Protein 8FX3 (pdb70)

Organism: Trypanosoma cruzi (strain CL Brener) (NCBI:txid353153)

Nearest PDB structures (foldseek):
  8fx0-assembly1_A  TM=1.004E+00  e=3.102E-47  Trypanosoma cruzi strain CL Brener
  8fx1-assembly1_A  TM=1.004E+00  e=1.355E-46  Trypanosoma cruzi strain CL Brener
  8fwy-assembly1_B  TM=9.964E-01  e=1.582E-45  Trypanosoma cruzi strain CL Brener
  6mxc-assembly2_C  TM=9.851E-01  e=1.554E-36  Trypanosoma brucei brucei TREU927
  6mxc-assembly3_F  TM=9.823E-01  e=3.249E-36  Trypanosoma brucei brucei TREU927

InterPro domains:
  IPR000836 Phosphoribosyltransferase domain [PF00156] (74-203)
  IPR000836 Phosphoribosyltransferase domain [cd06223] (76-182)
  IPR029057 Phosphoribosyltransferase-like [G3DSA:3.40.50.2020] (9-231)
  IPR029057 Phosphoribosyltransferase-like [SSF53271] (28-221)
  IPR050408 Hypoxanthine-guanine phosphoribosyltransferase [PTHR43340] (26-227)

Radius of gyration: 21.62 Å; Cα contacts (8 Å, |Δi|>4): 941; chains: 2; bounding box: 61×45×49 Å

Sequence (440 aa):
VHVVSRNAEGVIVVDGKAYPMAEELVATESVIQRSIKAVAKQIADFYRPLSHRDTHGGGGVAPISDENPLIIISVLKGSYIFTADMVRYLGDYGLPHVVDFLRVASYNKMQLLAETQFKALRGKHVLILEDIVDSGKTLRYILDKVQREHQPATLKVCVLADKPGGRRVTMQPDFVCLTVPNKYVIGYGFEVNDRFRCFRHIFTLRPGEARRYPAHLVHVVSRNAEGVIVVDGKAYPMAEELVATESVIQRSIKAVAKQIADFYRPLSHRDTHGGGGVAPISDENPLIIISVLKGSYIFTADMVRYLGDYGLPHVVDFLRVASYRGTSSTNKMQLLAETQFKALRGKHVLILEDIVDSGKTLRYILDKVQREHQPATLKVCVLADKPGGRRVTMQPDFVCLTVPNKYVIGYGFEVNDRFRCFRHIFTLRPGEARRYPAHL

Structure (mmCIF, N/CA/C/O backbone):
data_8FX3
#
_entry.id   8FX3
#
_cell.length_a   59.913
_cell.length_b   80.336
_cell.length_c   90.016
_cell.angle_alpha   90.000
_cell.angle_beta   90.000
_cell.angle_gamma   90.000
#
_symmetry.space_group_name_H-M   'P 21 21 21'
#
loop_
_entity.id
_entity.type
_entity.pdbx_description
1 polymer 'Hypoxanthine-guanine phosphoribosyltransferase'
2 non-polymer 'PHOSPHORIC ACID MONO-[5-(2-AMINO-4-OXO-4,5-DIHYDRO-3H-PYRROLO[3,2-D]PYRIMIDIN-7-YL)-3,4-DIHYDROXY-PYRROLIDIN-2-YLMETHYL] ESTER'
3 water water
#
loop_
_atom_site.group_PDB
_atom_site.id
_atom_site.type_symbol
_atom_site.label_atom_id
_atom_site.label_alt_id
_atom_site.label_comp_id
_atom_site.label_asym_id
_atom_site.label_entity_id
_atom_site.label_seq_id
_atom_site.pdbx_PDB_ins_code
_atom_site.Cartn_x
_atom_site.Cartn_y
_atom_site.Cartn_z
_atom_site.occupancy
_atom_site.B_iso_or_equiv
_atom_site.auth_seq_id
_atom_site.auth_comp_id
_atom_site.auth_asym_id
_atom_site.auth_atom_id
_atom_site.pdbx_PDB_model_num
ATOM 1 N N . VAL A 1 9 ? 6.00700 81.52500 116.80100 1.000 46.24147 9 VAL A N 1
ATOM 2 C CA . VAL A 1 9 ? 4.79700 81.23500 115.97900 1.000 36.50342 9 VAL A CA 1
ATOM 3 C C . VAL A 1 9 ? 3.66200 82.08500 116.56200 1.000 34.12416 9 VAL A C 1
ATOM 4 O O . VAL A 1 9 ? 3.73400 82.41000 117.76000 1.000 34.54471 9 VAL A O 1
ATOM 16 N N . HIS A 1 10 ? 2.65400 82.40500 115.76500 1.000 27.18495 10 HIS A N 1
ATOM 17 C CA . HIS A 1 10 ? 1.54700 83.28200 116.21000 1.000 24.50605 10 HIS A CA 1
ATOM 18 C C . HIS A 1 10 ? 0.22100 82.53900 116.22700 1.000 22.85116 10 HIS A C 1
ATOM 19 O O . HIS A 1 10 ? 0.07800 81.60500 115.44600 1.000 27.54023 10 HIS A O 1
ATOM 33 N N . VAL A 1 11 ? -0.68200 82.96200 117.08900 1.000 21.73569 11 VAL A N 1
ATOM 34 C CA . VAL A 1 11 ? -2.07500 82.46300 117.09400 1.000 19.64385 11 VAL A CA 1
ATOM 35 C C . VAL A 1 11 ? -2.93000 83.70100 116.84600 1.000 21.02776 11 VAL A C 1
ATOM 36 O O . VAL A 1 11 ? -2.81000 84.62500 117.61200 1.000 21.64056 11 VAL A O 1
ATOM 49 N N . VAL A 1 12 ? -3.73600 83.68100 115.79400 1.000 20.82653 12 VAL A N 1
ATOM 50 C CA . VAL A 1 12 ? -4.64900 84.78700 115.42300 1.000 20.06695 12 VAL A CA 1
ATOM 51 C C . VAL A 1 12 ? -6.07000 84.22600 115.50400 1.000 20.74686 12 VAL A C 1
ATOM 52 O O . VAL A 1 12 ? -6.33900 83.25600 114.83800 1.000 23.66231 12 VAL A O 1
ATOM 65 N N . SER A 1 13 ? -6.91900 84.83200 116.31100 1.000 19.86820 13 SER A N 1
ATOM 66 C CA . SER A 1 13 ? -8.31500 84.38100 116.49400 1.000 19.22927 13 SER A CA 1
ATOM 67 C C . SER A 1 13 ? -9.18400 85.56800 116.87700 1.000 20.68340 13 SER A C 1
ATOM 68 O O . SER A 1 13 ? -8.65500 86.65900 116.90800 1.000 22.91481 13 SER A O 1
ATOM 76 N N . ARG A 1 14 ? -10.47100 85.34400 117.09900 1.000 22.36201 14 ARG A N 1
ATOM 77 C CA . ARG A 1 14 ? -11.38500 86.37100 117.63900 1.000 22.55654 14 ARG A CA 1
ATOM 78 C C . ARG A 1 14 ? -11.91400 85.83500 118.97000 1.000 23.61808 14 ARG A C 1
ATOM 79 O O . ARG A 1 14 ? -12.15800 84.63200 119.05300 1.000 28.54780 14 ARG A O 1
ATOM 100 N N . ASN A 1 15 ? -12.09500 86.69400 119.95000 1.000 23.47422 15 ASN A N 1
ATOM 101 C CA . ASN A 1 15 ? -12.61900 86.29200 121.27200 1.000 24.18143 15 ASN A CA 1
ATOM 102 C C . ASN A 1 15 ? -14.15900 86.24800 121.19300 1.000 24.84912 15 ASN A C 1
ATOM 103 O O . ASN A 1 15 ? -14.70200 86.41200 120.10900 1.000 24.56244 15 ASN A O 1
ATOM 114 N N . ALA A 1 16 ? -14.82200 86.07700 122.32900 1.000 28.44922 16 ALA A N 1
ATOM 115 C CA . ALA A 1 16 ? -16.29700 85.95200 122.41300 1.000 29.35423 16 ALA A CA 1
ATOM 116 C C . ALA A 1 16 ? -16.96700 87.27000 122.02800 1.000 31.69514 16 ALA A C 1
ATOM 117 O O . ALA A 1 16 ? -18.15900 87.23100 121.70500 1.000 30.97207 16 ALA A O 1
ATOM 124 N N . GLU A 1 17 ? -16.25700 88.38900 122.13000 1.000 27.02227 17 GLU A N 1
ATOM 125 C CA . GLU A 1 17 ? -16.76700 89.73400 121.76500 1.000 27.15474 17 GLU A CA 1
ATOM 126 C C . GLU A 1 17 ? -16.45700 90.02800 120.28200 1.000 21.47783 17 GLU A C 1
ATOM 127 O O . GLU A 1 17 ? -16.75600 91.12100 119.84400 1.000 24.33420 17 GLU A O 1
ATOM 139 N N . GLY A 1 18 ? -15.90900 89.07100 119.54700 1.000 22.29737 18 GLY A N 1
ATOM 140 C CA . GLY A 1 18 ? -15.59400 89.24800 118.11000 1.000 22.98904 18 GLY A CA 1
ATOM 141 C C . GLY A 1 18 ? -14.30300 90.03500 117.88300 1.000 22.13802 18 GLY A C 1
ATOM 142 O O . GLY A 1 18 ? -14.01600 90.34900 116.74100 1.000 22.62142 18 GLY A O 1
ATOM 146 N N . VAL A 1 19 ? -13.55600 90.32200 118.93900 1.000 20.98973 19 VAL A N 1
ATOM 147 C CA . VAL A 1 19 ? -12.32500 91.16000 118.87000 1.000 19.39481 19 VAL A CA 1
ATOM 148 C C . VAL A 1 19 ? -11.13500 90.27800 118.50100 1.000 21.17820 19 VAL A C 1
ATOM 149 O O . VAL A 1 19 ? -10.99200 89.22400 119.08700 1.000 19.58400 19 VAL A O 1
ATOM 162 N N . ILE A 1 20 ? -10.31700 90.74400 117.57400 1.000 19.76931 20 ILE A N 1
ATOM 163 C CA . ILE A 1 20 ? -9.10200 90.02300 117.14200 1.000 20.16409 20 ILE A CA 1
ATOM 164 C C . ILE A 1 20 ? -8.14400 89.90100 118.32600 1.000 21.77006 20 ILE A C 1
ATOM 165 O O . ILE A 1 20 ? -7.88900 90.89900 118.97200 1.000 20.80495 20 ILE A O 1
ATOM 181 N N . VAL A 1 21 ? -7.62200 88.70200 118.54200 1.000 18.62435 21 VAL A N 1
ATOM 182 C CA . VAL A 1 21 ? -6.59300 88.42900 119.56900 1.000 19.70153 21 VAL A CA 1
ATOM 183 C C . VAL A 1 21 ? -5.38300 87.83700 118.83600 1.000 19.68582 21 VAL A C 1
ATOM 184 O O . VAL A 1 21 ? -5.57500 86.92000 118.06600 1.000 19.54483 21 VAL A O 1
ATOM 197 N N . VAL A 1 22 ? -4.19200 88.38800 119.04600 1.000 19.88903 22 VAL A N 1
ATOM 198 C CA . VAL A 1 22 ? -2.92900 87.83600 118.48800 1.000 19.38918 22 VAL A CA 1
ATOM 199 C C . VAL A 1 22 ? -2.02400 87.55600 119.68900 1.000 20.27674 22 VAL A C 1
ATOM 200 O O . VAL A 1 22 ? -1.75400 88.48500 120.43400 1.000 20.21062 22 VAL A O 1
ATOM 213 N N . ASP A 1 23 ? -1.63800 86.30400 119.88300 1.000 20.80882 23 ASP A N 1
ATOM 214 C CA . ASP A 1 23 ? -0.70600 85.92800 120.98300 1.000 18.88907 23 ASP A CA 1
ATOM 215 C C . ASP A 1 23 ? -1.23800 86.44900 122.31500 1.000 18.07449 23 ASP A C 1
ATOM 216 O O . ASP A 1 23 ? -0.48400 87.06100 123.04700 1.000 21.95969 23 ASP A O 1
ATOM 225 N N . GLY A 1 24 ? -2.52700 86.23500 122.58200 1.000 20.12608 24 GLY A N 1
ATOM 226 C CA . GLY A 1 24 ? -3.16000 86.59500 123.86800 1.000 21.34252 24 GLY A CA 1
ATOM 227 C C . GLY A 1 24 ? -3.53300 88.06200 124.01200 1.000 24.33488 24 GLY A C 1
ATOM 228 O O . GLY A 1 24 ? -4.16600 88.39600 125.00900 1.000 24.50362 24 GLY A O 1
ATOM 232 N N . LYS A 1 25 ? -3.16400 88.91500 123.06200 1.000 20.24408 25 LYS A N 1
ATOM 233 C CA . LYS A 1 25 ? -3.38600 90.37000 123.16800 1.000 21.61968 25 LYS A CA 1
ATOM 234 C C . LYS A 1 25 ? -4.58600 90.75200 122.30200 1.000 20.65591 25 LYS A C 1
ATOM 235 O O . LYS A 1 25 ? -4.58700 90.40100 121.16100 1.000 20.27705 25 LYS A O 1
ATOM 254 N N . ALA A 1 26 ? -5.54600 91.47000 122.87000 1.000 21.45681 26 ALA A N 1
ATOM 255 C CA . ALA A 1 26 ? -6.76800 91.89700 122.16000 1.000 21.24590 26 ALA A CA 1
ATOM 256 C C . ALA A 1 26 ? -6.49700 93.20500 121.41800 1.000 21.46044 26 ALA A C 1
ATOM 257 O O . ALA A 1 26 ? -5.82500 94.06000 121.97400 1.000 21.31492 26 ALA A O 1
ATOM 264 N N . TYR A 1 27 ? -7.05300 93.34600 120.22900 1.000 20.45230 27 TYR A N 1
ATOM 265 C CA . TYR A 1 27 ? -6.90800 94.54800 119.37300 1.000 17.79483 27 TYR A CA 1
ATOM 266 C C . TYR A 1 27 ? -8.32300 95.02300 119.01100 1.000 20.03387 27 TYR A C 1
ATOM 267 O O . TYR A 1 27 ? -8.73900 94.82600 117.89200 1.000 20.01942 27 TYR A O 1
ATOM 285 N N . PRO A 1 28 ? -9.05200 95.67300 119.93600 1.000 21.27648 28 PRO A N 1
ATOM 286 C CA . PRO A 1 28 ? -10.44400 96.06200 119.66800 1.000 19.49907 28 PRO A CA 1
ATOM 287 C C . PRO A 1 28 ? -10.62800 97.13100 118.57200 1.000 22.75629 28 PRO A C 1
ATOM 288 O O . PRO A 1 28 ? -11.71800 97.27500 118.10000 1.000 23.70505 28 PRO A O 1
ATOM 299 N N . MET A 1 29 ? -9.56400 97.81800 118.18200 1.000 20.10244 29 MET A N 1
ATOM 300 C CA . MET A 1 29 ? -9.62100 98.86000 117.12400 1.000 21.48505 29 MET A CA 1
ATOM 301 C C . MET A 1 29 ? -9.46500 98.22400 115.74000 1.000 21.69961 29 MET A C 1
ATOM 302 O O . MET A 1 29 ? -9.67800 98.92500 114.76200 1.000 21.55641 29 MET A O 1
ATOM 316 N N . ALA A 1 30 ? -9.10000 96.95000 115.66200 1.000 19.53618 30 ALA A N 1
ATOM 317 C CA . ALA A 1 30 ? -8.77000 96.29100 114.38000 1.000 20.40230 30 ALA A CA 1
ATOM 318 C C . ALA A 1 30 ? -9.98700 95.67200 113.69700 1.000 21.00355 30 ALA A C 1
ATOM 319 O O . ALA A 1 30 ? -10.76600 95.01600 114.36300 1.000 21.06119 30 ALA A O 1
ATOM 326 N N . GLU A 1 31 ? -10.08000 95.82700 112.39100 1.000 21.02249 31 GLU A N 1
ATOM 327 C CA . GLU A 1 31 ? -11.13500 95.18800 111.57600 1.000 20.66280 31 GLU A CA 1
ATOM 328 C C . GLU A 1 31 ? -10.62400 93.79700 111.17200 1.000 20.79704 31 GLU A C 1
ATOM 329 O O . GLU A 1 31 ? -11.33000 92.83600 111.38700 1.000 21.46317 31 GLU A O 1
ATOM 341 N N . GLU A 1 32 ? -9.41500 93.72100 110.61500 1.000 21.80452 32 GLU A N 1
ATOM 342 C CA . GLU A 1 32 ? -8.79900 92.45800 110.15300 1.000 21.12683 32 GLU A CA 1
ATOM 343 C C . GLU A 1 32 ? -7.29100 92.48000 110.41600 1.000 18.57322 32 GLU A C 1
ATOM 344 O O . GLU A 1 32 ? -6.71700 93.55400 110.45100 1.000 22.37602 32 GLU A O 1
ATOM 356 N N . LEU A 1 33 ? -6.69500 91.31800 110.59200 1.000 19.67374 33 LEU A N 1
ATOM 357 C CA . LEU A 1 33 ? -5.22800 91.21000 110.64900 1.000 20.18041 33 LEU A CA 1
ATOM 358 C C . LEU A 1 33 ? -4.74300 91.21200 109.19800 1.000 21.30623 33 LEU A C 1
ATOM 359 O O . LEU A 1 33 ? -5.31100 90.47900 108.40000 1.000 23.26587 33 LEU A O 1
ATOM 375 N N . VAL A 1 34 ? -3.69900 91.96100 108.88800 1.000 19.69484 34 VAL A N 1
ATOM 376 C CA . VAL A 1 34 ? -3.06700 91.97200 107.53600 1.000 20.89754 34 VAL A CA 1
ATOM 377 C C . VAL A 1 34 ? -1.84800 91.03800 107.56600 1.000 19.61733 34 VAL A C 1
ATOM 378 O O . VAL A 1 34 ? -1.72700 90.19300 106.71000 1.000 21.82519 34 VAL A O 1
ATOM 391 N N . ALA A 1 35 ? -0.95500 91.23300 108.52700 1.000 20.10165 35 ALA A N 1
ATOM 392 C CA . ALA A 1 35 ? 0.28700 90.44700 108.60800 1.000 21.62222 35 ALA A CA 1
ATOM 393 C C . ALA A 1 35 ? 0.78900 90.37200 110.04000 1.000 18.50353 35 ALA A C 1
ATOM 394 O O . ALA A 1 35 ? 0.82700 91.39900 110.70500 1.000 18.97442 35 ALA A O 1
ATOM 401 N N . THR A 1 36 ? 1.21800 89.19700 110.45300 1.000 18.65137 36 THR A N 1
ATOM 402 C CA . THR A 1 36 ? 1.84900 88.98800 111.76500 1.000 20.26645 36 THR A CA 1
ATOM 403 C C . THR A 1 36 ? 3.30600 89.47000 111.71100 1.000 19.44295 36 THR A C 1
ATOM 404 O O . THR A 1 36 ? 3.85700 89.59600 110.64000 1.000 18.37919 36 THR A O 1
ATOM 415 N N . GLU A 1 37 ? 3.91900 89.63900 112.86700 1.000 17.08997 37 GLU A N 1
ATOM 416 C CA . GLU A 1 37 ? 5.32800 90.07000 112.95900 1.000 17.35983 37 GLU A CA 1
ATOM 417 C C . GLU A 1 37 ? 6.20400 89.12200 112.12200 1.000 19.32044 37 GLU A C 1
ATOM 418 O O . GLU A 1 37 ? 7.05400 89.58700 111.41200 1.000 18.20994 37 GLU A O 1
ATOM 430 N N . SER A 1 38 ? 6.01200 87.81900 112.24900 1.000 20.53546 38 SER A N 1
ATOM 431 C CA . SER A 1 38 ? 6.87100 86.82200 111.55500 1.000 19.21735 38 SER A CA 1
ATOM 432 C C . SER A 1 38 ? 6.79000 87.04700 110.04200 1.000 20.50622 38 SER A C 1
ATOM 433 O O . SER A 1 38 ? 7.81400 87.07500 109.38400 1.000 21.87597 38 SER A O 1
ATOM 441 N N . VAL A 1 39 ? 5.58700 87.19700 109.51700 1.000 21.41574 39 VAL A N 1
ATOM 442 C CA . VAL A 1 39 ? 5.37200 87.42300 108.05800 1.000 20.01940 39 VAL A CA 1
ATOM 443 C C . VAL A 1 39 ? 6.05000 88.74800 107.65400 1.000 19.89060 39 VAL A C 1
ATOM 444 O O . VAL A 1 39 ? 6.72200 88.79200 106.64400 1.000 20.83018 39 VAL A O 1
ATOM 457 N N . ILE A 1 40 ? 5.87300 89.79300 108.45800 1.000 19.53245 40 ILE A N 1
ATOM 458 C CA . ILE A 1 40 ? 6.45000 91.13700 108.15500 1.000 19.88627 40 ILE A CA 1
ATOM 459 C C . ILE A 1 40 ? 7.98500 91.02900 108.10600 1.000 19.26304 40 ILE A C 1
ATOM 460 O O . ILE A 1 40 ? 8.58700 91.46200 107.15300 1.000 18.90862 40 ILE A O 1
ATOM 476 N N . GLN A 1 41 ? 8.57000 90.44600 109.13400 1.000 18.94614 41 GLN A N 1
ATOM 477 C CA . GLN A 1 41 ? 10.04600 90.37100 109.24800 1.000 18.13414 41 GLN A CA 1
ATOM 478 C C . GLN A 1 41 ? 10.62500 89.54800 108.07400 1.000 20.16883 41 GLN A C 1
ATOM 479 O O . GLN A 1 41 ? 11.61200 89.96100 107.50100 1.000 18.85004 41 GLN A O 1
ATOM 493 N N . ARG A 1 42 ? 10.00400 88.41900 107.74700 1.000 20.40646 42 ARG A N 1
ATOM 494 C CA . ARG A 1 42 ? 10.46500 87.56300 106.61500 1.000 22.07710 42 ARG A CA 1
ATOM 495 C C . ARG A 1 42 ? 10.40000 88.38200 105.31700 1.000 19.64453 42 ARG A C 1
ATOM 496 O O . ARG A 1 42 ? 11.33400 88.30600 104.51900 1.000 20.73438 42 ARG A O 1
ATOM 517 N N . SER A 1 43 ? 9.34200 89.15900 105.13100 1.000 20.57284 43 SER A N 1
ATOM 518 C CA . SER A 1 43 ? 9.13400 89.96600 103.89700 1.000 21.57113 43 SER A CA 1
ATOM 519 C C . SER A 1 43 ? 10.20100 91.07100 103.79800 1.000 21.43874 43 SER A C 1
ATOM 520 O O . SER A 1 43 ? 10.71100 91.31100 102.71900 1.000 22.16976 43 SER A O 1
ATOM 528 N N . ILE A 1 44 ? 10.52500 91.71200 104.91400 1.000 19.97118 44 ILE A N 1
ATOM 529 C CA . ILE A 1 44 ? 11.53500 92.81200 104.93800 1.000 19.37409 44 ILE A CA 1
ATOM 530 C C . ILE A 1 44 ? 12.91100 92.20200 104.63200 1.000 19.03003 44 ILE A C 1
ATOM 531 O O . ILE A 1 44 ? 13.64000 92.77000 103.84200 1.000 18.57997 44 ILE A O 1
ATOM 547 N N . LYS A 1 45 ? 13.23400 91.07100 105.25500 1.000 20.35045 45 LYS A N 1
ATOM 548 C CA . LYS A 1 45 ? 14.56100 90.41400 105.07100 1.000 20.12822 45 LYS A CA 1
ATOM 549 C C . LYS A 1 45 ? 14.69900 89.96600 103.59900 1.000 19.26103 45 LYS A C 1
ATOM 550 O O . LYS A 1 45 ? 15.76600 90.10800 103.04000 1.000 20.29556 45 LYS A O 1
ATOM 569 N N . ALA A 1 46 ? 13.62300 89.46100 103.01000 1.000 19.38570 46 ALA A N 1
ATOM 570 C CA . ALA A 1 46 ? 13.63600 89.04000 101.58600 1.000 22.87242 46 ALA A CA 1
ATOM 571 C C . ALA A 1 46 ? 13.95500 90.26400 100.70400 1.000 24.27217 46 ALA A C 1
ATOM 572 O O . ALA A 1 46 ? 14.76300 90.15800 99.80700 1.000 22.82818 46 ALA A O 1
ATOM 579 N N . VAL A 1 47 ? 13.33800 91.40800 100.96800 1.000 20.09228 47 VAL A N 1
ATOM 580 C CA . VAL A 1 47 ? 13.57800 92.65200 100.17100 1.000 20.22291 47 VAL A CA 1
ATOM 581 C C . VAL A 1 47 ? 15.00000 93.16400 100.45100 1.000 20.73866 47 VAL A C 1
ATOM 582 O O . VAL A 1 47 ? 15.64100 93.63600 99.54200 1.000 20.42637 47 VAL A O 1
ATOM 595 N N . ALA A 1 48 ? 15.49300 93.03500 101.67100 1.000 18.91240 48 ALA A N 1
ATOM 596 C CA . ALA A 1 48 ? 16.87200 93.45900 102.02200 1.000 19.49632 48 ALA A CA 1
ATOM 597 C C . ALA A 1 48 ? 17.86100 92.70000 101.12300 1.000 19.73938 48 ALA A C 1
ATOM 598 O O . ALA A 1 48 ? 18.79100 93.29000 100.62200 1.000 19.87605 48 ALA A O 1
ATOM 605 N N . LYS A 1 49 ? 17.62300 91.41100 100.93200 1.000 21.02998 49 LYS A N 1
ATOM 606 C CA . LYS A 1 49 ? 18.50400 90.58100 100.06800 1.000 20.59927 49 LYS A CA 1
ATOM 607 C C . LYS A 1 49 ? 18.45700 91.11700 98.62100 1.000 21.76896 49 LYS A C 1
ATOM 608 O O . LYS A 1 49 ? 19.49100 91.23600 98.01100 1.000 22.56262 49 LYS A O 1
ATOM 627 N N . GLN A 1 50 ? 17.27900 91.48300 98.14400 1.000 20.89210 50 GLN A N 1
ATOM 628 C CA . GLN A 1 50 ? 17.09100 92.03800 96.77800 1.000 23.91738 50 GLN A CA 1
ATOM 629 C C . GLN A 1 50 ? 17.83500 93.37300 96.66700 1.000 23.04365 50 GLN A C 1
ATOM 630 O O . GLN A 1 50 ? 18.47600 93.60700 95.65900 1.000 24.11238 50 GLN A O 1
ATOM 644 N N . ILE A 1 51 ? 17.73400 94.22300 97.68400 1.000 20.87056 51 ILE A N 1
ATOM 645 C CA . ILE A 1 51 ? 18.38300 95.56800 97.67200 1.000 21.22961 51 ILE A CA 1
ATOM 646 C C . ILE A 1 51 ? 19.91000 95.35500 97.66800 1.000 20.44352 51 ILE A C 1
ATOM 647 O O . ILE A 1 51 ? 20.59200 95.97600 96.88300 1.000 20.05660 51 ILE A O 1
ATOM 663 N N . ALA A 1 52 ? 20.41500 94.47000 98.51500 1.000 21.43626 52 ALA A N 1
ATOM 664 C CA . ALA A 1 52 ? 21.87200 94.21500 98.61100 1.000 21.27703 52 ALA A CA 1
ATOM 665 C C . ALA A 1 52 ? 22.36800 93.63700 97.26700 1.000 23.58403 52 ALA A C 1
ATOM 666 O O . ALA A 1 52 ? 23.37600 94.06900 96.78700 1.000 22.32666 52 ALA A O 1
ATOM 673 N N . ASP A 1 53 ? 21.62000 92.70500 96.68900 1.000 23.92489 53 ASP A N 1
ATOM 674 C CA . ASP A 1 53 ? 22.00000 92.06100 95.39900 1.000 24.65942 53 ASP A CA 1
ATOM 675 C C . ASP A 1 53 ? 22.01900 93.12300 94.29100 1.000 25.38253 53 ASP A C 1
ATOM 676 O O . ASP A 1 53 ? 22.88200 93.04500 93.42600 1.000 25.69726 53 ASP A O 1
ATOM 685 N N . PHE A 1 54 ? 21.11300 94.08300 94.32300 1.000 23.30271 54 PHE A N 1
ATOM 686 C CA . PHE A 1 54 ? 21.00800 95.11200 93.26600 1.000 23.75660 54 PHE A CA 1
ATOM 687 C C . PHE A 1 54 ? 22.14300 96.13300 93.37800 1.000 22.93372 54 PHE A C 1
ATOM 688 O O . PHE A 1 54 ? 22.73600 96.47000 92.35400 1.000 23.40066 54 PHE A O 1
ATOM 705 N N . TYR A 1 55 ? 22.45100 96.62100 94.58300 1.000 20.64345 55 TYR A N 1
ATOM 706 C CA . TYR A 1 55 ? 23.41700 97.74000 94.78200 1.000 20.16966 55 TYR A CA 1
ATOM 707 C C . TYR A 1 55 ? 24.86600 97.26800 94.97900 1.000 20.04174 55 TYR A C 1
ATOM 708 O O . TYR A 1 55 ? 25.76200 97.99900 94.64000 1.000 21.31499 55 TYR A O 1
ATOM 726 N N . ARG A 1 56 ? 25.06800 96.07900 95.52800 1.000 22.27667 56 ARG A N 1
ATOM 727 C CA . ARG A 1 56 ? 26.43500 95.58500 95.86500 1.000 24.07037 56 ARG A CA 1
ATOM 728 C C . ARG A 1 56 ? 27.40900 95.78200 94.68400 1.000 22.34315 56 ARG A C 1
ATOM 729 O O . ARG A 1 56 ? 28.49000 96.28800 94.91900 1.000 24.24197 56 ARG A O 1
ATOM 750 N N . PRO A 1 57 ? 27.07700 95.39300 93.43500 1.000 23.15534 57 PRO A N 1
ATOM 751 C CA . PRO A 1 57 ? 28.05300 95.50600 92.33300 1.000 23.85222 57 PRO A CA 1
ATOM 752 C C . PRO A 1 57 ? 28.21000 96.90000 91.71500 1.000 26.22363 57 PRO A C 1
ATOM 753 O O . PRO A 1 57 ? 28.99900 97.03700 90.84100 1.000 25.70940 57 PRO A O 1
ATOM 764 N N . LEU A 1 58 ? 27.44900 97.89500 92.16300 1.000 23.47564 58 LEU A N 1
ATOM 765 C CA . LEU A 1 58 ? 27.42600 99.22500 91.50900 1.000 22.45383 58 LEU A CA 1
ATOM 766 C C . LEU A 1 58 ? 28.51400 100.14600 92.04800 1.000 22.61044 58 LEU A C 1
ATOM 767 O O . LEU A 1 58 ? 28.99300 99.91500 93.14500 1.000 25.03843 58 LEU A O 1
ATOM 783 N N . SER A 1 59 ? 28.86600 101.15700 91.26500 1.000 23.20326 59 SER A N 1
ATOM 784 C CA . SER A 1 59 ? 29.84900 102.19200 91.62500 1.000 21.85649 59 SER A CA 1
ATOM 785 C C . SER A 1 59 ? 29.14200 103.54600 91.52200 1.000 20.36161 59 SER A C 1
ATOM 786 O O . SER A 1 59 ? 28.13500 103.62300 90.84400 1.000 23.80742 59 SER A O 1
ATOM 794 N N . HIS A 1 60 ? 29.67600 104.57300 92.15600 1.000 21.57563 60 HIS A N 1
ATOM 795 C CA . HIS A 1 60 ? 29.11300 105.93900 92.07800 1.000 22.77919 60 HIS A CA 1
ATOM 796 C C . HIS A 1 60 ? 30.20000 106.93400 92.45500 1.000 22.64860 60 HIS A C 1
ATOM 797 O O . HIS A 1 60 ? 31.31800 106.51000 92.62000 1.000 25.05333 60 HIS A O 1
ATOM 811 N N . ARG A 1 61 ? 29.85300 108.19600 92.62200 1.000 23.60053 61 ARG A N 1
ATOM 812 C CA . ARG A 1 61 ? 30.85600 109.26200 92.84900 1.000 25.09534 61 ARG A CA 1
ATOM 813 C C . ARG A 1 61 ? 31.72600 108.97700 94.07800 1.000 28.22805 61 ARG A C 1
ATOM 814 O O . ARG A 1 61 ? 31.18200 108.65800 95.12600 1.000 26.24916 61 ARG A O 1
ATOM 835 N N . ASP A 1 62 ? 33.03400 109.13700 93.94100 1.000 24.50593 62 ASP A N 1
ATOM 836 C CA . ASP A 1 62 ? 34.01100 108.91900 95.02700 1.000 28.27459 62 ASP A CA 1
ATOM 837 C C . ASP A 1 62 ? 34.19900 110.24100 95.76800 1.000 31.98003 62 ASP A C 1
ATOM 838 O O . ASP A 1 62 ? 34.81800 111.13600 95.20700 1.000 33.06942 62 ASP A O 1
ATOM 847 N N . THR A 1 63 ? 33.63300 110.37900 96.96600 1.000 26.10235 63 THR A N 1
ATOM 848 C CA . THR A 1 63 ? 33.79800 111.57900 97.81900 1.000 25.51705 63 THR A CA 1
ATOM 849 C C . THR A 1 63 ? 34.83800 111.29200 98.91100 1.000 28.90339 63 THR A C 1
ATOM 850 O O . THR A 1 63 ? 35.25200 112.23200 99.55400 1.000 32.81411 63 THR A O 1
ATOM 861 N N . HIS A 1 64 ? 35.23400 110.03600 99.10200 1.000 29.01660 64 HIS A N 1
ATOM 862 C CA . HIS A 1 64 ? 36.26200 109.63400 100.09700 1.000 27.63382 64 HIS A CA 1
ATOM 863 C C . HIS A 1 64 ? 37.65400 110.00900 99.57000 1.000 31.56446 64 HIS A C 1
ATOM 864 O O . HIS A 1 64 ? 38.40700 110.65600 100.26900 1.000 34.86105 64 HIS A O 1
ATOM 878 N N . GLY A 1 65 ? 37.96600 109.61900 98.34500 1.000 33.80546 65 GLY A N 1
ATOM 879 C CA . GLY A 1 65 ? 39.26800 109.94600 97.71800 1.000 34.65314 65 GLY A CA 1
ATOM 880 C C . GLY A 1 65 ? 39.15600 111.17000 96.82100 1.000 39.89559 65 GLY A C 1
ATOM 881 O O . GLY A 1 65 ? 40.06800 111.36300 95.99800 1.000 49.30343 65 GLY A O 1
ATOM 885 N N . GLY A 1 66 ? 38.11200 111.99900 96.97000 1.000 43.76913 66 GLY A N 1
ATOM 886 C CA . GLY A 1 66 ? 37.84600 113.13900 96.06100 1.000 47.78458 66 GLY A CA 1
ATOM 887 C C . GLY A 1 66 ? 38.13100 112.70800 94.63000 1.000 49.75234 66 GLY A C 1
ATOM 888 O O . GLY A 1 66 ? 38.56800 113.57000 93.84400 1.000 57.17348 66 GLY A O 1
ATOM 892 N N . GLY A 1 67 ? 37.87400 111.44100 94.28700 1.000 48.77220 67 GLY A N 1
ATOM 893 C CA . GLY A 1 67 ? 38.24700 110.85800 92.98800 1.000 49.27449 67 GLY A CA 1
ATOM 894 C C . GLY A 1 67 ? 37.08500 110.85400 92.03300 1.000 41.24938 67 GLY A C 1
ATOM 895 O O . GLY A 1 67 ? 36.24000 111.74900 92.14700 1.000 52.69822 67 GLY A O 1
ATOM 899 N N . GLY A 1 68 ? 37.06000 109.93400 91.08500 1.000 44.33964 68 GLY A N 1
ATOM 900 C CA . GLY A 1 68 ? 35.99900 109.94500 90.06800 1.000 37.21156 68 GLY A CA 1
ATOM 901 C C . GLY A 1 68 ? 34.86000 109.08200 90.54900 1.000 32.96751 68 GLY A C 1
ATOM 902 O O . GLY A 1 68 ? 33.94400 109.62500 91.18300 1.000 30.03785 68 GLY A O 1
ATOM 906 N N . VAL A 1 69 ? 34.93100 107.79700 90.24200 1.000 31.82360 69 VAL A N 1
ATOM 907 C CA . VAL A 1 69 ? 33.86800 106.83000 90.61500 1.000 27.92255 69 VAL A CA 1
ATOM 908 C C . VAL A 1 69 ? 34.54500 105.68300 91.35600 1.000 31.19450 69 VAL A C 1
ATOM 909 O O . VAL A 1 69 ? 35.72400 105.41700 91.09200 1.000 31.98975 69 VAL A O 1
ATOM 922 N N . ALA A 1 70 ? 33.83000 105.06600 92.28500 1.000 26.60567 70 ALA A N 1
ATOM 923 C CA . ALA A 1 70 ? 34.36500 103.96300 93.09200 1.000 25.75511 70 ALA A CA 1
ATOM 924 C C . ALA A 1 70 ? 33.20800 103.07100 93.52800 1.000 26.28016 70 ALA A C 1
ATOM 925 O O . ALA A 1 70 ? 32.07700 103.55600 93.57400 1.000 24.29481 70 ALA A O 1
ATOM 932 N N . PRO A 1 71 ? 33.45800 101.79600 93.84400 1.000 26.99494 71 PRO A N 1
ATOM 933 C CA . PRO A 1 71 ? 32.39900 100.90000 94.24600 1.000 27.67600 71 PRO A CA 1
ATOM 934 C C . PRO A 1 71 ? 31.66100 101.32900 95.51800 1.000 23.31046 71 PRO A C 1
ATOM 935 O O . PRO A 1 71 ? 32.23000 101.97900 96.33100 1.000 23.63269 71 PRO A O 1
ATOM 946 N N . ILE A 1 72 ? 30.39700 100.94100 95.61900 1.000 24.16671 72 ILE A N 1
ATOM 947 C CA . ILE A 1 72 ? 29.63900 101.14900 96.87800 1.000 22.98964 72 ILE A CA 1
ATOM 948 C C . ILE A 1 72 ? 30.46700 100.44500 97.95300 1.000 22.72491 72 ILE A C 1
ATOM 949 O O . ILE A 1 72 ? 30.79800 99.29600 97.76200 1.000 24.01873 72 ILE A O 1
ATOM 965 N N . SER A 1 73 ? 30.80700 101.14800 99.01800 1.000 21.25681 73 SER A N 1
ATOM 966 C CA . SER A 1 73 ? 31.70300 100.66500 100.08400 1.000 21.54153 73 SER A CA 1
ATOM 967 C C . SER A 1 73 ? 31.46700 101.48000 101.35300 1.000 20.97704 73 SER A C 1
ATOM 968 O O . SER A 1 73 ? 30.75300 102.43900 101.29600 1.000 20.90856 73 SER A O 1
ATOM 976 N N . ASP A 1 74 ? 32.12800 101.13000 102.43800 1.000 22.10285 74 ASP A N 1
ATOM 977 C CA . ASP A 1 74 ? 32.05900 101.93900 103.67500 1.000 23.99904 74 ASP A CA 1
ATOM 978 C C . ASP A 1 74 ? 32.67700 103.31300 103.37500 1.000 24.39889 74 ASP A C 1
ATOM 979 O O . ASP A 1 74 ? 32.24400 104.22900 103.91500 1.000 24.19769 74 ASP A O 1
ATOM 988 N N . GLU A 1 75 ? 33.62500 103.43500 102.45700 1.000 22.28520 75 GLU A N 1
ATOM 989 C CA . GLU A 1 75 ? 34.18500 104.75800 102.05900 1.000 22.68909 75 GLU A CA 1
ATOM 990 C C . GLU A 1 75 ? 33.12600 105.57500 101.29000 1.000 21.23694 75 GLU A C 1
ATOM 991 O O . GLU A 1 75 ? 33.04500 106.76500 101.51500 1.000 23.77299 75 GLU A O 1
ATOM 1003 N N . ASN A 1 76 ? 32.36700 104.93800 100.40000 1.000 20.77377 76 ASN A N 1
ATOM 1004 C CA . ASN A 1 76 ? 31.32100 105.58100 99.56000 1.000 21.46749 76 ASN A CA 1
ATOM 1005 C C . ASN A 1 76 ? 30.02700 104.77000 99.69400 1.000 20.95888 76 ASN A C 1
ATOM 1006 O O . ASN A 1 76 ? 29.71600 103.98600 98.83100 1.000 19.43740 76 ASN A O 1
ATOM 1017 N N . PRO A 1 77 ? 29.31200 104.87000 100.82500 1.000 20.35998 77 PRO A N 1
ATOM 1018 C CA . PRO A 1 77 ? 28.15000 104.00400 101.02500 1.000 20.84330 77 PRO A CA 1
ATOM 1019 C C . PRO A 1 77 ? 26.90000 104.34100 100.21400 1.000 18.94902 77 PRO A C 1
ATOM 1020 O O . PRO A 1 77 ? 26.80100 105.42800 99.72300 1.000 18.97486 77 PRO A O 1
ATOM 1031 N N . LEU A 1 78 ? 26.01600 103.37100 100.05600 1.000 19.66811 78 LEU A N 1
ATOM 1032 C CA . LEU A 1 78 ? 24.67600 103.65200 99.50100 1.000 18.47775 78 LEU A CA 1
ATOM 1033 C C . LEU A 1 78 ? 24.04100 104.71800 100.41100 1.000 19.58517 78 LEU A C 1
ATOM 1034 O O . LEU A 1 78 ? 24.17400 104.60300 101.61000 1.000 19.27279 78 LEU A O 1
ATOM 1050 N N . ILE A 1 79 ? 23.37200 105.70200 99.84700 1.000 18.44987 79 ILE A N 1
ATOM 1051 C CA . ILE A 1 79 ? 22.69800 106.77600 100.61400 1.000 18.98231 79 ILE A CA 1
ATOM 1052 C C . ILE A 1 79 ? 21.22600 106.38600 100.77200 1.000 19.23145 79 ILE A C 1
ATOM 1053 O O . ILE A 1 79 ? 20.56500 106.21600 99.77800 1.000 19.32101 79 ILE A O 1
ATOM 1069 N N . ILE A 1 80 ? 20.76700 106.23100 102.01000 1.000 18.44289 80 ILE A N 1
ATOM 1070 C CA . ILE A 1 80 ? 19.35500 105.90300 102.30800 1.000 18.08611 80 ILE A CA 1
ATOM 1071 C C . ILE A 1 80 ? 18.72000 107.13500 102.95700 1.000 18.47065 80 ILE A C 1
ATOM 1072 O O . ILE A 1 80 ? 19.31500 107.67100 103.87200 1.000 17.91613 80 ILE A O 1
ATOM 1088 N N . ILE A 1 81 ? 17.59900 107.58300 102.42100 1.000 17.85152 81 ILE A N 1
ATOM 1089 C CA . ILE A 1 81 ? 16.80500 108.68000 103.02400 1.000 17.80189 81 ILE A CA 1
ATOM 1090 C C . ILE A 1 81 ? 15.52900 108.01900 103.55000 1.000 17.09455 81 ILE A C 1
ATOM 1091 O O . ILE A 1 81 ? 14.73700 107.55400 102.74100 1.000 18.69853 81 ILE A O 1
ATOM 1107 N N . SER A 1 82 ? 15.36400 107.99700 104.86600 1.000 17.03762 82 SER A N 1
ATOM 1108 C CA . SER A 1 82 ? 14.19100 107.43100 105.55600 1.000 16.52560 82 SER A CA 1
ATOM 1109 C C . SER A 1 82 ? 13.15300 108.54700 105.76800 1.000 17.90985 82 SER A C 1
ATOM 1110 O O . SER A 1 82 ? 13.52100 109.60300 106.20100 1.000 18.44220 82 SER A O 1
ATOM 1118 N N . VAL A 1 83 ? 11.89400 108.26500 105.50400 1.000 16.79366 83 VAL A N 1
ATOM 1119 C CA . VAL A 1 83 ? 10.80000 109.26800 105.58600 1.000 19.70170 83 VAL A CA 1
ATOM 1120 C C . VAL A 1 83 ? 10.12700 109.17000 106.96400 1.000 18.78341 83 VAL A C 1
ATOM 1121 O O . VAL A 1 83 ? 9.45700 108.19500 107.23300 1.000 21.99448 83 VAL A O 1
ATOM 1134 N N . LEU A 1 84 ? 10.32700 110.16900 107.80500 1.000 19.23612 84 LEU A N 1
ATOM 1135 C CA . LEU A 1 84 ? 9.72900 110.22700 109.15600 1.000 20.58569 84 LEU A CA 1
ATOM 1136 C C . LEU A 1 84 ? 8.26300 110.65400 109.06000 1.000 23.19567 84 LEU A C 1
ATOM 1137 O O . LEU A 1 84 ? 7.91700 111.29700 108.09600 1.000 23.75184 84 LEU A O 1
ATOM 1153 N N . LYS A 1 85 ? 7.45200 110.29000 110.04800 1.000 19.33629 85 LYS A N 1
ATOM 1154 C CA . LYS A 1 85 ? 7.80300 109.43300 111.20800 1.000 17.85362 85 LYS A CA 1
ATOM 1155 C C . LYS A 1 85 ? 7.47900 107.96600 110.91700 1.000 21.60735 85 LYS A C 1
ATOM 1156 O O . LYS A 1 85 ? 8.12500 107.11700 111.49900 1.000 22.87487 85 LYS A O 1
ATOM 1175 N N . GLY A 1 86 ? 6.56700 107.68500 109.99400 1.000 19.98900 86 GLY A N 1
ATOM 1176 C CA . GLY A 1 86 ? 6.04500 106.31800 109.78300 1.000 22.69175 86 GLY A CA 1
ATOM 1177 C C . GLY A 1 86 ? 7.06700 105.24800 109.44600 1.000 20.08885 86 GLY A C 1
ATOM 1178 O O . GLY A 1 86 ? 6.79900 104.09400 109.72800 1.000 24.96615 86 GLY A O 1
ATOM 1182 N N . SER A 1 87 ? 8.20400 105.60000 108.88000 1.000 20.24928 87 SER A N 1
ATOM 1183 C CA . SER A 1 87 ? 9.18500 104.58300 108.41600 1.000 19.95876 87 SER A CA 1
ATOM 1184 C C . SER A 1 87 ? 10.28600 104.26900 109.44200 1.000 18.68328 87 SER A C 1
ATOM 1185 O O . SER A 1 87 ? 11.07800 103.42200 109.13900 1.000 19.26083 87 SER A O 1
ATOM 1193 N N . TYR A 1 88 ? 10.31800 104.87800 110.63500 1.000 18.76954 88 TYR A N 1
ATOM 1194 C CA . TYR A 1 88 ? 11.50800 104.74500 111.52800 1.000 18.12877 88 TYR A CA 1
ATOM 1195 C C . TYR A 1 88 ? 11.68600 103.30700 112.06200 1.000 18.76673 88 TYR A C 1
ATOM 1196 O O . TYR A 1 88 ? 12.81400 102.87300 112.16300 1.000 17.33344 88 TYR A O 1
ATOM 1214 N N . ILE A 1 89 ? 10.60200 102.59800 112.36500 1.000 17.34648 89 ILE A N 1
ATOM 1215 C CA . ILE A 1 89 ? 10.67100 101.20400 112.90700 1.000 17.09534 89 ILE A CA 1
ATOM 1216 C C . ILE A 1 89 ? 11.07600 100.28300 111.74500 1.000 16.36581 89 ILE A C 1
ATOM 1217 O O . ILE A 1 89 ? 11.98500 99.49200 111.89700 1.000 15.61771 89 ILE A O 1
ATOM 1233 N N . PHE A 1 90 ? 10.41500 100.43200 110.61100 1.000 16.97059 90 PHE A N 1
ATOM 1234 C CA . PHE A 1 90 ? 10.74600 99.68700 109.36800 1.000 17.91705 90 PHE A CA 1
ATOM 1235 C C . PHE A 1 90 ? 12.22700 99.90400 109.03200 1.000 16.38696 90 PHE A C 1
ATOM 1236 O O . PHE A 1 90 ? 12.91300 98.95700 108.72700 1.000 16.61027 90 PHE A O 1
ATOM 1253 N N . THR A 1 91 ? 12.68800 101.14900 109.09700 1.000 16.81881 91 THR A N 1
ATOM 1254 C CA . THR A 1 91 ? 14.09300 101.51900 108.75100 1.000 16.83485 91 THR A CA 1
ATOM 1255 C C . THR A 1 91 ? 15.04000 100.81200 109.74000 1.000 15.65796 91 THR A C 1
ATOM 1256 O O . THR A 1 91 ? 15.99600 100.21100 109.29800 1.000 16.97739 91 THR A O 1
ATOM 1267 N N . ALA A 1 92 ? 14.74800 100.86200 111.03600 1.000 16.52256 92 ALA A N 1
ATOM 1268 C CA . ALA A 1 92 ? 15.60900 100.25300 112.07500 1.000 16.48408 92 ALA A CA 1
ATOM 1269 C C . ALA A 1 92 ? 15.77600 98.74800 111.77400 1.000 17.16829 92 ALA A C 1
ATOM 1270 O O . ALA A 1 92 ? 16.85700 98.23200 111.88000 1.000 17.19327 92 ALA A O 1
ATOM 1277 N N . ASP A 1 93 ? 14.69500 98.08500 111.38000 1.000 15.39650 93 ASP A N 1
ATOM 1278 C CA . ASP A 1 93 ? 14.74400 96.63000 111.05700 1.000 17.02871 93 ASP A CA 1
ATOM 1279 C C . ASP A 1 93 ? 15.45900 96.40300 109.71300 1.000 16.13127 93 ASP A C 1
ATOM 1280 O O . ASP A 1 93 ? 16.30200 95.52500 109.62700 1.000 16.24890 93 ASP A O 1
ATOM 1289 N N . MET A 1 94 ? 15.12100 97.19900 108.71400 1.000 17.01293 94 MET A N 1
ATOM 1290 C CA . MET A 1 94 ? 15.68100 97.03500 107.35000 1.000 17.40019 94 MET A CA 1
ATOM 1291 C C . MET A 1 94 ? 17.20500 97.22200 107.37600 1.000 18.74695 94 MET A C 1
ATOM 1292 O O . MET A 1 94 ? 17.89100 96.43300 106.77200 1.000 17.57216 94 MET A O 1
ATOM 1306 N N . VAL A 1 95 ? 17.72400 98.22500 108.07700 1.000 17.45656 95 VAL A N 1
ATOM 1307 C CA . VAL A 1 95 ? 19.19400 98.50700 108.03700 1.000 18.44017 95 VAL A CA 1
ATOM 1308 C C . VAL A 1 95 ? 19.93400 97.30800 108.64700 1.000 17.10337 95 VAL A C 1
ATOM 1309 O O . VAL A 1 95 ? 21.02400 97.00400 108.20500 1.000 17.71392 95 VAL A O 1
ATOM 1322 N N . ARG A 1 96 ? 19.34200 96.66200 109.65000 1.000 16.24655 96 ARG A N 1
ATOM 1323 C CA . ARG A 1 96 ? 20.01000 95.51300 110.31600 1.000 16.51526 96 ARG A CA 1
ATOM 1324 C C . ARG A 1 96 ? 20.03800 94.33500 109.33100 1.000 16.79629 96 ARG A C 1
ATOM 1325 O O . ARG A 1 96 ? 21.03400 93.64600 109.29100 1.000 16.92202 96 ARG A O 1
ATOM 1346 N N . TYR A 1 97 ? 18.98500 94.13800 108.55000 1.000 16.16153 97 TYR A N 1
ATOM 1347 C CA . TYR A 1 97 ? 18.96500 93.08500 107.48800 1.000 17.30518 97 TYR A CA 1
ATOM 1348 C C . TYR A 1 97 ? 19.95000 93.44700 106.35000 1.000 18.89402 97 TYR A C 1
ATOM 1349 O O . TYR A 1 97 ? 20.63900 92.58500 105.84400 1.000 19.12455 97 TYR A O 1
ATOM 1367 N N . LEU A 1 98 ? 20.01700 94.71700 105.97300 1.000 18.97031 98 LEU A N 1
ATOM 1368 C CA . LEU A 1 98 ? 20.97500 95.17600 104.92600 1.000 18.97017 98 LEU A CA 1
ATOM 1369 C C . LEU A 1 98 ? 22.39600 94.88900 105.44000 1.000 19.38704 98 LEU A C 1
ATOM 1370 O O . LEU A 1 98 ? 23.20800 94.40600 104.66000 1.000 20.29855 98 LEU A O 1
ATOM 1386 N N . GLY A 1 99 ? 22.67300 95.13900 106.71900 1.000 18.91010 99 GLY A N 1
ATOM 1387 C CA . GLY A 1 99 ? 23.98100 94.81000 107.31800 1.000 20.46560 99 GLY A CA 1
ATOM 1388 C C . GLY A 1 99 ? 24.22600 93.30700 107.28500 1.000 20.24854 99 GLY A C 1
ATOM 1389 O O . GLY A 1 99 ? 25.29700 92.91200 106.93500 1.000 21.67082 99 GLY A O 1
ATOM 1393 N N . ASP A 1 100 ? 23.22600 92.49500 107.58800 1.000 20.09787 100 ASP A N 1
ATOM 1394 C CA . ASP A 1 100 ? 23.34600 91.01500 107.52300 1.000 20.15030 100 ASP A CA 1
ATOM 1395 C C . ASP A 1 100 ? 23.83800 90.59800 106.13200 1.000 20.69488 100 ASP A C 1
ATOM 1396 O O . ASP A 1 100 ? 24.65400 89.69200 106.05400 1.000 22.76554 100 ASP A O 1
ATOM 1405 N N . TYR A 1 101 ? 23.32500 91.22700 105.08400 1.000 18.32845 101 TYR A N 1
ATOM 1406 C CA . TYR A 1 101 ? 23.69000 90.91700 103.66900 1.000 21.78313 101 TYR A CA 1
ATOM 1407 C C . TYR A 1 101 ? 24.93500 91.71000 103.22800 1.000 19.41825 101 TYR A C 1
ATOM 1408 O O . TYR A 1 101 ? 25.25700 91.65000 102.05100 1.000 25.27487 101 TYR A O 1
ATOM 1426 N N . GLY A 1 102 ? 25.56600 92.48200 104.11000 1.000 20.81337 102 GLY A N 1
ATOM 1427 C CA . GLY A 1 102 ? 26.86300 93.14400 103.83600 1.000 18.76358 102 GLY A CA 1
ATOM 1428 C C . GLY A 1 102 ? 26.79600 94.35800 102.92200 1.000 23.30707 102 GLY A C 1
ATOM 1429 O O . GLY A 1 102 ? 27.80800 94.66600 102.32200 1.000 24.67379 102 GLY A O 1
ATOM 1433 N N . LEU A 1 103 ? 25.65200 95.03400 102.84000 1.000 19.31493 103 LEU A N 1
ATOM 1434 C CA . LEU A 1 103 ? 25.49000 96.21200 101.95200 1.000 21.68678 103 LEU A CA 1
ATOM 1435 C C . LEU A 1 103 ? 25.97400 97.45600 102.70200 1.000 20.62440 103 LEU A C 1
ATOM 1436 O O . LEU A 1 103 ? 25.36200 97.79600 103.68200 1.000 21.46827 103 LEU A O 1
ATOM 1452 N N . PRO A 1 104 ? 27.04600 98.13400 102.26600 1.000 19.97104 104 PRO A N 1
ATOM 1453 C CA . PRO A 1 104 ? 27.47800 99.36500 102.89900 1.000 20.42942 104 PRO A CA 1
ATOM 1454 C C . PRO A 1 104 ? 26.43600 100.47500 102.66300 1.000 19.73791 104 PRO A C 1
ATOM 1455 O O . PRO A 1 104 ? 26.09500 100.71400 101.55100 1.000 20.79616 104 PRO A O 1
ATOM 1466 N N . HIS A 1 105 ? 25.97700 101.13000 103.72600 1.000 19.67978 105 HIS A N 1
ATOM 1467 C CA . HIS A 1 105 ? 24.94200 102.18000 103.62300 1.000 19.50198 105 HIS A CA 1
ATOM 1468 C C . HIS A 1 105 ? 24.97600 103.15500 104.79800 1.000 18.88624 105 HIS A C 1
ATOM 1469 O O . HIS A 1 105 ? 25.54500 102.81500 105.82400 1.000 19.51720 105 HIS A O 1
ATOM 1483 N N . VAL A 1 106 ? 24.40400 104.33300 104.60700 1.000 17.62806 106 VAL A N 1
ATOM 1484 C CA . VAL A 1 106 ? 24.24500 105.34700 105.68200 1.000 17.57379 106 VAL A CA 1
ATOM 1485 C C . VAL A 1 106 ? 22.81300 105.86300 105.55300 1.000 20.11955 106 VAL A C 1
ATOM 1486 O O . VAL A 1 106 ? 22.27800 105.81400 104.45800 1.000 18.48202 106 VAL A O 1
ATOM 1499 N N . VAL A 1 107 ? 22.23300 106.33400 106.64800 1.000 18.00617 107 VAL A N 1
ATOM 1500 C CA . VAL A 1 107 ? 20.81100 106.76500 106.68700 1.000 19.56920 107 VAL A CA 1
ATOM 1501 C C . VAL A 1 107 ? 20.67600 108.21000 107.14300 1.000 19.76385 107 VAL A C 1
ATOM 1502 O O . VAL A 1 107 ? 21.24300 108.50100 108.13600 1.000 18.89182 107 VAL A O 1
ATOM 1515 N N . ASP A 1 108 ? 19.94300 109.03000 106.41300 1.000 18.19930 108 ASP A N 1
ATOM 1516 C CA . ASP A 1 108 ? 19.51900 110.36600 106.88500 1.000 21.50557 108 ASP A CA 1
ATOM 1517 C C . ASP A 1 108 ? 17.98800 110.34700 106.84300 1.000 19.64468 108 ASP A C 1
ATOM 1518 O O . ASP A 1 108 ? 17.42800 109.36300 106.38600 1.000 18.62041 108 ASP A O 1
ATOM 1527 N N . PHE A 1 109 ? 17.35700 111.39900 107.33500 1.000 18.56611 109 PHE A N 1
ATOM 1528 C CA . PHE A 1 109 ? 15.89100 111.47600 107.43000 1.000 17.92363 109 PHE A CA 1
ATOM 1529 C C . PHE A 1 109 ? 15.31900 112.75200 106.84200 1.000 19.67427 109 PHE A C 1
ATOM 1530 O O . PHE A 1 109 ? 15.97600 113.77300 106.91600 1.000 21.88526 109 PHE A O 1
ATOM 1547 N N . LEU A 1 110 ? 14.14000 112.64400 106.25300 1.000 19.41483 110 LEU A N 1
ATOM 1548 C CA . LEU A 1 110 ? 13.35900 113.83200 105.85800 1.000 21.05930 110 LEU A CA 1
ATOM 1549 C C . LEU A 1 110 ? 11.94700 113.58600 106.37300 1.000 22.93310 110 LEU A C 1
ATOM 1550 O O . LEU A 1 110 ? 11.62800 112.45300 106.67600 1.000 22.75052 110 LEU A O 1
ATOM 1566 N N . ARG A 1 111 ? 11.15500 114.63500 106.49000 1.000 23.97945 111 ARG A N 1
ATOM 1567 C CA . ARG A 1 111 ? 9.73900 114.49800 106.86800 1.000 25.10033 111 ARG A CA 1
ATOM 1568 C C . ARG A 1 111 ? 8.91700 115.43600 105.98300 1.000 25.47481 111 ARG A C 1
ATOM 1569 O O . ARG A 1 111 ? 9.37000 116.54900 105.76800 1.000 25.11346 111 ARG A O 1
ATOM 1590 N N . VAL A 1 112 ? 7.78800 114.95900 105.48100 1.000 25.30462 112 VAL A N 1
ATOM 1591 C CA . VAL A 1 112 ? 6.85300 115.79200 104.68600 1.000 26.00076 112 VAL A CA 1
ATOM 1592 C C . VAL A 1 112 ? 5.47900 115.68500 105.34000 1.000 27.33895 112 VAL A C 1
ATOM 1593 O O . VAL A 1 112 ? 5.28400 114.82200 106.18400 1.000 28.87592 112 VAL A O 1
ATOM 1606 N N . ALA A 1 113 ? 4.60000 116.59800 104.98500 1.000 24.39905 113 ALA A N 1
ATOM 1607 C CA . ALA A 1 113 ? 3.21300 116.59800 105.47800 1.000 26.10164 113 ALA A CA 1
ATOM 1608 C C . ALA A 1 113 ? 2.35000 117.28800 104.43300 1.000 25.17700 113 ALA A C 1
ATOM 1609 O O . ALA A 1 113 ? 2.90200 117.93900 103.57300 1.000 26.26181 113 ALA A O 1
ATOM 1616 N N . SER A 1 114 ? 1.03700 117.13500 104.52700 1.000 25.32133 114 SER A N 1
ATOM 1617 C CA . SER A 1 114 ? 0.07900 117.73900 103.58300 1.000 28.66112 114 SER A CA 1
ATOM 1618 C C . SER A 1 114 ? -0.74700 118.79900 104.30600 1.000 24.54705 114 SER A C 1
ATOM 1619 O O . SER A 1 114 ? -0.98100 118.62400 105.49100 1.000 27.75029 114 SER A O 1
ATOM 1627 N N . TYR A 1 115 ? -1.15300 119.85000 103.61600 1.000 27.35491 115 TYR A N 1
ATOM 1628 C CA . TYR A 1 115 ? -2.07200 120.88500 104.15700 1.000 30.04305 115 TYR A CA 1
ATOM 1629 C C . TYR A 1 115 ? -3.28500 120.93200 103.21600 1.000 33.21290 115 TYR A C 1
ATOM 1630 O O . TYR A 1 115 ? -3.08500 120.75700 102.03300 1.000 30.11352 115 TYR A O 1
ATOM 1648 N N . ASN A 1 122 ? -5.43400 118.69500 99.40600 1.000 45.12912 122 ASN A N 1
ATOM 1649 C CA . ASN A 1 122 ? -4.15000 118.30100 100.04400 1.000 42.10223 122 ASN A CA 1
ATOM 1650 C C . ASN A 1 122 ? -2.97000 118.77700 99.18300 1.000 39.78769 122 ASN A C 1
ATOM 1651 O O . ASN A 1 122 ? -2.91300 118.38700 98.01000 1.000 44.86965 122 ASN A O 1
ATOM 1661 N N . LYS A 1 123 ? -2.07300 119.59100 99.73200 1.000 36.03508 123 LYS A N 1
ATOM 1662 C CA . LYS A 1 123 ? -0.85500 120.09600 99.04500 1.000 35.22806 123 LYS A CA 1
ATOM 1663 C C . LYS A 1 123 ? 0.33000 119.69000 99.92600 1.000 2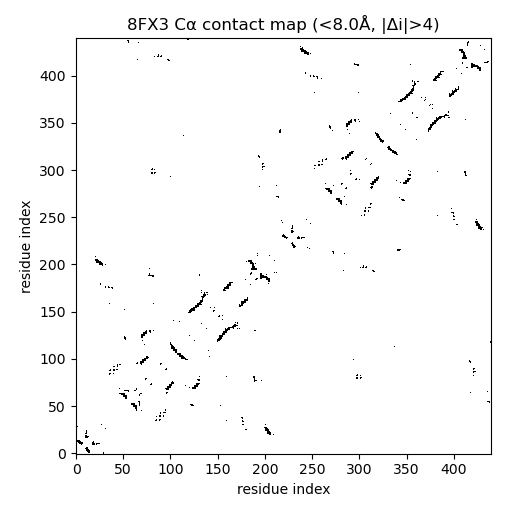6.50199 123 LYS A C 1
ATOM 1664 O O . LYS A 1 123 ? 0.16600 119.70900 101.10800 1.000 29.69307 123 LYS A O 1
ATOM 1683 N N . MET A 1 124 ? 1.49000 119.39400 99.36200 1.000 27.79561 124 MET A N 1
ATOM 1684 C CA . MET A 1 124 ? 2.63900 118.82300 100.11400 1.000 26.13461 124 MET A CA 1
ATOM 1685 C C . MET A 1 124 ? 3.61400 119.90700 100.57000 1.000 23.12391 124 MET A C 1
ATOM 1686 O O . MET A 1 124 ? 3.81400 120.83900 99.82400 1.000 26.95447 124 MET A O 1
ATOM 1700 N N . GLN A 1 125 ? 4.21200 119.73600 101.74000 1.000 24.11894 125 GLN A N 1
ATOM 1701 C CA . GLN A 1 125 ? 5.23800 120.66200 102.26800 1.000 24.33457 125 GLN A CA 1
ATOM 1702 C C . GLN A 1 125 ? 6.28200 119.87100 103.05700 1.000 24.19218 125 GLN A C 1
ATOM 1703 O O . GLN A 1 125 ? 5.91500 118.96500 103.76400 1.000 23.94923 125 GLN A O 1
ATOM 1717 N N . LEU A 1 126 ? 7.54000 120.27900 102.97100 1.000 26.48438 126 LEU A N 1
ATOM 1718 C CA . LEU A 1 126 ? 8.64400 119.64700 103.73800 1.000 28.70808 126 LEU A CA 1
ATOM 1719 C C . LEU A 1 126 ? 8.56400 120.08100 105.20100 1.000 28.30261 126 LEU A C 1
ATOM 1720 O O . LEU A 1 126 ? 8.53200 121.28100 105.42200 1.000 37.35502 126 LEU A O 1
ATOM 1736 N N . LEU A 1 127 ? 8.54200 119.17100 106.15400 1.000 25.37313 127 LEU A N 1
ATOM 1737 C CA . LEU A 1 127 ? 8.54900 119.51000 107.60300 1.000 25.96207 127 LEU A CA 1
ATOM 1738 C C . LEU A 1 127 ? 9.99100 119.50200 108.10800 1.000 27.79918 127 LEU A C 1
ATOM 1739 O O . LEU A 1 127 ? 10.30900 120.30700 108.98000 1.000 30.10144 127 LEU A O 1
ATOM 1755 N N . ALA A 1 128 ? 10.80000 118.56300 107.64200 1.000 24.00292 128 ALA A N 1
ATOM 1756 C CA . ALA A 1 128 ? 12.20700 118.41300 108.06800 1.000 25.66873 128 ALA A CA 1
ATOM 1757 C C . ALA A 1 128 ? 13.04400 118.04300 106.85000 1.000 24.02228 128 ALA A C 1
ATOM 1758 O O . ALA A 1 128 ? 12.68400 117.10800 106.18100 1.000 26.01341 128 ALA A O 1
ATOM 1765 N N . GLU A 1 129 ? 14.13000 118.76300 106.61700 1.000 27.35908 129 GLU A N 1
ATOM 1766 C CA . GLU A 1 129 ? 15.02000 118.53700 105.45400 1.000 27.11028 129 GLU A CA 1
ATOM 1767 C C . GLU A 1 129 ? 16.08500 117.50400 105.81400 1.000 25.87920 129 GLU A C 1
ATOM 1768 O O . GLU A 1 129 ? 16.37300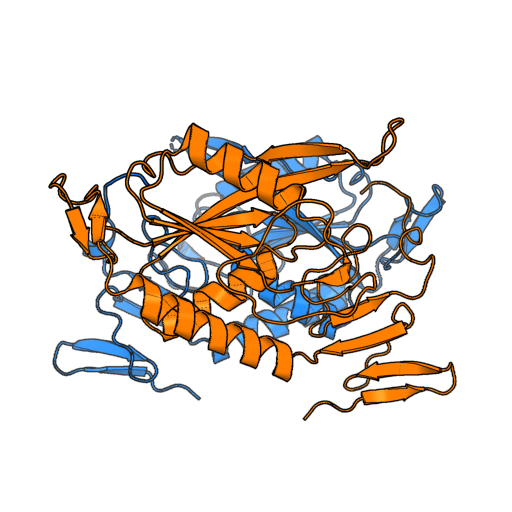 117.33600 106.98600 1.000 26.37981 129 GLU A O 1
ATOM 1780 N N . THR A 1 130 ? 16.65100 116.83300 104.82700 1.000 25.86924 130 THR A N 1
ATOM 1781 C CA . THR A 1 130 ? 17.81100 115.94400 105.06100 1.000 23.86261 130 THR A CA 1
ATOM 1782 C C . THR A 1 130 ? 19.00000 116.84600 105.43000 1.000 24.20844 130 THR A C 1
ATOM 1783 O O . THR A 1 130 ? 18.94500 118.02700 105.12500 1.000 29.92858 130 THR A O 1
ATOM 1794 N N . GLN A 1 131 ? 20.01700 116.31500 106.08100 1.000 21.57942 131 GLN A N 1
ATOM 1795 C CA . GLN A 1 131 ? 21.23500 117.08000 106.45200 1.000 23.11603 131 GLN A CA 1
ATOM 1796 C C . GLN A 1 131 ? 22.43200 116.64400 105.59000 1.000 25.52377 131 GLN A C 1
ATOM 1797 O O . GLN A 1 131 ? 23.43600 117.32800 105.63400 1.000 27.08180 131 GLN A O 1
ATOM 1811 N N . PHE A 1 132 ? 22.31300 115.57300 104.80400 1.000 24.11268 132 PHE A N 1
ATOM 1812 C CA . PHE A 1 132 ? 23.39400 115.15400 103.87400 1.000 23.83164 132 PHE A CA 1
ATOM 1813 C C . PHE A 1 132 ? 23.50400 116.22400 102.77500 1.000 26.96845 132 PHE A C 1
ATOM 1814 O O . PHE A 1 132 ? 22.47800 116.64200 102.30200 1.000 29.30841 132 PHE A O 1
ATOM 1831 N N . LYS A 1 133 ? 24.70700 116.60900 102.38300 1.000 27.29504 133 LYS A N 1
ATOM 1832 C CA . LYS A 1 133 ? 24.95900 117.73100 101.44300 1.000 28.30895 133 LYS A CA 1
ATOM 1833 C C . LYS A 1 133 ? 25.79400 117.31600 100.23300 1.000 32.41655 133 LYS A C 1
ATOM 1834 O O . LYS A 1 133 ? 26.06900 118.19100 99.42400 1.000 33.87614 133 LYS A O 1
ATOM 1853 N N . ALA A 1 134 ? 26.22400 116.06600 100.12500 1.000 25.82839 134 ALA A N 1
ATOM 1854 C CA . ALA A 1 134 ? 27.11100 115.60100 99.03300 1.000 26.82865 134 ALA A CA 1
ATOM 1855 C C . ALA A 1 134 ? 26.49400 114.37700 98.33900 1.000 25.03079 134 ALA A C 1
ATOM 1856 O O . ALA A 1 134 ? 27.16100 113.37100 98.23900 1.000 24.24505 134 ALA A O 1
ATOM 1863 N N . LEU A 1 135 ? 25.29300 114.50300 97.78200 1.000 24.30180 135 LEU A N 1
ATOM 1864 C CA . LEU A 1 135 ? 24.56900 113.36600 97.15300 1.000 22.55960 135 LEU A CA 1
ATOM 1865 C C . LEU A 1 135 ? 24.66100 113.41700 95.61300 1.000 23.62959 135 LEU A C 1
ATOM 1866 O O . LEU A 1 135 ? 24.19600 112.50200 94.97300 1.000 23.41266 135 LEU A O 1
ATOM 1882 N N . ARG A 1 136 ? 25.26300 114.46200 95.05100 1.000 23.07966 136 ARG A N 1
ATOM 1883 C CA . ARG A 1 136 ? 25.41500 114.54800 93.58000 1.000 25.00517 136 ARG A CA 1
ATOM 1884 C C . ARG A 1 136 ? 26.17900 113.30500 93.09500 1.000 22.36647 136 ARG A C 1
ATOM 1885 O O . ARG A 1 136 ? 27.24000 113.02900 93.60900 1.000 24.05146 136 ARG A O 1
ATOM 1906 N N . GLY A 1 137 ? 25.63600 112.58000 92.13000 1.000 23.28096 137 GLY A N 1
ATOM 1907 C CA . GLY A 1 137 ? 26.33800 111.42900 91.52200 1.000 25.97593 137 GLY A CA 1
ATOM 1908 C C . GLY A 1 137 ? 26.34800 110.20500 92.41700 1.000 23.34781 137 GLY A C 1
ATOM 1909 O O . GLY A 1 137 ? 27.09300 109.29300 92.13700 1.000 23.62992 137 GLY A O 1
ATOM 1913 N N . LYS A 1 138 ? 25.50200 110.19500 93.44000 1.000 22.79191 138 LYS A N 1
ATOM 1914 C CA . LYS A 1 138 ? 25.39700 109.07100 94.37900 1.000 22.54273 138 LYS A CA 1
ATOM 1915 C C . LYS A 1 138 ? 24.13100 108.26400 94.12100 1.000 20.46124 138 LYS A C 1
ATOM 1916 O O . LYS A 1 138 ? 23.17400 108.81500 93.60300 1.000 21.44321 138 LYS A O 1
ATOM 1935 N N . HIS A 1 139 ? 24.18200 106.97500 94.39200 1.000 21.49386 139 HIS A N 1
ATOM 1936 C CA . HIS A 1 139 ? 22.98100 106.12300 94.40700 1.000 20.75075 139 HIS A CA 1
ATOM 1937 C C . HIS A 1 139 ? 22.20300 106.47000 95.68200 1.000 20.08370 139 HIS A C 1
ATOM 1938 O O . HIS A 1 139 ? 22.80500 106.41200 96.75100 1.000 20.17369 139 HIS A O 1
ATOM 1952 N N . VAL A 1 140 ? 20.92000 106.78300 95.54800 1.000 17.82626 140 VAL A N 1
ATOM 1953 C CA . VAL A 1 140 ? 20.04500 107.17100 96.68600 1.000 20.03263 140 VAL A CA 1
ATOM 1954 C C . VAL A 1 140 ? 18.82600 106.24800 96.70700 1.000 18.84340 140 VAL A C 1
ATOM 1955 O O . VAL A 1 140 ? 18.20400 106.07600 95.67300 1.000 19.01517 140 VAL A O 1
ATOM 1968 N N . LEU A 1 141 ? 18.50700 105.71400 97.87600 1.000 19.45040 141 LEU A N 1
ATOM 1969 C CA . LEU A 1 141 ? 17.34000 104.84300 98.09300 1.000 17.43627 141 LEU A CA 1
ATOM 1970 C C . LEU A 1 141 ? 16.43800 105.50200 99.14000 1.000 18.91128 141 LEU A C 1
ATOM 1971 O O . LEU A 1 141 ? 16.92300 105.78800 100.20900 1.000 18.88977 141 LEU A O 1
ATOM 1987 N N . ILE A 1 142 ? 15.17300 105.69400 98.81700 1.000 19.40158 142 ILE A N 1
ATOM 1988 C CA . ILE A 1 142 ? 14.17400 106.24500 99.76400 1.000 18.91455 142 ILE A CA 1
ATOM 1989 C C . ILE A 1 142 ? 13.52500 105.06200 100.48800 1.000 20.65309 142 ILE A C 1
ATOM 1990 O O . ILE A 1 142 ? 13.13800 104.14300 99.79900 1.000 21.73066 142 ILE A O 1
ATOM 2006 N N . LEU A 1 143 ? 13.45200 105.08200 101.81500 1.000 18.02417 143 LEU A N 1
ATOM 2007 C CA . LEU A 1 143 ? 12.69100 104.07000 102.60200 1.000 20.62001 143 LEU A CA 1
ATOM 2008 C C . LEU A 1 143 ? 11.42000 104.78100 103.09100 1.000 19.23969 143 LEU A C 1
ATOM 2009 O O . LEU A 1 143 ? 11.55000 105.78800 103.77900 1.000 19.18577 143 LEU A O 1
ATOM 2025 N N . GLU A 1 144 ? 10.25400 104.28000 102.72200 1.000 18.08491 144 GLU A N 1
ATOM 2026 C CA . GLU A 1 144 ? 8.94600 104.88600 103.05100 1.000 18.59411 144 GLU A CA 1
ATOM 2027 C C . GLU A 1 144 ? 8.00800 103.79500 103.59000 1.000 17.83961 144 GLU A C 1
ATOM 2028 O O . GLU A 1 144 ? 8.19600 102.64200 103.26800 1.000 19.88930 144 GLU A O 1
ATOM 2040 N N . ASP A 1 145 ? 7.04900 104.17700 104.40600 1.000 18.44815 145 ASP A N 1
ATOM 2041 C CA . ASP A 1 145 ? 6.11600 103.22800 105.06400 1.000 17.91914 145 ASP A CA 1
ATOM 2042 C C . ASP A 1 145 ? 5.12700 102.63900 104.04300 1.000 19.55448 145 ASP A C 1
ATOM 2043 O O . ASP A 1 145 ? 4.97600 101.43300 104.01100 1.000 18.59485 145 ASP A O 1
ATOM 2052 N N . ILE A 1 146 ? 4.46400 103.48500 103.26600 1.000 19.73049 146 ILE A N 1
ATOM 2053 C CA . ILE A 1 146 ? 3.38800 103.00500 102.35300 1.000 17.97036 146 ILE A CA 1
ATOM 2054 C C . ILE A 1 146 ? 3.20600 103.91600 101.15100 1.000 22.33677 146 ILE A C 1
ATOM 2055 O O . ILE A 1 146 ? 3.39900 105.11600 101.29900 1.000 23.56763 146 ILE A O 1
ATOM 2071 N N . VAL A 1 147 ? 2.85800 103.33200 100.01400 1.000 21.85612 147 VAL A N 1
ATOM 2072 C CA . VAL A 1 147 ? 2.42900 104.10300 98.82200 1.000 20.48250 147 VAL A CA 1
ATOM 2073 C C . VAL A 1 147 ? 0.91200 103.85300 98.74100 1.000 18.31617 147 VAL A C 1
ATOM 2074 O O . VAL A 1 147 ? 0.51100 102.69000 98.74100 1.000 21.91937 147 VAL A O 1
ATOM 2087 N N . ASP A 1 148 ? 0.10900 104.90300 98.75300 1.000 19.74450 148 ASP A N 1
ATOM 2088 C CA . ASP A 1 148 ? -1.37100 104.81100 98.70400 1.000 20.20177 148 ASP A CA 1
ATOM 2089 C C . ASP A 1 148 ? -1.77400 105.54600 97.40700 1.000 20.41773 148 ASP A C 1
ATOM 2090 O O . ASP A 1 148 ? -1.74100 104.92700 96.36800 1.000 20.74459 148 ASP A O 1
ATOM 2099 N N . SER A 1 149 ? -2.07000 106.84300 97.45300 1.000 21.49076 149 SER A N 1
ATOM 2100 C CA . SER A 1 149 ? -2.37400 107.65200 96.23600 1.000 21.87356 149 SER A CA 1
ATOM 2101 C C . SER A 1 149 ? -1.10300 107.83800 95.39500 1.000 21.51179 149 SER A C 1
ATOM 2102 O O . SER A 1 149 ? -1.24100 107.99500 94.19600 1.000 21.83219 149 SER A O 1
ATOM 2110 N N . GLY A 1 150 ? 0.07400 107.85200 96.02200 1.000 19.71998 150 GLY A N 1
ATOM 2111 C CA . GLY A 1 150 ? 1.36500 108.08600 95.34000 1.000 20.72565 150 GLY A CA 1
ATOM 2112 C C . GLY A 1 150 ? 1.80200 109.55500 95.38800 1.000 19.18029 150 GLY A C 1
ATOM 2113 O O . GLY A 1 150 ? 2.91000 109.83900 94.98700 1.000 20.41999 150 GLY A O 1
ATOM 2117 N N . LYS A 1 151 ? 0.95600 110.45500 95.88700 1.000 21.00825 151 LYS A N 1
ATOM 2118 C CA . LYS A 1 151 ? 1.24600 111.91500 95.86300 1.000 22.79062 151 LYS A CA 1
ATOM 2119 C C . LYS A 1 151 ? 2.44900 112.23800 96.76000 1.000 20.88256 151 LYS A C 1
ATOM 2120 O O . LYS A 1 151 ? 3.27700 113.01300 96.35500 1.000 22.12967 151 LYS A O 1
ATOM 2139 N N . THR A 1 152 ? 2.53000 111.62900 97.93900 1.000 21.29398 152 THR A N 1
ATOM 2140 C CA . THR A 1 152 ? 3.62100 111.92500 98.90500 1.000 20.32332 152 THR A CA 1
ATOM 2141 C C . THR A 1 152 ? 4.96300 111.55100 98.25400 1.000 20.73897 152 THR A C 1
ATOM 2142 O O . THR A 1 152 ? 5.87000 112.36800 98.23900 1.000 20.04423 152 THR A O 1
ATOM 2153 N N . LEU A 1 153 ? 5.07200 110.34800 97.70000 1.000 20.10465 153 LEU A N 1
ATOM 2154 C CA . LEU A 1 153 ? 6.35400 109.86800 97.11600 1.000 20.18740 153 LEU A CA 1
ATOM 2155 C C . LEU A 1 153 ? 6.69100 110.63500 95.81800 1.000 21.36639 153 LEU A C 1
ATOM 2156 O O . LEU A 1 153 ? 7.83900 110.87500 95.59200 1.000 20.28233 153 LEU A O 1
ATOM 2172 N N . ARG A 1 154 ? 5.70100 110.98100 95.00900 1.000 20.26322 154 ARG A N 1
ATOM 2173 C CA . ARG A 1 154 ? 5.97000 111.78900 93.78700 1.000 21.23866 154 ARG A CA 1
ATOM 2174 C C . ARG A 1 154 ? 6.62400 113.11000 94.23200 1.000 20.41154 154 ARG A C 1
ATOM 2175 O O . ARG A 1 154 ? 7.58300 113.53300 93.61800 1.000 22.42115 154 ARG A O 1
ATOM 2196 N N . TYR A 1 155 ? 6.09400 113.73100 95.27500 1.000 21.59150 155 TYR A N 1
ATOM 2197 C CA . TYR A 1 155 ? 6.63000 115.01100 95.81200 1.000 22.05287 155 TYR A CA 1
ATOM 2198 C C . TYR A 1 155 ? 8.06900 114.81200 96.32900 1.000 20.87192 155 TYR A C 1
ATOM 2199 O O . TYR A 1 155 ? 8.94100 115.57500 95.96400 1.000 20.90479 155 TYR A O 1
ATOM 2217 N N . ILE A 1 156 ? 8.30400 113.76500 97.11800 1.000 19.77751 156 ILE A N 1
ATOM 2218 C CA . ILE A 1 156 ? 9.65400 113.48600 97.70200 1.000 19.92693 156 ILE A CA 1
ATOM 2219 C C . ILE A 1 156 ? 10.65000 113.20400 96.57000 1.000 22.10037 156 ILE A C 1
ATOM 2220 O O . ILE A 1 156 ? 11.73000 113.73900 96.59200 1.000 22.36100 156 ILE A O 1
ATOM 2236 N N . LEU A 1 157 ? 10.27200 112.36000 95.61900 1.000 19.60979 157 LEU A N 1
ATOM 2237 C CA . LEU A 1 157 ? 11.17400 111.96500 94.50700 1.000 22.04418 157 LEU A CA 1
ATOM 2238 C C . LEU A 1 157 ? 11.52600 113.20800 93.67500 1.000 23.24884 157 LEU A C 1
ATOM 2239 O O . LEU A 1 157 ? 12.68100 113.37600 93.33400 1.000 24.61285 157 LEU A O 1
ATOM 2255 N N . ASP A 1 158 ? 10.55200 114.04900 93.36600 1.000 23.23065 158 ASP A N 1
ATOM 2256 C CA . ASP A 1 158 ? 10.80400 115.23300 92.50600 1.000 26.23663 158 ASP A CA 1
ATOM 2257 C C . ASP A 1 158 ? 11.75000 116.16800 93.26800 1.000 25.77191 158 ASP A C 1
ATOM 2258 O O . ASP A 1 158 ? 12.65800 116.71300 92.65700 1.000 24.21671 158 ASP A O 1
ATOM 2267 N N . LYS A 1 159 ? 11.56000 116.31000 94.57400 1.000 21.55539 159 LYS A N 1
ATOM 2268 C CA . LYS A 1 159 ? 12.35400 117.25000 95.40800 1.000 25.76610 159 LYS A CA 1
ATOM 2269 C C . LYS A 1 159 ? 13.79500 116.73500 95.54700 1.000 24.19417 159 LYS A C 1
ATOM 2270 O O . LYS A 1 159 ? 14.71800 117.49100 95.32300 1.000 25.68197 159 LYS A O 1
ATOM 2289 N N . VAL A 1 160 ? 13.96700 115.46700 95.89600 1.000 22.89592 160 VAL A N 1
ATOM 2290 C CA . VAL A 1 160 ? 15.32100 114.88100 96.08800 1.000 23.70315 160 VAL A CA 1
ATOM 2291 C C . VAL A 1 160 ? 16.05100 114.94900 94.74000 1.000 23.84865 160 VAL A C 1
ATOM 2292 O O . VAL A 1 160 ? 17.20000 115.31900 94.71500 1.000 24.08196 160 VAL A O 1
ATOM 2305 N N . GLN A 1 161 ? 15.35900 114.64600 93.65500 1.000 22.94468 161 GLN A N 1
ATOM 2306 C CA . GLN A 1 161 ? 15.98900 114.60700 92.30900 1.000 24.82540 161 GLN A CA 1
ATOM 2307 C C . GLN A 1 161 ? 16.50600 116.00700 91.95600 1.000 25.42605 161 GLN A C 1
ATOM 2308 O O . GLN A 1 161 ? 17.66000 116.12800 91.56900 1.000 26.65314 161 GLN A O 1
ATOM 2322 N N . ARG A 1 162 ? 15.69300 117.03400 92.14100 1.000 25.67965 162 ARG A N 1
ATOM 2323 C CA . ARG A 1 162 ? 16.07700 118.40300 91.69300 1.000 29.45021 162 ARG A CA 1
ATOM 2324 C C . ARG A 1 162 ? 17.10000 119.01900 92.65400 1.000 27.66787 162 ARG A C 1
ATOM 2325 O O . ARG A 1 162 ? 17.95000 119.77200 92.17200 1.000 29.98928 162 ARG A O 1
ATOM 2346 N N . GLU A 1 163 ? 17.03200 118.72000 93.95200 1.000 24.44813 163 GLU A N 1
ATOM 2347 C CA . GLU A 1 163 ? 17.88800 119.38700 94.96800 1.000 26.09175 163 GLU A CA 1
ATOM 2348 C C . GLU A 1 163 ? 19.21500 118.65100 95.17300 1.000 25.78681 163 GLU A C 1
ATOM 2349 O O . GLU A 1 163 ? 20.18600 119.32900 95.48100 1.000 28.45702 163 GLU A O 1
ATOM 2361 N N . HIS A 1 164 ? 19.25600 117.32900 95.01300 1.000 25.48942 164 HIS A N 1
ATOM 2362 C CA . HIS A 1 164 ? 20.46000 116.49400 95.28000 1.000 24.59616 164 HIS A CA 1
ATOM 2363 C C . HIS A 1 164 ? 21.09100 115.95900 93.98200 1.000 25.43214 164 HIS A C 1
ATOM 2364 O O . HIS A 1 164 ? 22.25900 115.61300 94.01300 1.000 26.55008 164 HIS A O 1
ATOM 2378 N N . GLN A 1 165 ? 20.33800 115.88800 92.89800 1.000 23.49599 165 GLN A N 1
ATOM 2379 C CA . GLN A 1 165 ? 20.86500 115.43300 91.57900 1.000 25.27996 165 GLN A CA 1
ATOM 2380 C C . GLN A 1 165 ? 21.62400 114.11200 91.76300 1.000 23.77704 165 GLN A C 1
ATOM 2381 O O . GLN A 1 165 ? 22.77400 114.01500 91.37200 1.000 25.32175 165 GLN A O 1
ATOM 2395 N N . PRO A 1 166 ? 20.97900 113.07100 92.31800 1.000 21.86666 166 PRO A N 1
ATOM 2396 C CA . PRO A 1 166 ? 21.65100 111.79300 92.49000 1.000 21.62344 166 PRO A CA 1
ATOM 2397 C C . PRO A 1 166 ? 21.88600 111.04700 91.16800 1.000 26.31343 166 PRO A C 1
ATOM 2398 O O . PRO A 1 166 ? 21.22900 111.33700 90.22500 1.000 25.16808 166 PRO A O 1
ATOM 2409 N N . ALA A 1 167 ? 22.83300 110.12500 91.15400 1.000 24.73776 167 ALA A N 1
ATOM 2410 C CA . ALA A 1 167 ? 23.10500 109.27000 89.97700 1.000 25.82838 167 ALA A CA 1
ATOM 2411 C C . ALA A 1 167 ? 21.84500 108.46400 89.68200 1.000 26.76263 167 ALA A C 1
ATOM 2412 O O . ALA A 1 167 ? 21.45300 108.38600 88.50700 1.000 26.32420 167 ALA A O 1
ATOM 2419 N N . THR A 1 168 ? 21.27800 107.82100 90.70600 1.000 24.21498 168 THR A N 1
ATOM 2420 C CA . THR A 1 168 ? 20.01400 107.05500 90.58600 1.000 23.71620 168 THR A CA 1
ATOM 2421 C C . THR A 1 168 ? 19.17700 107.28100 91.84800 1.000 22.74170 168 THR A C 1
ATOM 2422 O O . THR A 1 168 ? 19.75300 107.58300 92.87800 1.000 22.92364 168 THR A O 1
ATOM 2433 N N . LEU A 1 169 ? 17.86900 107.17600 91.72000 1.000 21.63505 169 LEU A N 1
ATOM 2434 C CA . LEU A 1 169 ? 16.92400 107.41200 92.83600 1.000 21.73054 169 LEU A CA 1
ATOM 2435 C C . LEU A 1 169 ? 15.86700 106.31800 92.77400 1.000 23.24896 169 LEU A C 1
ATOM 2436 O O . LEU A 1 169 ? 15.17800 106.24400 91.76600 1.000 24.21479 169 LEU A O 1
ATOM 2452 N N . LYS A 1 170 ? 15.79400 105.48300 93.79800 1.000 21.23113 170 LYS A N 1
ATOM 2453 C CA . LYS A 1 170 ? 14.82900 104.37300 93.87400 1.000 22.49743 170 LYS A CA 1
ATOM 2454 C C . LYS A 1 170 ? 14.06800 104.46900 95.18600 1.000 21.04107 170 LYS A C 1
ATOM 2455 O O . LYS A 1 170 ? 14.51600 105.20400 96.05400 1.000 20.85970 170 LYS A O 1
ATOM 2474 N N . VAL A 1 171 ? 12.97900 103.71600 95.28200 1.000 19.83248 171 VAL A N 1
ATOM 2475 C CA . VAL A 1 171 ? 12.08700 103.74400 96.46100 1.000 21.20554 171 VAL A CA 1
ATOM 2476 C C . VAL A 1 171 ? 11.84400 102.31800 96.92600 1.000 21.99781 171 VAL A C 1
ATOM 2477 O O . VAL A 1 171 ? 11.54700 101.47900 96.08100 1.000 20.97266 171 VAL A O 1
ATOM 2490 N N . CYS A 1 172 ? 11.95700 102.08900 98.22400 1.000 20.37855 172 CYS A N 1
ATOM 2491 C CA . CYS A 1 172 ? 11.54800 100.81400 98.84900 1.000 20.42827 172 CYS A CA 1
ATOM 2492 C C . CYS A 1 172 ? 10.42800 101.17000 99.83400 1.000 20.60133 172 CYS A C 1
ATOM 2493 O O . CYS A 1 172 ? 10.66200 102.04600 100.66600 1.000 19.61345 172 CYS A O 1
ATOM 2501 N N . VAL A 1 173 ? 9.26400 100.54800 99.71400 1.000 18.67553 173 VAL A N 1
ATOM 2502 C CA . VAL A 1 173 ? 8.13700 100.74500 100.66300 1.000 19.43230 173 VAL A CA 1
ATOM 2503 C C . VAL A 1 173 ? 7.92400 99.46400 101.46700 1.000 19.77625 173 VAL A C 1
ATOM 2504 O O . VAL A 1 173 ? 8.16000 98.38400 100.95000 1.000 19.77629 173 VAL A O 1
ATOM 2517 N N . LEU A 1 174 ? 7.54800 99.62000 102.72100 1.000 18.75488 174 LEU A N 1
ATOM 2518 C CA . LEU A 1 174 ? 7.14400 98.46600 103.54600 1.000 19.09693 174 LEU A CA 1
ATOM 2519 C C . LEU A 1 174 ? 5.85400 97.93300 102.92100 1.000 19.94296 174 LEU A C 1
ATOM 2520 O O . LEU A 1 174 ? 5.74600 96.74800 102.71100 1.000 20.54343 174 LEU A O 1
ATOM 2536 N N . ALA A 1 175 ? 4.92500 98.82800 102.61400 1.000 17.83278 175 ALA A N 1
ATOM 2537 C CA . ALA A 1 175 ? 3.58600 98.43900 102.12500 1.000 20.71703 175 ALA A CA 1
ATOM 2538 C C . ALA A 1 175 ? 3.19600 99.11800 100.81500 1.000 18.80819 175 ALA A C 1
ATOM 2539 O O . ALA A 1 175 ? 3.51700 100.27700 100.62600 1.000 19.84422 175 ALA A O 1
ATOM 2546 N N . ASP A 1 176 ? 2.50000 98.37700 99.96900 1.000 19.98755 176 ASP A N 1
ATOM 2547 C CA . ASP A 1 176 ? 1.89200 98.90900 98.73400 1.000 21.91625 176 ASP A CA 1
ATOM 2548 C C . ASP A 1 176 ? 0.38700 98.69400 98.89900 1.000 19.50573 176 ASP A C 1
ATOM 2549 O O . ASP A 1 176 ? 0.01000 97.57900 99.18000 1.000 20.33367 176 ASP A O 1
ATOM 2558 N N . LYS A 1 177 ? -0.41300 99.74900 98.81400 1.000 20.00221 177 LYS A N 1
ATOM 2559 C CA . LYS A 1 177 ? -1.89200 99.66900 98.78800 1.000 20.63186 177 LYS A CA 1
ATOM 2560 C C . LYS A 1 177 ? -2.24300 99.88000 97.30800 1.000 19.82861 177 LYS A C 1
ATOM 2561 O O . LYS A 1 177 ? -2.42200 101.02100 96.90000 1.000 20.85015 177 LYS A O 1
ATOM 2580 N N . PRO A 1 178 ? -2.34700 98.81700 96.48600 1.000 23.13690 178 PRO A N 1
ATOM 2581 C CA . PRO A 1 178 ? -2.46900 99.01000 95.01700 1.000 24.02470 178 PRO A CA 1
ATOM 2582 C C . PRO A 1 178 ? -3.67400 99.84500 94.55500 1.000 22.30588 178 PRO A C 1
ATOM 2583 O O . PRO A 1 178 ? -3.53300 100.65100 93.69700 1.000 21.52220 178 PRO A O 1
ATOM 2594 N N . GLY A 1 179 ? -4.81400 99.66200 95.19400 1.000 20.67294 179 GLY A N 1
ATOM 2595 C CA . GLY A 1 179 ? -6.05900 100.31500 94.74400 1.000 22.50272 179 GLY A CA 1
ATOM 2596 C C . GLY A 1 179 ? -6.15700 101.78600 95.11100 1.000 27.55201 179 GLY A C 1
ATOM 2597 O O . GLY A 1 179 ? -7.03100 102.46000 94.60200 1.000 27.56104 179 GLY A O 1
ATOM 2601 N N . GLY A 1 180 ? -5.24700 102.26700 95.95100 1.000 22.00259 180 GLY A N 1
ATOM 2602 C CA . GLY A 1 180 ? -5.26300 103.68500 96.33400 1.000 24.53027 180 GLY A CA 1
ATOM 2603 C C . GLY A 1 180 ? -4.64600 104.61300 95.30200 1.000 22.71459 180 GLY A C 1
ATOM 2604 O O . GLY A 1 180 ? -4.85300 105.79000 95.42300 1.000 23.90058 180 GLY A O 1
ATOM 2608 N N . ARG A 1 181 ? -3.98200 104.11100 94.26600 1.000 21.29765 181 ARG A N 1
ATOM 2609 C CA . ARG A 1 181 ? -3.19100 104.99500 93.35200 1.000 22.24450 181 ARG A CA 1
ATOM 2610 C C . ARG A 1 181 ? -4.03100 106.03800 92.62000 1.000 23.81937 181 ARG A C 1
ATOM 2611 O O . ARG A 1 181 ? -5.03400 105.65700 92.04100 1.000 26.55830 181 ARG A O 1
ATOM 2632 N N . ARG A 1 182 ? -3.58800 107.28300 92.63700 1.000 21.40733 182 ARG A N 1
ATOM 2633 C CA . ARG A 1 182 ? -4.22700 108.39700 91.88800 1.000 24.73106 182 ARG A CA 1
ATOM 2634 C C . ARG A 1 182 ? -3.18100 109.02400 90.95100 1.000 24.66402 182 ARG A C 1
ATOM 2635 O O . ARG A 1 182 ? -3.59600 109.70400 90.02400 1.000 27.76331 182 ARG A O 1
ATOM 2656 N N . VAL A 1 183 ? -1.88500 108.84800 91.20800 1.000 24.09719 183 VAL A N 1
ATOM 2657 C CA . VAL A 1 183 ? -0.79000 109.31500 90.31700 1.000 25.04415 183 VAL A CA 1
ATOM 2658 C C . VAL A 1 183 ? 0.14800 108.12200 90.10800 1.000 28.27676 183 VAL A C 1
ATOM 2659 O O . VAL A 1 183 ? 0.25000 107.27700 90.99400 1.000 27.31600 183 VAL A O 1
ATOM 2672 N N . THR A 1 184 ? 0.80600 108.06700 88.95900 1.000 28.94728 184 THR A N 1
ATOM 2673 C CA . THR A 1 184 ? 1.73800 106.97400 88.61600 1.000 29.35234 184 THR A CA 1
ATOM 2674 C C . THR A 1 184 ? 2.86400 106.95200 89.66000 1.000 26.73408 184 THR A C 1
ATOM 2675 O O . THR A 1 184 ? 3.50400 107.97500 89.82200 1.000 32.38284 184 THR A O 1
ATOM 2686 N N . MET A 1 185 ? 3.05100 105.83600 90.34000 1.000 30.62035 185 MET A N 1
ATOM 2687 C CA . MET A 1 185 ? 4.10300 105.66800 91.37200 1.000 26.80793 185 MET A CA 1
ATOM 2688 C C . MET A 1 185 ? 4.19600 104.18700 91.71500 1.000 29.96995 185 MET A C 1
ATOM 2689 O O . MET A 1 185 ? 3.32100 103.72800 92.42800 1.000 37.32167 185 MET A O 1
ATOM 2703 N N . GLN A 1 186 ? 5.15800 103.44700 91.19400 1.000 26.19602 186 GLN A N 1
ATOM 2704 C CA . GLN A 1 186 ? 5.36100 102.03100 91.57500 1.000 28.50657 186 GLN A CA 1
ATOM 2705 C C . GLN A 1 186 ? 6.76000 101.93700 92.19000 1.000 28.23376 186 GLN A C 1
ATOM 2706 O O . GLN A 1 186 ? 7.73200 102.09200 91.47000 1.000 26.43738 186 GLN A O 1
ATOM 2720 N N . PRO A 1 187 ? 6.87300 101.79100 93.52000 1.000 23.88644 187 PRO A N 1
ATOM 2721 C CA . PRO A 1 187 ? 8.17700 101.61500 94.13700 1.000 21.81774 187 PRO A CA 1
ATOM 2722 C C . PRO A 1 187 ? 8.98700 100.46200 93.52800 1.000 25.10622 187 PRO A C 1
ATOM 2723 O O . PRO A 1 187 ? 8.41700 99.48500 93.15000 1.000 29.26951 187 PRO A O 1
ATOM 2734 N N . ASP A 1 188 ? 10.30100 100.60500 93.50200 1.000 22.77108 188 ASP A N 1
ATOM 2735 C CA . ASP A 1 188 ? 11.22400 99.60000 92.93200 1.000 24.46997 188 ASP A CA 1
ATOM 2736 C C . ASP A 1 188 ? 11.21900 98.35500 93.81100 1.000 26.21792 188 ASP A C 1
ATOM 2737 O O . ASP A 1 188 ? 11.39500 97.27300 93.27900 1.000 29.47427 188 ASP A O 1
ATOM 2746 N N . PHE A 1 189 ? 11.04000 98.52700 95.12000 1.000 22.29954 189 PHE A N 1
ATOM 2747 C CA . PHE A 1 189 ? 11.03900 97.42700 96.10300 1.000 21.73078 189 PHE A CA 1
ATOM 2748 C C . PHE A 1 189 ? 9.78700 97.54300 96.98400 1.000 21.20420 189 PHE A C 1
ATOM 2749 O O . PHE A 1 189 ? 9.51400 98.62600 97.43600 1.000 22.18254 189 PHE A O 1
ATOM 2766 N N . VAL A 1 190 ? 9.06500 96.45000 97.19100 1.000 20.00779 190 VAL A N 1
ATOM 2767 C CA . VAL A 1 190 ? 7.83000 96.40600 98.01900 1.000 20.43999 190 VAL A CA 1
ATOM 2768 C C . VAL A 1 190 ? 7.91000 95.17800 98.92000 1.000 20.58626 190 VAL A C 1
ATOM 2769 O O . VAL A 1 190 ? 8.02600 94.08700 98.40600 1.000 23.11638 190 VAL A O 1
ATOM 2782 N N . CYS A 1 191 ? 7.81900 95.36300 100.23200 1.000 20.51080 191 CYS A N 1
ATOM 2783 C CA . CYS A 1 191 ? 7.89000 94.23800 101.19000 1.000 21.01591 191 CYS A CA 1
ATOM 2784 C C . CYS A 1 191 ? 6.54000 93.51500 101.25300 1.000 22.28080 191 CYS A C 1
ATOM 2785 O O . CYS A 1 191 ? 6.54500 92.30900 101.13900 1.000 23.14929 191 CYS A O 1
ATOM 2793 N N . LEU A 1 192 ? 5.44500 94.24900 101.37100 1.000 20.43230 192 LEU A N 1
ATOM 2794 C CA . LEU A 1 192 ? 4.10600 93.66700 101.60900 1.000 21.30976 192 LEU A CA 1
ATOM 2795 C C . LEU A 1 192 ? 3.06000 94.38700 100.76500 1.000 20.43713 192 LEU A C 1
ATOM 2796 O O . LEU A 1 192 ? 3.23300 95.55800 100.50400 1.000 20.64130 192 LEU A O 1
ATOM 2812 N N . THR A 1 193 ? 1.99400 93.69900 100.40200 1.000 22.57691 193 THR A N 1
ATOM 2813 C CA . THR A 1 193 ? 0.83000 94.30900 99.72200 1.000 23.31741 193 THR A CA 1
ATOM 2814 C C . THR A 1 193 ? -0.28100 94.31200 100.76900 1.000 22.84296 193 THR A C 1
ATOM 2815 O O . THR A 1 193 ? -0.45100 93.30100 101.39000 1.000 27.96927 193 THR A O 1
ATOM 2826 N N . VAL A 1 194 ? -0.99500 95.41400 100.93700 1.000 20.87201 194 VAL A N 1
ATOM 2827 C CA . VAL A 1 194 ? -2.06100 95.54300 101.96300 1.000 21.98360 194 VAL A CA 1
ATOM 2828 C C . VAL A 1 194 ? -3.39500 95.74300 101.25100 1.000 22.25700 194 VAL A C 1
ATOM 2829 O O . VAL A 1 194 ? -3.39400 96.19500 100.12400 1.000 22.62324 194 VAL A O 1
ATOM 2842 N N . PRO A 1 195 ? -4.51800 95.44600 101.91300 1.000 20.92532 195 PRO A N 1
ATOM 2843 C CA . PRO A 1 195 ? -5.81700 95.74200 101.33300 1.000 21.50352 195 PRO A CA 1
ATOM 2844 C C . PRO A 1 195 ? -6.05800 97.25100 101.18900 1.000 23.32634 195 PRO A C 1
ATOM 2845 O O . PRO A 1 195 ? -5.37100 97.99600 101.82400 1.000 22.59451 195 PRO A O 1
ATOM 2856 N N . ASN A 1 196 ? -7.07300 97.64100 100.42000 1.000 22.99151 196 ASN A N 1
ATOM 2857 C CA . ASN A 1 196 ? -7.41800 99.06300 100.15800 1.000 24.65384 196 ASN A CA 1
ATOM 2858 C C . ASN A 1 196 ? -8.23000 99.55100 101.35300 1.000 23.51869 196 ASN A C 1
ATOM 2859 O O . ASN A 1 196 ? -9.41300 99.82000 101.21000 1.000 24.97900 196 ASN A O 1
ATOM 2870 N N . LYS A 1 197 ? -7.57100 99.64200 102.49300 1.000 22.87793 197 LYS A N 1
ATOM 2871 C CA . LYS A 1 197 ? -8.19400 100.01200 103.76500 1.000 21.89737 197 LYS A CA 1
ATOM 2872 C C . LYS A 1 197 ? -7.13400 100.76200 104.57000 1.000 19.32087 197 LYS A C 1
ATOM 2873 O O . LYS A 1 197 ? -5.97800 100.61800 104.26600 1.000 20.77954 197 LYS A O 1
ATOM 2892 N N . TYR A 1 198 ? -7.54700 101.46900 105.59300 1.000 20.46092 198 TYR A N 1
ATOM 2893 C CA . TYR A 1 198 ? -6.62300 102.20100 106.48100 1.000 20.04821 198 TYR A CA 1
ATOM 2894 C C . TYR A 1 198 ? -5.90300 101.17800 107.36800 1.000 18.39226 198 TYR A C 1
ATOM 2895 O O . TYR A 1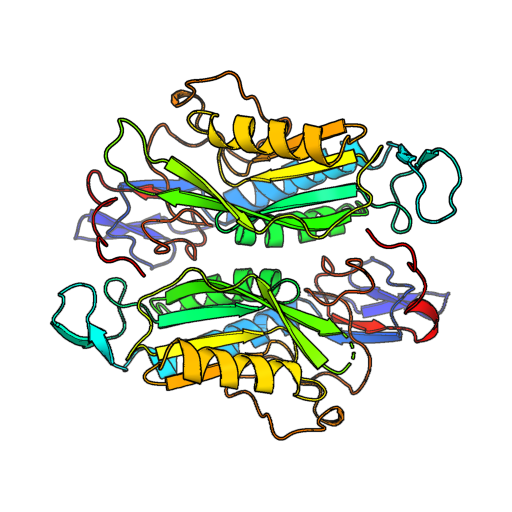 198 ? -6.57100 100.48000 108.11100 1.000 20.07371 198 TYR A O 1
ATOM 2913 N N . VAL A 1 199 ? -4.57700 101.11700 107.28000 1.000 17.49837 199 VAL A N 1
ATOM 2914 C CA . VAL A 1 199 ? -3.77300 100.13800 108.06900 1.000 18.92432 199 VAL A CA 1
ATOM 2915 C C . VAL A 1 199 ? -3.17300 100.79600 109.32300 1.000 17.70813 199 VAL A C 1
ATOM 2916 O O . VAL A 1 199 ? -2.91500 101.98600 109.31100 1.000 18.21991 199 VAL A O 1
ATOM 2929 N N . ILE A 1 200 ? -2.95400 100.00600 110.36200 1.000 17.93085 200 ILE A N 1
ATOM 2930 C CA . ILE A 1 200 ? -2.36300 100.45900 111.64700 1.000 18.47395 200 ILE A CA 1
ATOM 2931 C C . ILE A 1 200 ? -1.36200 99.38700 112.08700 1.000 16.58778 200 ILE A C 1
ATOM 2932 O O . ILE A 1 200 ? -1.47700 98.25700 111.64800 1.000 18.41399 200 ILE A O 1
ATOM 2948 N N . GLY A 1 201 ? -0.43000 99.76100 112.94400 1.000 16.63239 201 GLY A N 1
ATOM 2949 C CA . GLY A 1 201 ? 0.57300 98.82900 113.47500 1.000 18.36757 201 GLY A CA 1
ATOM 2950 C C . GLY A 1 201 ? 1.90500 98.96400 112.77700 1.000 19.02335 201 GLY A C 1
ATOM 2951 O O . GLY A 1 201 ? 1.92900 99.39900 111.64400 1.000 18.56715 201 GLY A O 1
ATOM 2955 N N . TYR A 1 202 ? 2.97200 98.57000 113.44500 1.000 18.40556 202 TYR A N 1
ATOM 2956 C CA . TYR A 1 202 ? 4.33800 98.53000 112.85000 1.000 18.68001 202 TYR A CA 1
ATOM 2957 C C . TYR A 1 202 ? 4.65200 99.84300 112.12700 1.000 19.96972 202 TYR A C 1
ATOM 2958 O O . TYR A 1 202 ? 5.03200 99.82300 110.97200 1.000 20.98172 202 TYR A O 1
ATOM 2976 N N . GLY A 1 203 ? 4.51000 100.95200 112.83900 1.000 18.31709 203 GLY A N 1
ATOM 2977 C CA . GLY A 1 203 ? 4.78400 102.28900 112.28500 1.000 19.20154 203 GLY A CA 1
ATOM 2978 C C . GLY A 1 203 ? 3.53100 103.01300 111.84700 1.000 18.18333 203 GLY A C 1
ATOM 2979 O O . GLY A 1 203 ? 3.56600 104.22800 111.83800 1.000 20.64991 203 GLY A O 1
ATOM 2983 N N . PHE A 1 204 ? 2.47000 102.28800 111.49600 1.000 17.68582 204 PHE A N 1
ATOM 2984 C CA . PHE A 1 204 ? 1.20600 102.88400 110.99000 1.000 18.76452 204 PHE A CA 1
ATOM 2985 C C . PHE A 1 204 ? 0.38100 103.34900 112.18800 1.000 19.92964 204 PHE A C 1
ATOM 2986 O O . PHE A 1 204 ? 0.14800 102.55500 113.08700 1.000 20.04807 204 PHE A O 1
ATOM 3003 N N . GLU A 1 205 ? -0.08500 104.59400 112.14400 1.000 18.42527 205 GLU A N 1
ATOM 3004 C CA . GLU A 1 205 ? -0.72000 105.21700 113.31800 1.000 20.20944 205 GLU A CA 1
ATOM 3005 C C . GLU A 1 205 ? -2.12300 105.77600 113.14100 1.000 20.59155 205 GLU A C 1
ATOM 3006 O O . GLU A 1 205 ? -2.56000 105.86400 112.01400 1.000 20.09752 205 GLU A O 1
ATOM 3018 N N . VAL A 1 206 ? -2.79300 106.05800 114.25300 1.000 20.34616 206 VAL A N 1
ATOM 3019 C CA . VAL A 1 206 ? -4.00500 106.91200 114.32700 1.000 22.20124 206 VAL A CA 1
ATOM 3020 C C . VAL A 1 206 ? -3.59600 107.96600 115.38200 1.000 22.39247 206 VAL A C 1
ATOM 3021 O O . VAL A 1 206 ? -3.51000 107.60200 116.53300 1.000 21.43890 206 VAL A O 1
ATOM 3034 N N . ASN A 1 207 ? -3.24300 109.17900 114.96900 1.000 23.37195 207 ASN A N 1
ATOM 3035 C CA . ASN A 1 207 ? -2.75200 110.25900 115.88600 1.000 21.13224 207 ASN A CA 1
ATOM 3036 C C . ASN A 1 207 ? -1.63100 109.70600 116.78200 1.000 23.03166 207 ASN A C 1
ATOM 3037 O O . ASN A 1 207 ? -1.72300 109.87900 117.99800 1.000 23.09414 207 ASN A O 1
ATOM 3048 N N . ASP A 1 208 ? -0.64100 109.04700 116.19200 1.000 21.99614 208 ASP A N 1
ATOM 3049 C CA . ASP A 1 208 ? 0.57600 108.49600 116.87400 1.000 21.20826 208 ASP A CA 1
ATOM 3050 C C . ASP A 1 208 ? 0.27500 107.27300 117.74400 1.000 20.10442 208 ASP A C 1
ATOM 3051 O O . ASP A 1 208 ? 1.22800 106.66900 118.19700 1.000 21.73352 208 ASP A O 1
ATOM 3060 N N . ARG A 1 209 ? -0.97600 106.86200 117.86900 1.000 19.85420 209 ARG A N 1
ATOM 3061 C CA . ARG A 1 209 ? -1.29900 105.61000 118.59000 1.000 19.09324 209 ARG A CA 1
ATOM 3062 C C . ARG A 1 209 ? -1.10700 104.41000 117.65200 1.000 18.93198 209 ARG A C 1
ATOM 3063 O O . ARG A 1 209 ? -1.19100 104.62900 116.45100 1.000 19.60748 209 ARG A O 1
ATOM 3084 N N . PHE A 1 210 ? -0.77200 103.23700 118.18800 1.000 18.66798 210 PHE A N 1
ATOM 3085 C CA . PHE A 1 210 ? -0.73500 101.92900 117.45800 1.000 19.28125 210 PHE A CA 1
ATOM 3086 C C . PHE A 1 210 ? 0.58000 101.68900 116.70200 1.000 18.54065 210 PHE A C 1
ATOM 3087 O O . PHE A 1 210 ? 0.72700 100.61100 116.18300 1.000 19.87524 210 PHE A O 1
ATOM 3104 N N . ARG A 1 211 ? 1.49900 102.64900 116.65800 1.000 17.23973 211 ARG A N 1
ATOM 3105 C CA . ARG A 1 211 ? 2.76300 102.48500 115.88600 1.000 19.22893 211 ARG A CA 1
ATOM 3106 C C . ARG A 1 211 ? 3.58500 101.32300 116.47400 1.000 18.90954 211 ARG A C 1
ATOM 3107 O O . ARG A 1 211 ? 4.30000 100.69800 115.71800 1.000 18.46448 211 ARG A O 1
ATOM 3128 N N . CYS A 1 212 ? 3.48300 101.06600 117.78100 1.000 19.05206 212 CYS A N 1
ATOM 3129 C CA . CYS A 1 212 ? 4.32800 100.06800 118.49500 1.000 18.89613 212 CYS A CA 1
ATOM 3130 C C . CYS A 1 212 ? 3.85900 98.61700 118.30500 1.000 17.27676 212 CYS A C 1
ATOM 3131 O O . CYS A 1 212 ? 4.55100 97.73700 118.73600 1.000 19.02163 212 CYS A O 1
ATOM 3139 N N . PHE A 1 213 ? 2.71900 98.39700 117.66400 1.000 17.82806 213 PHE A N 1
ATOM 3140 C CA . PHE A 1 213 ? 2.20700 97.02200 117.46500 1.000 17.34590 213 PHE A CA 1
ATOM 3141 C C . PHE A 1 213 ? 3.20600 96.28600 116.57100 1.000 18.53128 213 PHE A C 1
ATOM 3142 O O . PHE A 1 213 ? 3.74100 96.86700 115.66000 1.000 18.57065 213 PHE A O 1
ATOM 3159 N N . ARG A 1 214 ? 3.38100 95.00200 116.81700 1.000 18.33634 214 ARG A N 1
ATOM 3160 C CA . ARG A 1 214 ? 4.34600 94.15700 116.06500 1.000 18.64639 214 ARG A CA 1
ATOM 3161 C C . ARG A 1 214 ? 3.68700 93.60700 114.79900 1.000 17.77733 214 ARG A C 1
ATOM 3162 O O . ARG A 1 214 ? 4.38400 93.02300 113.98800 1.000 18.82322 214 ARG A O 1
ATOM 3183 N N . HIS A 1 215 ? 2.37900 93.76400 114.67700 1.000 16.63779 215 HIS A N 1
ATOM 3184 C CA . HIS A 1 215 ? 1.58800 93.23900 113.54400 1.000 16.40920 215 HIS A CA 1
ATOM 3185 C C . HIS A 1 215 ? 0.89200 94.40100 112.84100 1.000 17.23392 215 HIS A C 1
ATOM 3186 O O . HIS A 1 215 ? 0.72100 95.42900 113.48300 1.000 17.83998 215 HIS A O 1
ATOM 3200 N N . ILE A 1 216 ? 0.46100 94.20000 111.59900 1.000 16.12972 216 ILE A N 1
ATOM 3201 C CA . ILE A 1 216 ? -0.28300 95.21700 110.82100 1.000 17.60985 216 ILE A CA 1
ATOM 3202 C C . ILE A 1 216 ? -1.74300 94.76100 110.75400 1.000 18.76495 216 ILE A C 1
ATOM 3203 O O . ILE A 1 216 ? -1.98100 93.59900 110.46700 1.000 18.10719 216 ILE A O 1
ATOM 3219 N N . PHE A 1 217 ? -2.66000 95.67600 111.00700 1.000 16.71052 217 PHE A N 1
ATOM 3220 C CA . PHE A 1 217 ? -4.11300 95.42700 110.96400 1.000 17.60680 217 PHE A CA 1
ATOM 3221 C C . PHE A 1 217 ? -4.80700 96.48100 110.11100 1.000 16.66927 217 PHE A C 1
ATOM 3222 O O . PHE A 1 217 ? -4.22400 97.51100 109.87100 1.000 17.85382 217 PHE A O 1
ATOM 3239 N N . THR A 1 218 ? -6.02500 96.20100 109.67200 1.000 17.91008 218 THR A N 1
ATOM 3240 C CA . THR A 1 218 ? -6.88800 97.24200 109.07600 1.000 19.64837 218 THR A CA 1
ATOM 3241 C C . THR A 1 218 ? -7.63500 97.86200 110.26100 1.000 16.92314 218 THR A C 1
ATOM 3242 O O . THR A 1 218 ? -7.83400 97.15800 111.23900 1.000 18.41622 218 THR A O 1
ATOM 3253 N N . LEU A 1 219 ? -8.02200 99.12200 110.16200 1.000 18.31839 219 LEU A N 1
ATOM 3254 C CA . LEU A 1 219 ? -8.68400 99.87400 111.25700 1.000 18.03926 219 LEU A CA 1
ATOM 3255 C C . LEU A 1 219 ? -10.20600 99.79500 111.11600 1.000 20.17178 219 LEU A C 1
ATOM 3256 O O . LEU A 1 219 ? -10.70600 99.97200 110.02600 1.000 20.23785 219 LEU A O 1
ATOM 3272 N N . ARG A 1 220 ? -10.90900 99.54700 112.20500 1.000 20.25145 220 ARG A N 1
ATOM 3273 C CA . ARG A 1 220 ? -12.38900 99.63400 112.17900 1.000 20.81830 220 ARG A CA 1
ATOM 3274 C C . ARG A 1 220 ? -12.71000 101.08000 111.78100 1.000 24.78156 220 ARG A C 1
ATOM 3275 O O . ARG A 1 220 ? -12.18500 101.97800 112.39700 1.000 24.27648 220 ARG A O 1
ATOM 3296 N N . PRO A 1 221 ? -13.60800 101.33200 110.82300 1.000 23.67398 221 PRO A N 1
ATOM 3297 C CA . PRO A 1 221 ? -13.78700 102.71900 110.36300 1.000 29.66958 221 PRO A CA 1
ATOM 3298 C C . PRO A 1 221 ? -14.21900 103.75000 111.44200 1.000 29.54098 221 PRO A C 1
ATOM 3299 O O . PRO A 1 221 ? -13.81700 104.88800 111.37100 1.000 31.80146 221 PRO A O 1
ATOM 3310 N N . GLY A 1 222 ? -14.96600 103.33800 112.45900 1.000 25.70957 222 GLY A N 1
ATOM 3311 C CA . GLY A 1 222 ? -15.38900 104.27200 113.53200 1.000 31.38853 222 GLY A CA 1
ATOM 3312 C C . GLY A 1 222 ? -14.25600 104.69600 114.46700 1.000 30.36829 222 GLY A C 1
ATOM 3313 O O . GLY A 1 222 ? -14.44800 105.65000 115.20900 1.000 30.12850 222 GLY A O 1
ATOM 3317 N N . GLU A 1 223 ? -13.09600 104.03700 114.42400 1.000 30.36335 223 GLU A N 1
ATOM 3318 C CA . GLU A 1 223 ? -11.94800 104.30100 115.34600 1.000 31.97848 223 GLU A CA 1
ATOM 3319 C C . GLU A 1 223 ? -11.03100 105.41200 114.81700 1.000 31.13804 223 GLU A C 1
ATOM 3320 O O . GLU A 1 223 ? -10.18100 105.87200 115.56500 1.000 31.00529 223 GLU A O 1
ATOM 3332 N N . ALA A 1 224 ? -11.22000 105.87400 113.59900 1.000 29.45670 224 ALA A N 1
ATOM 3333 C CA . ALA A 1 224 ? -10.27500 106.82700 112.96200 1.000 29.45093 224 ALA A CA 1
ATOM 3334 C C . ALA A 1 224 ? -10.26700 108.20300 113.66700 1.000 35.03541 224 ALA A C 1
ATOM 3335 O O . ALA A 1 224 ? -9.24000 108.89400 113.56700 1.000 35.74501 224 ALA A O 1
ATOM 3342 N N . ARG A 1 225 ? -11.35500 108.59200 114.33700 1.000 33.16443 225 ARG A N 1
ATOM 3343 C CA . ARG A 1 225 ? -11.46900 109.91100 115.02000 1.000 30.89449 225 ARG A CA 1
ATOM 3344 C C . ARG A 1 225 ? -11.56300 109.70600 116.53300 1.000 32.02151 225 ARG A C 1
ATOM 3345 O O . ARG A 1 225 ? -12.09300 110.57600 117.20200 1.000 32.84646 225 ARG A O 1
ATOM 3366 N N . ARG A 1 226 ? -10.99800 108.62600 117.05700 1.000 28.90997 226 ARG A N 1
ATOM 3367 C CA . ARG A 1 226 ? -11.09000 108.32300 118.50300 1.000 32.95560 226 ARG A CA 1
ATOM 3368 C C . ARG A 1 226 ? -10.22400 109.32900 119.27900 1.000 28.88342 226 ARG A C 1
ATOM 3369 O O . ARG A 1 226 ? -10.57000 109.57900 120.41300 1.000 33.38078 226 ARG A O 1
ATOM 3390 N N . TYR A 1 227 ? -9.15100 109.86900 118.69600 1.000 29.12613 227 TYR A N 1
ATOM 3391 C CA . TYR A 1 227 ? -8.18300 110.75000 119.41100 1.000 27.72271 227 TYR A CA 1
ATOM 3392 C C . TYR A 1 227 ? -8.08000 112.09200 118.70200 1.000 27.97022 227 TYR A C 1
ATOM 3393 O O . TYR A 1 227 ? -7.08200 112.36500 118.07400 1.000 29.11354 227 TYR A O 1
ATOM 3411 N N . PRO A 1 228 ? -9.10200 112.96200 118.78400 1.000 30.21860 228 PRO A N 1
ATOM 3412 C CA . PRO A 1 228 ? -9.07800 114.20400 118.01400 1.000 30.43720 228 PRO A CA 1
ATOM 3413 C C . PRO A 1 228 ? -8.16300 115.32400 118.55900 1.000 30.08154 228 PRO A C 1
ATOM 3414 O O . PRO A 1 228 ? -7.82500 116.19700 117.81600 1.000 34.00031 228 PRO A O 1
ATOM 3425 N N . ALA A 1 229 ? -7.74600 115.24700 119.81900 1.000 28.36344 229 ALA A N 1
ATOM 3426 C CA . ALA A 1 229 ? -6.91800 116.30700 120.44200 1.000 30.51499 229 ALA A CA 1
ATOM 3427 C C . ALA A 1 229 ? -5.49900 116.26400 119.86500 1.000 31.69264 229 ALA A C 1
ATOM 3428 O O . ALA A 1 229 ? -4.91800 115.19700 119.81500 1.000 28.34590 229 ALA A O 1
ATOM 3435 N N . HIS A 1 230 ? -4.96900 117.40100 119.43900 1.000 28.83014 230 HIS A N 1
ATOM 3436 C CA . HIS A 1 230 ? -3.58200 117.51200 118.93800 1.000 31.61601 230 HIS A CA 1
ATOM 3437 C C . HIS A 1 230 ? -2.62600 117.19400 120.08500 1.000 29.09957 230 HIS A C 1
ATOM 3438 O O . HIS A 1 230 ? -2.93100 117.56200 121.20500 1.000 29.85038 230 HIS A O 1
ATOM 3452 N N . LEU A 1 231 ? -1.49800 116.56500 119.78200 1.000 27.46027 231 LEU A N 1
ATOM 3453 C CA . LEU A 1 231 ? -0.49200 116.17200 120.79700 1.000 27.93015 231 LEU A CA 1
ATOM 3454 C C . LEU A 1 231 ? 0.46100 117.35100 121.04500 1.000 29.19084 231 LEU A C 1
ATOM 3455 O O . LEU A 1 231 ? 1.14100 117.29300 122.05300 1.000 29.02378 231 LEU A O 1
ATOM 3471 N N . VAL B 1 9 ? 22.56500 81.73900 121.57200 1.000 50.82163 9 VAL B N 1
ATOM 3472 C CA . VAL B 1 9 ? 24.03700 81.58600 121.70900 1.000 38.33840 9 VAL B CA 1
ATOM 3473 C C . VAL B 1 9 ? 24.69600 82.17000 120.44700 1.000 39.46682 9 VAL B C 1
ATOM 3474 O O . VAL B 1 9 ? 24.38400 81.72500 119.33900 1.000 41.15772 9 VAL B O 1
ATOM 3486 N N . HIS B 1 10 ? 25.52000 83.18500 120.61000 1.000 32.38627 10 HIS B N 1
ATOM 3487 C CA . HIS B 1 10 ? 26.31400 83.77700 119.51400 1.000 28.96454 10 HIS B CA 1
ATOM 3488 C C . HIS B 1 10 ? 27.68000 83.09700 119.54800 1.000 28.61905 10 HIS B C 1
ATOM 3489 O O . HIS B 1 10 ? 28.08500 82.68700 120.62500 1.000 31.88840 10 HIS B O 1
ATOM 3503 N N . VAL B 1 11 ? 28.33400 82.96800 118.40600 1.000 24.90870 11 VAL B N 1
ATOM 3504 C CA . VAL B 1 11 ? 29.70200 82.39500 118.30700 1.000 23.37353 11 VAL B CA 1
ATOM 3505 C C . VAL B 1 11 ? 30.65000 83.58900 118.17800 1.000 22.33200 11 VAL B C 1
ATOM 3506 O O . VAL B 1 11 ? 30.50500 84.30900 117.22000 1.000 24.06683 11 VAL B O 1
ATOM 3519 N N . VAL B 1 12 ? 31.52400 83.79200 119.14700 1.000 23.54066 12 VAL B N 1
ATOM 3520 C CA . VAL B 1 12 ? 32.50400 84.90900 119.14800 1.000 23.23070 12 VAL B CA 1
ATOM 3521 C C . VAL B 1 12 ? 33.88400 84.27900 118.99700 1.000 26.38345 12 VAL B C 1
ATOM 3522 O O . VAL B 1 12 ? 34.24300 83.46300 119.83800 1.000 28.13080 12 VAL B O 1
ATOM 3535 N N . SER B 1 13 ? 34.63000 84.68700 117.99200 1.000 22.48095 13 SER B N 1
ATOM 3536 C CA . SER B 1 13 ? 35.94900 84.10900 117.67300 1.000 23.74528 13 SER B CA 1
ATOM 3537 C C . SER B 1 13 ? 36.85200 85.18500 117.09400 1.000 22.60737 13 SER B C 1
ATOM 3538 O O . SER B 1 13 ? 36.43700 86.32800 117.04800 1.000 21.36026 13 SER B O 1
ATOM 3546 N N . ARG B 1 14 ? 38.07400 84.82000 116.75700 1.000 24.90496 14 ARG B N 1
ATOM 3547 C CA . ARG B 1 14 ? 38.99700 85.72900 116.06000 1.000 21.90711 14 ARG B CA 1
ATOM 3548 C C . ARG B 1 14 ? 39.54600 84.95600 114.86500 1.000 22.27637 14 ARG B C 1
ATOM 3549 O O . ARG B 1 14 ? 39.75300 83.76000 115.00400 1.000 28.32104 14 ARG B O 1
ATOM 3570 N N . ASN B 1 15 ? 39.73200 85.61600 113.73600 1.000 19.93537 15 ASN B N 1
ATOM 3571 C CA . ASN B 1 15 ? 40.30300 84.97400 112.52800 1.000 19.85082 15 ASN B CA 1
ATOM 3572 C C . ASN B 1 15 ? 41.83000 85.11300 112.55000 1.000 22.67518 15 ASN B C 1
ATOM 3573 O O . ASN B 1 15 ? 42.35800 85.68000 113.49000 1.000 21.99679 15 ASN B O 1
ATOM 3584 N N . ALA B 1 16 ? 42.48500 84.61200 111.51200 1.000 23.92765 16 ALA B N 1
ATOM 3585 C CA . ALA B 1 16 ? 43.96600 84.59300 111.42200 1.000 21.64213 16 ALA B CA 1
ATOM 3586 C C . ALA B 1 16 ? 44.54700 86.01600 111.35200 1.000 23.64285 16 ALA B C 1
ATOM 3587 O O . ALA B 1 16 ? 45.70700 86.17100 111.67800 1.000 24.30685 16 ALA B O 1
ATOM 3594 N N . GLU B 1 17 ? 43.75800 87.01700 110.96400 1.000 20.43869 17 GLU B N 1
ATOM 3595 C CA . GLU B 1 17 ? 44.18500 88.44500 110.93300 1.000 24.16888 17 GLU B CA 1
ATOM 3596 C C . GLU B 1 17 ? 43.98900 89.07800 112.32500 1.000 19.59957 17 GLU B C 1
ATOM 3597 O O . GLU B 1 17 ? 44.25800 90.26300 112.44400 1.000 22.26771 17 GLU B O 1
ATOM 3609 N N . GLY B 1 18 ? 43.52800 88.32800 113.32100 1.000 20.21114 18 GLY B N 1
ATOM 3610 C CA . GLY B 1 18 ? 43.29500 88.83800 114.69600 1.000 20.51269 18 GLY B CA 1
ATOM 3611 C C . GLY B 1 18 ? 41.99600 89.62500 114.81200 1.000 21.61682 18 GLY B C 1
ATOM 3612 O O . GLY B 1 18 ? 41.76000 90.20500 115.85700 1.000 23.41526 18 GLY B O 1
ATOM 3616 N N . VAL B 1 19 ? 41.14500 89.55000 113.80700 1.000 20.06919 19 VAL B N 1
ATOM 3617 C CA . VAL B 1 19 ? 39.88900 90.34700 113.74000 1.000 19.46466 19 VAL B CA 1
ATOM 3618 C C . VAL B 1 19 ? 38.7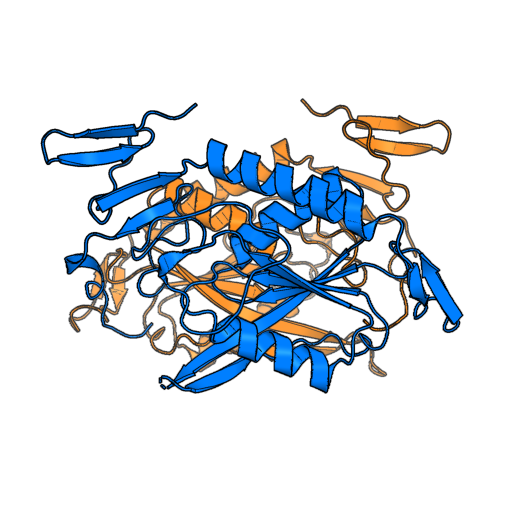6100 89.59200 114.45100 1.000 19.88749 19 VAL B C 1
ATOM 3619 O O . VAL B 1 19 ? 38.65700 88.39600 114.26200 1.000 20.28466 19 VAL B O 1
ATOM 3632 N N . ILE B 1 20 ? 37.93700 90.30100 115.21100 1.000 18.86848 20 ILE B N 1
ATOM 3633 C CA . ILE B 1 20 ? 36.77800 89.70900 115.92800 1.000 21.32268 20 ILE B CA 1
ATOM 3634 C C . ILE B 1 20 ? 35.76400 89.23300 114.89100 1.000 19.81006 20 ILE B C 1
ATOM 3635 O O . ILE B 1 20 ? 35.48300 89.98200 113.96500 1.000 19.88550 20 ILE B O 1
ATOM 3651 N N . VAL B 1 21 ? 35.24300 88.03100 115.09100 1.000 19.25527 21 VAL B N 1
ATOM 3652 C CA . VAL B 1 21 ? 34.19400 87.43700 114.22800 1.000 20.63474 21 VAL B CA 1
ATOM 3653 C C . VAL B 1 21 ? 33.01600 87.08300 115.14100 1.000 22.07197 21 VAL B C 1
ATOM 3654 O O . VAL B 1 21 ? 33.25000 86.44600 116.13600 1.000 21.88424 21 VAL B O 1
ATOM 3667 N N . VAL B 1 22 ? 31.81900 87.56200 114.83500 1.000 19.68109 22 VAL B N 1
ATOM 3668 C CA . VAL B 1 22 ? 30.57600 87.21400 115.58200 1.000 20.16831 22 VAL B CA 1
ATOM 3669 C C . VAL B 1 22 ? 29.62800 86.57000 114.56500 1.000 20.20819 22 VAL B C 1
ATOM 3670 O O . VAL B 1 22 ? 29.33800 87.19900 113.57400 1.000 20.44415 22 VAL B O 1
ATOM 3683 N N . ASP B 1 23 ? 29.24600 85.32200 114.79500 1.000 24.29957 23 ASP B N 1
ATOM 3684 C CA . ASP B 1 23 ? 28.34000 84.56800 113.88000 1.000 21.52913 23 ASP B CA 1
ATOM 3685 C C . ASP B 1 23 ? 28.85800 84.62500 112.44300 1.000 25.51769 23 ASP B C 1
ATOM 3686 O O . ASP B 1 23 ? 28.05300 84.84800 111.55500 1.000 28.00965 23 ASP B O 1
ATOM 3695 N N . GLY B 1 24 ? 30.16700 84.45400 112.24800 1.000 23.77236 24 GLY B N 1
ATOM 3696 C CA . GLY B 1 24 ? 30.76500 84.36300 110.90300 1.000 25.50737 24 GLY B CA 1
ATOM 3697 C C . GLY B 1 24 ? 31.10700 85.69400 110.28200 1.000 25.40829 24 GLY B C 1
ATOM 3698 O O . GLY B 1 24 ? 31.78600 85.68800 109.26900 1.000 28.03936 24 GLY B O 1
ATOM 3702 N N . LYS B 1 25 ? 30.66600 86.79800 110.87100 1.000 23.31391 25 LYS B N 1
ATOM 3703 C CA . LYS B 1 25 ? 30.88700 88.15700 110.32700 1.000 23.39964 25 LYS B CA 1
ATOM 3704 C C . LYS B 1 25 ? 32.11200 88.78700 110.99400 1.000 21.25956 25 LYS B C 1
ATOM 3705 O O . LYS B 1 25 ? 32.15600 88.81500 112.19600 1.000 19.85772 25 LYS B O 1
ATOM 3724 N N . ALA B 1 26 ? 33.02600 89.31900 110.19300 1.000 21.31644 26 ALA B N 1
ATOM 3725 C CA . ALA B 1 26 ? 34.26100 89.96800 110.68100 1.000 20.38816 26 ALA B CA 1
ATOM 3726 C C . ALA B 1 26 ? 34.00300 91.44400 110.99100 1.000 20.53514 26 ALA B C 1
ATOM 3727 O O . ALA B 1 26 ? 33.27600 92.07900 110.23600 1.000 22.45299 26 ALA B O 1
ATOM 3734 N N . TYR B 1 27 ? 34.62800 91.96100 112.04200 1.000 17.93232 27 TYR B N 1
ATOM 3735 C CA . TYR B 1 27 ? 34.52900 93.38400 112.45200 1.000 19.33024 27 TYR B CA 1
ATOM 3736 C C . TYR B 1 27 ? 35.94500 93.97200 112.55700 1.000 18.25861 27 TYR B C 1
ATOM 3737 O O . TYR B 1 27 ? 36.41300 94.19100 113.65300 1.000 18.34574 27 TYR B O 1
ATOM 3755 N N . PRO B 1 28 ? 36.62100 94.26200 111.43200 1.000 19.66561 28 PRO B N 1
ATOM 3756 C CA . PRO B 1 28 ? 38.02700 94.72500 111.47100 1.000 18.31807 28 PRO B CA 1
ATOM 3757 C C . PRO B 1 28 ? 38.22200 96.09000 112.15700 1.000 21.57032 28 PRO B C 1
ATOM 3758 O O . PRO B 1 28 ? 39.32200 96.38900 112.52300 1.000 23.91452 28 PRO B O 1
ATOM 3769 N N . MET B 1 29 ? 37.14800 96.86500 112.31700 1.000 20.80286 29 MET B N 1
ATOM 3770 C CA . MET B 1 29 ? 37.19200 98.20600 112.97000 1.000 20.27477 29 MET B CA 1
ATOM 3771 C C . MET B 1 29 ? 37.07500 98.07500 114.49300 1.000 21.52470 29 MET B C 1
ATOM 3772 O O . MET B 1 29 ? 37.33100 99.05600 115.16700 1.000 20.55140 29 MET B O 1
ATOM 3786 N N . ALA B 1 30 ? 36.74100 96.89500 115.00500 1.000 18.60129 30 ALA B N 1
ATOM 3787 C CA . ALA B 1 30 ? 36.45400 96.71000 116.44100 1.000 18.86029 30 ALA B CA 1
ATOM 3788 C C . ALA B 1 30 ? 37.70200 96.30400 117.23500 1.000 18.26012 30 ALA B C 1
ATOM 3789 O O . ALA B 1 30 ? 38.49100 95.52100 116.73300 1.000 20.11430 30 ALA B O 1
ATOM 3796 N N . GLU B 1 31 ? 37.82200 96.82000 118.44600 1.000 20.38611 31 GLU B N 1
ATOM 3797 C CA . GLU B 1 31 ? 38.90200 96.43000 119.38000 1.000 20.32847 31 GLU B CA 1
ATOM 3798 C C . GLU B 1 31 ? 38.37600 95.24300 120.18900 1.000 22.36286 31 GLU B C 1
ATOM 3799 O O . GLU B 1 31 ? 39.03500 94.21300 120.21800 1.000 22.66470 31 GLU B O 1
ATOM 3811 N N . GLU B 1 32 ? 37.20300 95.40100 120.80300 1.000 20.64800 32 GLU B N 1
ATOM 3812 C CA . GLU B 1 32 ? 36.59500 94.33500 121.62700 1.000 20.87044 32 GLU B CA 1
ATOM 3813 C C . GLU B 1 32 ? 35.07000 94.33800 121.52700 1.000 20.35401 32 GLU B C 1
ATOM 3814 O O . GLU B 1 32 ? 34.50200 95.35300 121.20200 1.000 19.90450 32 GLU B O 1
ATOM 3826 N N . LEU B 1 33 ? 34.47800 93.19300 121.81300 1.000 19.57821 33 LEU B N 1
ATOM 3827 C CA . LEU B 1 33 ? 33.01100 93.06700 121.89600 1.000 19.53319 33 LEU B CA 1
ATOM 3828 C C . LEU B 1 33 ? 32.56900 93.58600 123.26600 1.000 20.16646 33 LEU B C 1
ATOM 3829 O O . LEU B 1 33 ? 33.21700 93.24900 124.25400 1.000 21.46076 33 LEU B O 1
ATOM 3845 N N . VAL B 1 34 ? 31.50400 94.37600 123.30800 1.000 18.71723 34 VAL B N 1
ATOM 3846 C CA . VAL B 1 34 ? 30.91500 94.89700 124.57100 1.000 17.47731 34 VAL B CA 1
ATOM 3847 C C . VAL B 1 34 ? 29.66900 94.05700 124.87700 1.000 19.17572 34 VAL B C 1
ATOM 3848 O O . VAL B 1 34 ? 29.53600 93.58000 125.98800 1.000 20.26257 34 VAL B O 1
ATOM 3861 N N . ALA B 1 35 ? 28.76700 93.93900 123.91200 1.000 18.39606 35 ALA B N 1
ATOM 3862 C CA . ALA B 1 35 ? 27.49700 93.22000 124.12800 1.000 20.08266 35 ALA B CA 1
ATOM 3863 C C . ALA B 1 35 ? 26.95500 92.63000 122.83200 1.000 18.34002 35 ALA B C 1
ATOM 3864 O O . ALA B 1 35 ? 26.92800 93.32200 121.84000 1.000 17.57151 35 ALA B O 1
ATOM 3871 N N . THR B 1 36 ? 26.49800 91.39200 122.90500 1.000 18.52828 36 THR B N 1
ATOM 3872 C CA . THR B 1 36 ? 25.85200 90.70700 121.78100 1.000 19.53121 36 THR B CA 1
ATOM 3873 C C . THR B 1 36 ? 24.40700 91.20200 121.68300 1.000 17.68166 36 THR B C 1
ATOM 3874 O O . THR B 1 36 ? 23.88700 91.71900 122.64800 1.000 17.85604 36 THR B O 1
ATOM 3885 N N . GLU B 1 37 ? 23.79500 90.95200 120.55300 1.000 17.85904 37 GLU B N 1
ATOM 3886 C CA . GLU B 1 37 ? 22.39000 91.33000 120.31500 1.000 17.49429 37 GLU B CA 1
ATOM 3887 C C . GLU B 1 37 ? 21.50400 90.71900 121.40400 1.000 19.33650 37 GLU B C 1
ATOM 3888 O O . GLU B 1 37 ? 20.63100 91.40400 121.89800 1.000 17.79718 37 GLU B O 1
ATOM 3900 N N . SER B 1 38 ? 21.73100 89.46200 121.74500 1.000 18.50624 38 SER B N 1
ATOM 3901 C CA . SER B 1 38 ? 20.88200 88.74500 122.72700 1.000 18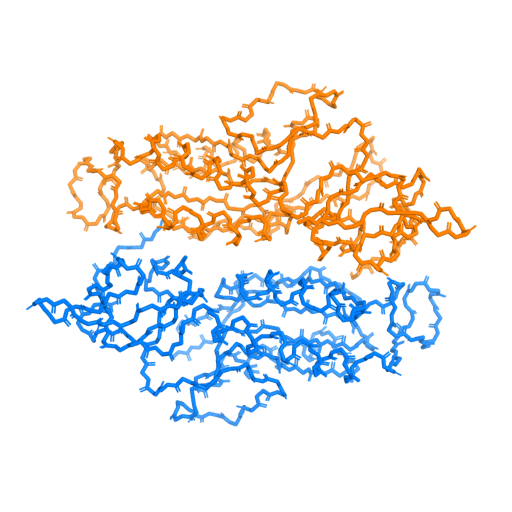.87380 38 SER B CA 1
ATOM 3902 C C . SER B 1 38 ? 20.94400 89.49400 124.06800 1.000 19.21524 38 SER B C 1
ATOM 3903 O O . SER B 1 38 ? 19.90700 89.69600 124.68700 1.000 19.08240 38 SER B O 1
ATOM 3911 N N . VAL B 1 39 ? 22.13300 89.91600 124.48100 1.000 18.20272 39 VAL B N 1
ATOM 3912 C CA . VAL B 1 39 ? 22.33300 90.61400 125.78400 1.000 18.40541 39 VAL B CA 1
ATOM 3913 C C . VAL B 1 39 ? 21.66600 91.99400 125.68900 1.000 17.82404 39 VAL B C 1
ATOM 3914 O O . VAL B 1 39 ? 20.97200 92.39700 126.60000 1.000 20.36706 39 VAL B O 1
ATOM 3927 N N . ILE B 1 40 ? 21.87600 92.69200 124.58600 1.000 17.93036 40 ILE B N 1
ATOM 3928 C CA . ILE B 1 40 ? 21.32300 94.06800 124.42300 1.000 18.11807 40 ILE B CA 1
ATOM 3929 C C . ILE B 1 40 ? 19.79000 93.98700 124.51000 1.000 16.50580 40 ILE B C 1
ATOM 3930 O O . ILE B 1 40 ? 19.19600 94.74100 125.23900 1.000 17.18260 40 ILE B O 1
ATOM 3946 N N . GLN B 1 41 ? 19.18700 93.06200 123.78300 1.000 17.29240 41 GLN B N 1
ATOM 3947 C CA . GLN B 1 41 ? 17.70000 92.99500 123.68200 1.000 17.45866 41 GLN B CA 1
ATOM 3948 C C . GLN B 1 41 ? 17.10800 92.63100 125.05700 1.000 19.04854 41 GLN B C 1
ATOM 3949 O O . GLN B 1 41 ? 16.12300 93.22700 125.44700 1.000 17.85289 41 GLN B O 1
ATOM 3963 N N . ARG B 1 42 ? 17.73200 91.69300 125.75800 1.000 17.00324 42 ARG B N 1
ATOM 3964 C CA . ARG B 1 42 ? 17.28600 91.28600 127.11800 1.000 19.13219 42 ARG B CA 1
ATOM 3965 C C . ARG B 1 42 ? 17.34300 92.51400 128.04400 1.000 18.26828 42 ARG B C 1
ATOM 3966 O O . ARG B 1 42 ? 16.42100 92.73000 128.80800 1.000 18.98697 42 ARG B O 1
ATOM 3987 N N . SER B 1 43 ? 18.38200 93.33400 127.92000 1.000 17.58900 43 SER B N 1
ATOM 3988 C CA . SER B 1 43 ? 18.59000 94.52400 128.78800 1.000 18.53817 43 SER B CA 1
ATOM 3989 C C . SER B 1 43 ? 17.53800 95.60200 128.48900 1.000 18.23849 43 SER B C 1
ATOM 3990 O O . SER B 1 43 ? 17.05300 96.22800 129.40500 1.000 19.96723 43 SER B O 1
ATOM 3998 N N . ILE B 1 44 ? 17.21600 95.79000 127.22100 1.000 17.49978 44 ILE B N 1
ATOM 3999 C CA . ILE B 1 44 ? 16.22800 96.82500 126.80500 1.000 17.24603 44 ILE B CA 1
ATOM 4000 C C . ILE B 1 44 ? 14.84900 96.38100 127.31300 1.000 17.29280 44 ILE B C 1
ATOM 4001 O O . ILE B 1 44 ? 14.14000 97.18400 127.87000 1.000 17.54746 44 ILE B O 1
ATOM 4017 N N . LYS B 1 45 ? 14.52000 95.11000 127.11100 1.000 17.23677 45 LYS B N 1
ATOM 4018 C CA . LYS B 1 45 ? 13.19800 94.56700 127.52500 1.000 18.41387 45 LYS B CA 1
ATOM 4019 C C . LYS B 1 45 ? 13.03800 94.68100 129.05500 1.000 18.30459 45 LYS B C 1
ATOM 4020 O O . LYS B 1 45 ? 11.97200 95.03000 129.51700 1.000 17.73368 45 LYS B O 1
ATOM 4039 N N . ALA B 1 46 ? 14.09800 94.42400 129.80700 1.000 19.40811 46 ALA B N 1
ATOM 4040 C CA . ALA B 1 46 ? 14.05600 94.55500 131.28700 1.000 17.45976 46 ALA B CA 1
ATOM 4041 C C . ALA B 1 46 ? 13.72600 96.00800 131.66900 1.000 19.54957 46 ALA B C 1
ATOM 4042 O O . ALA B 1 46 ? 12.88100 96.22100 132.52900 1.000 20.04494 46 ALA B O 1
ATOM 4049 N N . VAL B 1 47 ? 14.37700 96.97800 131.02700 1.000 17.82959 47 VAL B N 1
ATOM 4050 C CA . VAL B 1 47 ? 14.15100 98.42800 131.31200 1.000 18.04805 47 VAL B CA 1
ATOM 4051 C C . VAL B 1 47 ? 12.72900 98.81400 130.83600 1.000 17.76515 47 VAL B C 1
ATOM 4052 O O . VAL B 1 47 ? 12.08100 99.58100 131.51000 1.000 18.37804 47 VAL B O 1
ATOM 4065 N N . ALA B 1 48 ? 12.24900 98.26000 129.73600 1.000 17.36620 48 ALA B N 1
ATOM 4066 C CA . ALA B 1 48 ? 10.87000 98.51900 129.26000 1.000 18.01988 48 ALA B CA 1
ATOM 4067 C C . ALA B 1 48 ? 9.86700 98.12600 130.36800 1.000 16.90056 48 ALA B C 1
ATOM 4068 O O . ALA B 1 48 ? 8.93900 98.85600 130.61900 1.000 17.23407 48 ALA B O 1
ATOM 4075 N N . LYS B 1 49 ? 10.08600 96.97700 131.00000 1.000 16.48801 49 LYS B N 1
ATOM 4076 C CA . LYS B 1 49 ? 9.21400 96.51200 132.11500 1.000 16.78161 49 LYS B CA 1
ATOM 4077 C C . LYS B 1 49 ? 9.29000 97.53200 133.26300 1.000 18.69382 49 LYS B C 1
ATOM 4078 O O . LYS B 1 49 ? 8.25500 97.90800 133.78000 1.000 19.32033 49 LYS B O 1
ATOM 4097 N N . GLN B 1 50 ? 10.48300 97.98800 133.61600 1.000 18.46128 50 GLN B N 1
ATOM 4098 C CA . GLN B 1 50 ? 10.66800 99.01700 134.67500 1.000 21.34271 50 GLN B CA 1
ATOM 4099 C C . GLN B 1 50 ? 9.90700 100.30800 134.30400 1.000 19.93495 50 GLN B C 1
ATOM 4100 O O . GLN B 1 50 ? 9.26200 100.87100 135.16600 1.000 18.50235 50 GLN B O 1
ATOM 4114 N N . ILE B 1 51 ? 9.98900 100.75800 133.05500 1.000 18.50884 51 ILE B N 1
ATOM 4115 C CA . ILE B 1 51 ? 9.34300 102.01900 132.58100 1.000 17.01301 51 ILE B CA 1
ATOM 4116 C C . ILE B 1 51 ? 7.81500 101.84000 132.65100 1.000 16.62089 51 ILE B C 1
ATOM 4117 O O . ILE B 1 51 ? 7.14000 102.67100 133.22400 1.000 16.97276 51 ILE B O 1
ATOM 4133 N N . ALA B 1 52 ? 7.30000 100.74100 132.13500 1.000 16.17141 52 ALA B N 1
ATOM 4134 C CA . ALA B 1 52 ? 5.84500 100.45800 132.15200 1.000 17.92453 52 ALA B CA 1
ATOM 4135 C C . ALA B 1 52 ? 5.34800 100.39900 133.61100 1.000 18.36987 52 ALA B C 1
ATOM 4136 O O . ALA B 1 52 ? 4.33800 100.98600 133.92100 1.000 19.63015 52 ALA B O 1
ATOM 4143 N N . ASP B 1 53 ? 6.08700 99.72000 134.47400 1.000 18.18949 53 ASP B N 1
ATOM 4144 C CA . ASP B 1 53 ? 5.69000 99.55600 135.90100 1.000 18.52966 53 ASP B CA 1
ATOM 4145 C C . ASP B 1 53 ? 5.68800 100.92300 136.59600 1.000 20.46616 53 ASP B C 1
ATOM 4146 O O . ASP B 1 53 ? 4.84800 101.15300 137.44800 1.000 20.60759 53 ASP B O 1
ATOM 4155 N N . PHE B 1 54 ? 6.62300 101.79300 136.24100 1.000 18.20722 54 PHE B N 1
ATOM 4156 C CA . PHE B 1 54 ? 6.74900 103.12500 136.87100 1.000 17.90225 54 PHE B CA 1
ATOM 4157 C C . PHE B 1 54 ? 5.63700 104.06900 136.39800 1.000 18.52165 54 PHE B C 1
ATOM 4158 O O . PHE B 1 54 ? 5.05300 104.76000 137.22100 1.000 18.03266 54 PHE B O 1
ATOM 4175 N N . TYR B 1 55 ? 5.33500 104.09900 135.10300 1.000 16.94118 55 TYR B N 1
ATOM 4176 C CA . TYR B 1 55 ? 4.41100 105.11800 134.52600 1.000 17.45110 55 TYR B CA 1
ATOM 4177 C C . TYR B 1 55 ? 2.92800 104.71500 134.55100 1.000 17.18863 55 TYR B C 1
ATOM 4178 O O . TYR B 1 55 ? 2.10800 105.57500 134.67200 1.000 18.58742 55 TYR B O 1
ATOM 4196 N N . ARG B 1 56 ? 2.60800 103.44700 134.38300 1.000 17.82903 56 ARG B N 1
ATOM 4197 C CA . ARG B 1 56 ? 1.17900 103.03400 134.29300 1.000 18.74785 56 ARG B CA 1
ATOM 4198 C C . ARG B 1 56 ? 0.36600 103.51800 135.51400 1.000 18.75641 56 ARG B C 1
ATOM 4199 O O . ARG B 1 56 ? -0.77800 103.85200 135.32400 1.000 20.37013 56 ARG B O 1
ATOM 4220 N N . PRO B 1 57 ? 0.90800 103.57000 136.74300 1.000 18.87269 57 PRO B N 1
ATOM 4221 C CA . PRO B 1 57 ? 0.15200 104.11900 137.88600 1.000 20.68243 57 PRO B CA 1
ATOM 4222 C C . PRO B 1 57 ? -0.05800 105.64000 137.90000 1.000 20.96079 57 PRO B C 1
ATOM 4223 O O . PRO B 1 57 ? -0.81700 106.09700 138.71300 1.000 23.87712 57 PRO B O 1
ATOM 4234 N N . LEU B 1 58 ? 0.59100 106.38500 137.02000 1.000 19.17433 58 LEU B N 1
ATOM 4235 C CA . LEU B 1 58 ? 0.61200 107.86600 137.12100 1.000 19.35386 58 LEU B CA 1
ATOM 4236 C C . LEU B 1 58 ? -0.52100 108.53700 136.35300 1.000 20.40107 58 LEU B C 1
ATOM 4237 O O . LEU B 1 58 ? -1.12300 107.90400 135.50700 1.000 22.39889 58 LEU B O 1
ATOM 4253 N N . SER B 1 59 ? -0.77800 109.79000 136.69400 1.000 22.72429 59 SER B N 1
ATOM 4254 C CA . SER B 1 59 ? -1.82300 110.62300 136.08100 1.000 22.24950 59 SER B CA 1
ATOM 4255 C C . SER B 1 59 ? -1.16600 111.92900 135.64800 1.000 20.23482 59 SER B C 1
ATOM 4256 O O . SER B 1 59 ? -0.15100 112.28100 136.20500 1.000 21.71257 59 SER B O 1
ATOM 4264 N N . HIS B 1 60 ? -1.77900 112.64300 134.71500 1.000 19.94014 60 HIS B N 1
ATOM 4265 C CA . HIS B 1 60 ? -1.24500 113.93200 134.21800 1.000 19.84013 60 HIS B CA 1
ATOM 4266 C C . HIS B 1 60 ? -2.37600 114.70900 133.54000 1.000 20.97403 60 HIS B C 1
ATOM 4267 O O . HIS B 1 60 ? -3.50100 114.25800 133.59600 1.000 22.63411 60 HIS B O 1
ATOM 4281 N N . ARG B 1 61 ? -2.06600 115.82700 132.91400 1.000 22.03522 61 ARG B N 1
ATOM 4282 C CA . ARG B 1 61 ? -3.10400 116.73200 132.37200 1.000 23.14549 61 ARG B CA 1
ATOM 4283 C C . ARG B 1 61 ? -3.97300 116.01400 131.34700 1.000 24.09696 61 ARG B C 1
ATOM 4284 O O . ARG B 1 61 ? -3.41800 115.41300 130.45800 1.000 23.91662 61 ARG B O 1
ATOM 4305 N N . ASP B 1 62 ? -5.29200 116.13800 131.47100 1.000 23.46630 62 ASP B N 1
ATOM 4306 C CA . ASP B 1 62 ? -6.26100 115.53800 130.52800 1.000 24.69891 62 ASP B CA 1
ATOM 4307 C C . ASP B 1 62 ? -6.43600 116.49800 129.36500 1.000 28.42857 62 ASP B C 1
ATOM 4308 O O . ASP B 1 62 ? -6.96300 117.57100 129.60100 1.000 33.85391 62 ASP B O 1
ATOM 4317 N N . THR B 1 63 ? -5.96200 116.15000 128.18100 1.000 22.66096 63 THR B N 1
ATOM 4318 C CA . THR B 1 63 ? -6.16000 116.95000 126.95000 1.000 25.89349 63 THR B CA 1
ATOM 4319 C C . THR B 1 63 ? -7.22200 116.26100 126.08700 1.000 27.21925 63 THR B C 1
ATOM 4320 O O . THR B 1 63 ? -7.63100 116.82800 125.11300 1.000 29.52052 63 THR B O 1
ATOM 4331 N N . HIS B 1 64 ? -7.61400 115.04300 126.41100 1.000 27.31406 64 HIS B N 1
ATOM 4332 C CA . HIS B 1 64 ? -8.61200 114.29400 125.60800 1.000 25.96915 64 HIS B CA 1
ATOM 4333 C C . HIS B 1 64 ? -10.01800 114.80700 125.94600 1.000 29.38932 64 HIS B C 1
ATOM 4334 O O . HIS B 1 64 ? -10.76300 115.11900 125.02200 1.000 34.34952 64 HIS B O 1
ATOM 4348 N N . GLY B 1 65 ? -10.35900 114.86500 127.22400 1.000 32.55523 65 GLY B N 1
ATOM 4349 C CA . GLY B 1 65 ? -11.68800 115.31000 127.69500 1.000 33.52992 65 GLY B CA 1
ATOM 4350 C C . GLY B 1 65 ? -11.68400 116.74400 128.20400 1.000 41.86773 65 GLY B C 1
ATOM 4351 O O . GLY B 1 65 ? -12.76700 117.29000 128.42300 1.000 50.68472 65 GLY B O 1
ATOM 4355 N N . GLY B 1 66 ? -10.51800 117.35400 128.36900 1.000 43.25558 66 GLY B N 1
ATOM 4356 C CA . GLY B 1 66 ? -10.39400 118.72800 128.91000 1.000 47.81025 66 GLY B CA 1
ATOM 4357 C C . GLY B 1 66 ? -10.89600 118.79400 130.34500 1.000 52.58396 66 GLY B C 1
ATOM 4358 O O . GLY B 1 66 ? -11.40200 119.86000 130.78000 1.000 58.45427 66 GLY B O 1
ATOM 4362 N N . GLY B 1 67 ? -10.77000 117.68900 131.07200 1.000 54.39644 67 GLY B N 1
ATOM 4363 C CA . GLY B 1 67 ? -10.86800 117.66800 132.53800 1.000 48.63031 67 GLY B CA 1
ATOM 4364 C C . GLY B 1 67 ? -9.57100 118.14600 133.14400 1.000 39.51241 67 GLY B C 1
ATOM 4365 O O . GLY B 1 67 ? -8.86500 118.89800 132.48300 1.000 49.74680 67 GLY B O 1
ATOM 4369 N N . GLY B 1 68 ? -9.29900 117.77700 134.37900 1.000 43.18714 68 GLY B N 1
ATOM 4370 C CA . GLY B 1 68 ? -8.09900 118.25700 135.07800 1.000 40.25406 68 GLY B CA 1
ATOM 4371 C C . GLY B 1 68 ? -6.98300 117.25300 134.90800 1.000 34.69082 68 GLY B C 1
ATOM 4372 O O . GLY B 1 68 ? -6.17000 117.48300 134.04500 1.000 32.72802 68 GLY B O 1
ATOM 4376 N N . VAL B 1 69 ? -6.93200 116.21400 135.74700 1.000 32.73471 69 VAL B N 1
ATOM 4377 C CA . VAL B 1 69 ? -5.86500 115.17100 135.69300 1.000 28.56850 69 VAL B CA 1
ATOM 4378 C C . VAL B 1 69 ? -6.53400 113.82700 135.41100 1.000 29.62875 69 VAL B C 1
ATOM 4379 O O . VAL B 1 69 ? -7.70500 113.66200 135.76000 1.000 34.90279 69 VAL B O 1
ATOM 4392 N N . ALA B 1 70 ? -5.83300 112.94900 134.72700 1.000 24.64898 70 ALA B N 1
ATOM 4393 C CA . ALA B 1 70 ? -6.37100 111.63200 134.36400 1.000 25.88585 70 ALA B CA 1
ATOM 4394 C C . ALA B 1 70 ? -5.21800 110.64600 134.22300 1.000 24.47067 70 ALA B C 1
ATOM 4395 O O . ALA B 1 70 ? -4.11100 111.06800 133.94100 1.000 21.51470 70 ALA B O 1
ATOM 4402 N N . PRO B 1 71 ? -5.48100 109.34200 134.36400 1.000 22.74946 71 PRO B N 1
ATOM 4403 C CA . PRO B 1 71 ? -4.42400 108.36100 134.28600 1.000 23.32186 71 PRO B CA 1
ATOM 4404 C C . PRO B 1 71 ? -3.77600 108.30000 132.90600 1.000 20.55410 71 PRO B C 1
ATOM 4405 O O . PRO B 1 71 ? -4.39900 108.62400 131.93600 1.000 22.10289 71 PRO B O 1
ATOM 4416 N N . ILE B 1 72 ? -2.51300 107.93500 132.87600 1.000 21.73613 72 ILE B N 1
ATOM 4417 C CA . ILE B 1 72 ? -1.84700 107.65400 131.58000 1.000 19.26505 72 ILE B CA 1
ATOM 4418 C C . ILE B 1 72 ? -2.73700 106.61200 130.88800 1.000 20.72322 72 ILE B C 1
ATOM 4419 O O . ILE B 1 72 ? -3.10700 105.63900 131.52000 1.000 22.16256 72 ILE B O 1
ATOM 4435 N N . SER B 1 73 ? -3.07400 106.84500 129.64100 1.000 20.04194 73 SER B N 1
ATOM 4436 C CA . SER B 1 73 ? -3.99800 105.98900 128.87200 1.000 22.69180 73 SER B CA 1
ATOM 4437 C C . SER B 1 73 ? -3.80400 106.26000 127.38800 1.000 20.88668 73 SER B C 1
ATOM 4438 O O . SER B 1 73 ? -3.12500 107.19200 127.05900 1.000 19.50650 73 SER B O 1
ATOM 4446 N N . ASP B 1 74 ? -4.45000 105.49500 126.52900 1.000 19.95025 74 ASP B N 1
ATOM 4447 C CA . ASP B 1 74 ? -4.40200 105.78300 125.07800 1.000 21.92555 74 ASP B CA 1
ATOM 4448 C C . ASP B 1 74 ? -5.00400 107.17600 124.82800 1.000 20.98183 74 ASP B C 1
ATOM 4449 O O . ASP B 1 74 ? -4.58300 107.81300 123.95700 1.000 21.94962 74 ASP B O 1
ATOM 4458 N N . GLU B 1 75 ? -5.95900 107.63000 125.61600 1.000 22.27174 75 GLU B N 1
ATOM 4459 C CA . GLU B 1 75 ? -6.51600 109.01500 125.49700 1.000 22.49014 75 GLU B CA 1
ATOM 4460 C C . GLU B 1 75 ? -5.44700 110.05800 125.88400 1.000 19.24490 75 GLU B C 1
ATOM 4461 O O . GLU B 1 75 ? -5.37600 111.06200 125.21800 1.000 20.84772 75 GLU B O 1
ATOM 4473 N N . ASN B 1 76 ? -4.67200 109.80500 126.94300 1.000 21.46359 76 ASN B N 1
ATOM 4474 C CA . ASN B 1 76 ? -3.62500 110.72200 127.48800 1.000 20.43840 76 ASN B CA 1
ATOM 4475 C C . ASN B 1 76 ? -2.33100 109.91800 127.64500 1.000 18.95116 76 ASN B C 1
ATOM 4476 O O . ASN B 1 76 ? -2.02600 109.48900 128.73200 1.000 20.01989 76 ASN B O 1
ATOM 4487 N N . PRO B 1 77 ? -1.62600 109.60400 126.55000 1.000 17.30821 77 PRO B N 1
ATOM 4488 C CA . PRO B 1 77 ? -0.47400 108.71700 126.66900 1.000 18.65023 77 PRO B CA 1
ATOM 4489 C C . PRO B 1 77 ? 0.79300 109.36200 127.24300 1.000 18.20853 77 PRO B C 1
ATOM 4490 O O . PRO B 1 77 ? 0.88600 110.55500 127.27000 1.000 17.98650 77 PRO B O 1
ATOM 4501 N N . LEU B 1 78 ? 1.71100 108.52700 127.69600 1.000 18.69097 78 LEU B N 1
ATOM 4502 C CA . LEU B 1 78 ? 3.04900 109.01500 128.07200 1.000 17.60707 78 LEU B CA 1
ATOM 4503 C C . LEU B 1 78 ? 3.62600 109.66200 126.81500 1.000 16.79622 78 LEU B C 1
ATOM 4504 O O . LEU B 1 78 ? 3.49000 109.08600 125.75500 1.000 18.02640 78 LEU B O 1
ATOM 4520 N N . ILE B 1 79 ? 4.29000 110.78500 126.96400 1.000 16.93346 79 ILE B N 1
ATOM 4521 C CA . ILE B 1 79 ? 4.95100 111.47700 125.83700 1.000 18.20192 79 ILE B CA 1
ATOM 4522 C C . ILE B 1 79 ? 6.41900 111.05600 125.84600 1.000 18.69111 79 ILE B C 1
ATOM 4523 O O . ILE B 1 79 ? 7.08900 111.28400 126.82700 1.000 17.61800 79 ILE B O 1
ATOM 4539 N N . ILE B 1 80 ? 6.87700 110.45500 124.76500 1.000 16.35465 80 ILE B N 1
ATOM 4540 C CA . ILE B 1 80 ? 8.29700 110.06500 124.60900 1.000 16.10479 80 ILE B CA 1
ATOM 4541 C C . ILE B 1 80 ? 8.93000 110.98500 123.56300 1.000 16.46302 80 ILE B C 1
ATOM 4542 O O . ILE B 1 80 ? 8.32600 111.16200 122.52400 1.000 18.29544 80 ILE B O 1
ATOM 4558 N N . ILE B 1 81 ? 10.06100 111.59900 123.89100 1.000 17.56133 81 ILE B N 1
ATOM 4559 C CA . ILE B 1 81 ? 10.84500 112.41700 122.92600 1.000 19.52957 81 ILE B CA 1
ATOM 4560 C C . ILE B 1 81 ? 12.11500 111.61400 122.63700 1.000 17.32944 81 ILE B C 1
ATOM 4561 O O . ILE B 1 81 ? 12.88600 111.41800 123.54600 1.000 18.59095 81 ILE B O 1
ATOM 4577 N N . SER B 1 82 ? 12.29300 111.17600 121.39800 1.000 16.73686 82 SER B N 1
ATOM 4578 C CA . SER B 1 82 ? 13.46700 110.39600 120.94200 1.000 17.08211 82 SER B CA 1
ATOM 4579 C C . SER B 1 82 ? 14.46200 111.35900 120.29000 1.000 16.22197 82 SER B C 1
ATOM 4580 O O . SER B 1 82 ? 14.04800 112.17400 119.50200 1.000 17.98017 82 SER B O 1
ATOM 4588 N N . VAL B 1 83 ? 15.73300 111.22400 120.61700 1.000 16.67170 83 VAL B N 1
ATOM 4589 C CA . VAL B 1 83 ? 16.80200 112.12700 120.11700 1.000 17.35837 83 VAL B CA 1
ATOM 4590 C C . VAL B 1 83 ? 17.38800 111.55300 118.81800 1.000 17.70138 83 VAL B C 1
ATOM 4591 O O . VAL B 1 83 ? 18.09900 110.56300 118.86500 1.000 21.34935 83 VAL B O 1
ATOM 4604 N N . LEU B 1 84 ? 17.11300 112.20500 117.70200 1.000 18.62985 84 LEU B N 1
ATOM 4605 C CA . LEU B 1 84 ? 17.65400 111.79200 116.39000 1.000 19.11605 84 LEU B CA 1
ATOM 4606 C C . LEU B 1 84 ? 19.04800 112.41300 116.19500 1.000 21.34509 84 LEU B C 1
ATOM 4607 O O . LEU B 1 84 ? 19.30000 113.46900 116.75300 1.000 19.75943 84 LEU B O 1
ATOM 4623 N N . LYS B 1 85 ? 19.88900 111.76900 115.38100 1.000 20.02048 85 LYS B N 1
ATOM 4624 C CA . LYS B 1 85 ? 19.64600 110.45500 114.70300 1.000 20.96335 85 LYS B CA 1
ATOM 4625 C C . LYS B 1 85 ? 20.07100 109.27900 115.58400 1.000 19.57153 85 LYS B C 1
ATOM 4626 O O . LYS B 1 85 ? 19.62900 108.17900 115.32800 1.000 22.14235 85 LYS B O 1
ATOM 4645 N N . GLY B 1 86 ? 20.81700 109.51800 116.65000 1.000 18.65914 86 GLY B N 1
ATOM 4646 C CA . GLY B 1 86 ? 21.45700 108.42900 117.41200 1.000 18.73388 86 GLY B CA 1
ATOM 4647 C C . GLY B 1 86 ? 20.53900 107.40400 118.05300 1.000 18.97473 86 GLY B C 1
ATOM 4648 O O . GLY B 1 86 ? 20.95900 106.26900 118.17300 1.000 21.72307 86 GLY B O 1
ATOM 4652 N N . SER B 1 87 ? 19.34100 107.77400 118.47100 1.000 18.17993 87 SER B N 1
ATOM 4653 C CA . SER B 1 87 ? 18.45900 106.86100 119.24700 1.000 17.69376 87 SER B CA 1
ATOM 4654 C C . SER B 1 87 ? 17.40100 106.13400 118.41300 1.000 20.42516 87 SER B C 1
ATOM 4655 O O . SER B 1 87 ? 16.64700 105.41800 118.99300 1.000 18.50869 87 SER B O 1
ATOM 4663 N N . TYR B 1 88 ? 17.37500 106.24600 117.09600 1.000 17.09722 88 TYR B N 1
ATOM 4664 C CA . TYR B 1 88 ? 16.18800 105.74500 116.33100 1.000 17.02320 88 TYR B CA 1
ATOM 4665 C C . TYR B 1 88 ? 16.04600 104.21000 116.38600 1.000 17.59539 88 TYR B C 1
ATOM 4666 O O . TYR B 1 88 ? 14.93100 103.73900 116.45200 1.000 17.61563 88 TYR B O 1
ATOM 4684 N N . ILE B 1 89 ? 17.14900 103.47800 116.35500 1.000 16.37336 89 ILE B N 1
ATOM 4685 C CA . ILE B 1 89 ? 17.12000 101.98100 116.38700 1.000 16.87920 89 ILE B CA 1
ATOM 4686 C C . ILE B 1 89 ? 16.70900 101.55000 117.80800 1.000 16.18802 89 ILE B C 1
ATOM 4687 O O . ILE B 1 89 ? 15.80100 100.74600 117.95900 1.000 16.58303 89 ILE B O 1
ATOM 4703 N N . PHE B 1 90 ? 17.35900 102.10800 118.81200 1.000 15.46545 90 PHE B N 1
ATOM 4704 C CA . PHE B 1 90 ? 17.02200 101.85700 120.23500 1.000 16.05232 90 PHE B CA 1
ATOM 4705 C C . PHE B 1 90 ? 15.53900 102.17000 120.45800 1.000 16.46499 90 PHE B C 1
ATOM 4706 O O . PHE B 1 90 ? 14.85100 101.38000 121.05300 1.000 16.44574 90 PHE B O 1
ATOM 4723 N N . THR B 1 91 ? 15.06800 103.29700 119.95000 1.000 16.16570 91 THR B N 1
ATOM 4724 C CA . THR B 1 91 ? 13.66000 103.73900 120.14100 1.000 16.55085 91 THR B CA 1
ATOM 4725 C C . THR B 1 91 ? 12.71900 102.70900 119.48600 1.000 17.41976 91 THR B C 1
ATOM 4726 O O . THR B 1 91 ? 11.76200 102.31700 120.11500 1.000 16.48082 91 THR B O 1
ATOM 4737 N N . ALA B 1 92 ? 13.00800 102.28200 118.25300 1.000 15.56154 92 ALA B N 1
ATOM 4738 C CA . ALA B 1 92 ? 12.16000 101.31300 117.51300 1.000 17.06094 92 ALA B CA 1
ATOM 4739 C C . ALA B 1 92 ? 12.00300 100.03900 118.36500 1.000 15.74011 92 ALA B C 1
ATOM 4740 O O . ALA B 1 92 ? 10.92700 99.49700 118.43900 1.000 16.83545 92 ALA B O 1
ATOM 4747 N N . ASP B 1 93 ? 13.08700 99.58100 118.97400 1.000 15.77941 93 ASP B N 1
ATOM 4748 C CA . ASP B 1 93 ? 13.04800 98.33700 119.78800 1.000 18.26906 93 ASP B CA 1
ATOM 4749 C C . ASP B 1 93 ? 12.32400 98.59900 121.11200 1.000 15.80324 93 ASP B C 1
ATOM 4750 O O . ASP B 1 93 ? 11.48600 97.81700 121.50100 1.000 15.87720 93 ASP B O 1
ATOM 4759 N N . MET B 1 94 ? 12.65100 99.69800 121.75000 1.000 15.23455 94 MET B N 1
ATOM 4760 C CA . MET B 1 94 ? 12.09600 100.02600 123.08700 1.000 15.68031 94 MET B CA 1
ATOM 4761 C C . MET B 1 94 ? 10.56900 100.16900 123.00400 1.000 16.84932 94 MET B C 1
ATOM 4762 O O . MET B 1 94 ? 9.90000 99.64500 123.85800 1.000 17.62203 94 MET B O 1
ATOM 4776 N N . VAL B 1 95 ? 10.04800 100.86000 122.00100 1.000 15.50809 95 VAL B N 1
ATOM 4777 C CA . VAL B 1 95 ? 8.58200 101.16000 121.93900 1.000 16.04247 95 VAL B CA 1
ATOM 4778 C C . VAL B 1 95 ? 7.80900 99.84100 121.78000 1.000 17.11761 95 VAL B C 1
ATOM 4779 O O . VAL B 1 95 ? 6.74700 99.71400 122.35300 1.000 16.14043 95 VAL B O 1
ATOM 4792 N N . ARG B 1 96 ? 8.36400 98.89100 121.03500 1.000 15.45767 96 ARG B N 1
ATOM 4793 C CA . ARG B 1 96 ? 7.71000 97.57000 120.86100 1.000 15.46100 96 ARG B CA 1
ATOM 4794 C C . ARG B 1 96 ? 7.71000 96.80800 122.20000 1.000 15.54420 96 ARG B C 1
ATOM 4795 O O . ARG B 1 96 ? 6.71600 96.17300 122.49100 1.000 15.89271 96 ARG B O 1
ATOM 4816 N N . TYR B 1 97 ? 8.77100 96.88800 122.99100 1.000 15.88990 97 TYR B N 1
ATOM 4817 C CA . TYR B 1 97 ? 8.76800 96.27000 124.35000 1.000 15.77702 97 TYR B CA 1
ATOM 4818 C C . TYR B 1 97 ? 7.77800 97.01400 125.27300 1.000 17.49036 97 TYR B C 1
ATOM 4819 O O . TYR B 1 97 ? 7.08500 96.39100 126.04700 1.000 17.43616 97 TYR B O 1
ATOM 4837 N N . LEU B 1 98 ? 7.70700 98.33500 125.16500 1.000 17.06720 98 LEU B N 1
ATOM 4838 C CA . LEU B 1 98 ? 6.76900 99.12400 126.01100 1.000 17.11481 98 LEU B CA 1
ATOM 4839 C C . LEU B 1 98 ? 5.33800 98.70600 125.65200 1.000 18.20834 98 LEU B C 1
ATOM 4840 O O . LEU B 1 98 ? 4.51900 98.61900 126.55000 1.000 18.87963 98 LEU B O 1
ATOM 4856 N N . GLY B 1 99 ? 5.06200 98.48300 124.37000 1.000 17.12171 99 GLY B N 1
ATOM 4857 C CA . GLY B 1 99 ? 3.74100 97.98600 123.92500 1.000 17.96006 99 GLY B CA 1
ATOM 4858 C C . GLY B 1 99 ? 3.48400 96.59200 124.50000 1.000 18.95990 99 GLY B C 1
ATOM 4859 O O . GLY B 1 99 ? 2.41000 96.35900 124.97600 1.000 19.51263 99 GLY B O 1
ATOM 4863 N N . ASP B 1 100 ? 4.47400 95.71100 124.49300 1.000 18.76905 100 ASP B N 1
ATOM 4864 C CA . ASP B 1 100 ? 4.34400 94.35800 125.10700 1.000 19.53981 100 ASP B CA 1
ATOM 4865 C C . ASP B 1 100 ? 3.89100 94.45300 126.56900 1.000 19.70113 100 ASP B C 1
ATOM 4866 O O . ASP B 1 100 ? 3.10200 93.62700 126.98000 1.000 22.17368 100 ASP B O 1
ATOM 4875 N N . TYR B 1 101 ? 4.38800 95.43100 127.31100 1.000 19.05344 101 TYR B N 1
ATOM 4876 C CA . TYR B 1 101 ? 4.07800 95.63300 128.75300 1.000 18.81194 101 TYR B CA 1
ATOM 4877 C C . TYR B 1 101 ? 2.85500 96.55000 128.93600 1.000 19.77046 101 TYR B C 1
ATOM 4878 O O . TYR B 1 101 ? 2.59300 96.93900 130.05900 1.000 21.52555 101 TYR B O 1
ATOM 4896 N N . GLY B 1 102 ? 2.16400 96.91100 127.86300 1.000 19.03109 102 GLY B N 1
ATOM 4897 C CA . GLY B 1 102 ? 0.88900 97.65000 127.94600 1.000 18.59810 102 GLY B CA 1
ATOM 4898 C C . GLY B 1 102 ? 1.01200 99.09100 128.40800 1.000 20.39559 102 GLY B C 1
ATOM 4899 O O . GLY B 1 102 ? 0.06700 99.58800 128.99400 1.000 21.18533 102 GLY B O 1
ATOM 4903 N N . LEU B 1 103 ? 2.12100 99.75500 128.09800 1.000 17.80126 103 LEU B N 1
ATOM 4904 C CA . LEU B 1 103 ? 2.30200 101.18200 128.46600 1.000 19.52824 103 LEU B CA 1
ATOM 4905 C C . LEU B 1 103 ? 1.74500 102.06000 127.33900 1.000 21.12607 103 LEU B C 1
ATOM 4906 O O . LEU B 1 103 ? 2.28700 102.00300 126.26600 1.000 18.56217 103 LEU B O 1
ATOM 4922 N N . PRO B 1 104 ? 0.67900 102.85200 127.55800 1.000 19.49208 104 PRO B N 1
ATOM 4923 C CA . PRO B 1 104 ? 0.18600 103.78300 126.53900 1.000 18.91191 104 PRO B CA 1
ATOM 4924 C C . PRO B 1 104 ? 1.21100 104.91000 126.33600 1.000 18.87658 104 PRO B C 1
ATOM 4925 O O . PRO B 1 104 ? 1.58400 105.52700 127.28600 1.000 19.26037 104 PRO B O 1
ATOM 4936 N N . HIS B 1 105 ? 1.67100 105.08800 125.10300 1.000 17.85010 105 HIS B N 1
ATOM 4937 C CA . HIS B 1 105 ? 2.71500 106.09100 124.79700 1.000 18.34325 105 HIS B CA 1
ATOM 4938 C C . HIS B 1 105 ? 2.65700 106.55400 123.34500 1.000 16.74598 105 HIS B C 1
ATOM 4939 O O . HIS B 1 105 ? 2.10600 105.83200 122.51700 1.000 19.04430 105 HIS B O 1
ATOM 4953 N N . VAL B 1 106 ? 3.21800 107.72300 123.07700 1.000 17.43109 106 VAL B N 1
ATOM 4954 C CA . VAL B 1 106 ? 3.37000 108.26000 121.70100 1.000 17.02862 106 VAL B CA 1
ATOM 4955 C C . VAL B 1 106 ? 4.80100 108.79700 121.62800 1.000 18.45422 106 VAL B C 1
ATOM 4956 O O . VAL B 1 106 ? 5.33900 109.15500 122.67400 1.000 18.37442 106 VAL B O 1
ATOM 4969 N N . VAL B 1 107 ? 5.36800 108.86700 120.43600 1.000 19.38135 107 VAL B N 1
ATOM 4970 C CA . VAL B 1 107 ? 6.77900 109.27900 120.24600 1.000 18.49763 107 VAL B CA 1
ATOM 4971 C C . VAL B 1 107 ? 6.88000 110.47100 119.31100 1.000 20.03307 107 VAL B C 1
ATOM 4972 O O . VAL B 1 107 ? 6.31700 110.38600 118.28900 1.000 19.22872 107 VAL B O 1
ATOM 4985 N N . ASP B 1 108 ? 7.63000 111.48900 119.67800 1.000 17.72606 108 ASP B N 1
ATOM 4986 C CA . ASP B 1 108 ? 7.99500 112.60800 118.78600 1.000 20.28278 108 ASP B CA 1
ATOM 4987 C C . ASP B 1 108 ? 9.52400 112.62800 118.77200 1.000 19.95756 108 ASP B C 1
ATOM 4988 O O . ASP B 1 108 ? 10.12600 111.98300 119.61500 1.000 19.32926 108 ASP B O 1
ATOM 4997 N N . PHE B 1 109 ? 10.10800 113.35200 117.84100 1.000 19.76323 109 PHE B N 1
ATOM 4998 C CA . PHE B 1 109 ? 11.57500 113.39500 117.67900 1.000 17.39856 109 PHE B CA 1
ATOM 4999 C C . PHE B 1 109 ? 12.13300 114.81000 117.82200 1.000 20.14666 109 PHE B C 1
ATOM 5000 O O . PHE B 1 109 ? 11.45300 115.73900 117.42600 1.000 21.63766 109 PHE B O 1
ATOM 5017 N N . LEU B 1 110 ? 13.29500 114.93700 118.44000 1.000 18.98926 110 LEU B N 1
ATOM 5018 C CA . LEU B 1 110 ? 14.08200 116.18900 118.44400 1.000 20.91954 110 LEU B CA 1
ATOM 5019 C C . LEU B 1 110 ? 15.35900 115.76300 117.70800 1.000 21.84921 110 LEU B C 1
ATOM 5020 O O . LEU B 1 110 ? 15.77800 114.66000 117.92800 1.000 25.83549 110 LEU B O 1
ATOM 5036 N N . ARG B 1 111 ? 15.93600 116.58900 116.85200 1.000 19.93770 111 ARG B N 1
ATOM 5037 C CA . ARG B 1 111 ? 17.20000 116.24900 116.16300 1.000 20.54152 111 ARG B CA 1
ATOM 5038 C C . ARG B 1 111 ? 18.29300 117.21400 116.61000 1.000 19.61989 111 ARG B C 1
ATOM 5039 O O . ARG B 1 111 ? 18.10600 118.40500 116.45000 1.000 20.52111 111 ARG B O 1
ATOM 5060 N N . VAL B 1 112 ? 19.39000 116.68200 117.11900 1.000 20.84851 112 VAL B N 1
ATOM 5061 C CA . VAL B 1 112 ? 20.56300 117.48100 117.56100 1.000 23.39115 112 VAL B CA 1
ATOM 5062 C C . VAL B 1 112 ? 21.75700 117.00200 116.73100 1.000 26.33014 112 VAL B C 1
ATOM 5063 O O . VAL B 1 112 ? 21.75900 115.84300 116.33800 1.000 27.43619 112 VAL B O 1
ATOM 5076 N N . ALA B 1 113 ? 22.70000 117.88200 116.42000 1.000 26.73597 113 ALA B N 1
ATOM 5077 C CA . ALA B 1 113 ? 23.92800 117.52000 115.67100 1.000 30.42837 113 ALA B CA 1
ATOM 5078 C C . ALA B 1 113 ? 25.14500 118.11500 116.35400 1.000 34.62638 113 ALA B C 1
ATOM 5079 O O . ALA B 1 113 ? 24.97500 119.14100 116.98300 1.000 32.44940 113 ALA B O 1
ATOM 5086 N N . SER B 1 114 ? 26.31000 117.48500 116.19300 1.000 35.27055 114 SER B N 1
ATOM 5087 C CA . SER B 1 114 ? 27.60500 117.96100 116.73900 1.000 41.35892 114 SER B CA 1
ATOM 5088 C C . SER B 1 114 ? 28.49100 118.26100 115.53100 1.000 40.89250 114 SER B C 1
ATOM 5089 O O . SER B 1 114 ? 28.46900 117.46500 114.59600 1.000 36.23844 114 SER B O 1
ATOM 5097 N N . TYR B 1 115 ? 29.19100 119.39000 115.51500 1.000 38.91695 115 TYR B N 1
ATOM 5098 C CA . TYR B 1 115 ? 30.04400 119.80400 114.38100 1.000 40.04258 115 TYR B CA 1
ATOM 5099 C C . TYR B 1 115 ? 31.48000 120.01400 114.86100 1.000 42.64489 115 TYR B C 1
ATOM 5100 O O . TYR B 1 115 ? 31.64900 120.52600 115.96200 1.000 36.94180 115 TYR B O 1
ATOM 5118 N N . ARG B 1 116 ? 32.46000 119.64100 114.04600 1.000 41.20808 116 ARG B N 1
ATOM 5119 C CA . ARG B 1 116 ? 33.88500 119.91700 114.35800 1.000 45.35427 116 ARG B CA 1
ATOM 5120 C C . ARG B 1 116 ? 34.06100 121.41500 114.07400 1.000 45.80982 116 ARG B C 1
ATOM 5121 O O . ARG B 1 116 ? 33.55600 121.87200 113.04400 1.000 41.78773 116 ARG B O 1
ATOM 5142 N N . GLY B 1 117 ? 34.68500 122.16200 114.97600 1.000 46.17548 117 GLY B N 1
ATOM 5143 C CA . GLY B 1 117 ? 34.81400 123.62400 114.84900 1.000 44.58574 117 GLY B CA 1
ATOM 5144 C C . GLY B 1 117 ? 36.19700 124.11900 115.20400 1.000 44.65141 117 GLY B C 1
ATOM 5145 O O . GLY B 1 117 ? 37.09700 123.27900 115.33800 1.000 40.39190 117 GLY B O 1
ATOM 5149 N N . THR B 1 118 ? 36.35400 125.43100 115.33600 1.000 39.69526 118 THR B N 1
ATOM 5150 C CA . THR B 1 118 ? 37.64900 126.08500 115.63400 1.000 40.73809 118 THR B CA 1
ATOM 5151 C C . THR B 1 118 ? 37.80800 126.22100 117.14700 1.000 44.16055 118 THR B C 1
ATOM 5152 O O . THR B 1 118 ? 38.92000 126.49800 117.58100 1.000 40.80461 118 THR B O 1
ATOM 5163 N N . SER B 1 119 ? 36.73900 126.01000 117.92700 1.000 47.25035 119 SER B N 1
ATOM 5164 C CA . SER B 1 119 ? 36.76000 126.15000 119.41000 1.000 47.01210 119 SER B CA 1
ATOM 5165 C C . SER B 1 119 ? 37.29900 124.86600 120.05500 1.000 54.62695 119 SER B C 1
ATOM 5166 O O . SER B 1 119 ? 37.63900 123.92700 119.32000 1.000 54.43393 119 SER B O 1
ATOM 5174 N N . SER B 1 120 ? 37.37100 124.81400 121.38500 1.000 56.10696 120 SER B N 1
ATOM 5175 C CA . SER B 1 120 ? 37.99500 123.70600 122.16600 1.000 59.35194 120 SER B CA 1
ATOM 5176 C C . SER B 1 120 ? 37.19100 122.39800 122.09300 1.000 62.29440 120 SER B C 1
ATOM 5177 O O . SER B 1 120 ? 37.81400 121.33500 122.28400 1.000 62.76830 120 SER B O 1
ATOM 5185 N N . THR B 1 121 ? 35.87400 122.45400 121.87100 1.000 61.68754 121 THR B N 1
ATOM 5186 C CA . THR B 1 121 ? 34.98500 121.25400 121.86000 1.000 60.36895 121 THR B CA 1
ATOM 5187 C C . THR B 1 121 ? 34.09800 121.25700 120.60300 1.000 57.89056 121 THR B C 1
ATOM 5188 O O . THR B 1 121 ? 33.90400 122.34500 120.05100 1.000 57.46185 121 THR B O 1
ATOM 5199 N N . ASN B 1 122 ? 33.61800 120.09000 120.15000 1.000 57.18833 122 ASN B N 1
ATOM 5200 C CA . ASN B 1 122 ? 32.67000 120.01100 119.00100 1.000 56.83669 122 ASN B CA 1
ATOM 5201 C C . ASN B 1 122 ? 31.41700 120.76500 119.44700 1.000 52.02698 122 ASN B C 1
ATOM 5202 O O . ASN B 1 122 ? 31.08200 120.66700 120.64100 1.000 51.96514 122 ASN B O 1
ATOM 5213 N N . LYS B 1 123 ? 30.73600 121.45300 118.54000 1.000 46.38630 123 LYS B N 1
ATOM 5214 C CA . LYS B 1 123 ? 29.62800 122.37300 118.88400 1.000 42.26229 123 LYS B CA 1
ATOM 5215 C C . LYS B 1 123 ? 28.26900 121.75300 118.52500 1.000 42.65439 123 LYS B C 1
ATOM 5216 O O . LYS B 1 123 ? 28.16000 121.20300 117.43800 1.000 36.55592 123 LYS B O 1
ATOM 5235 N N . MET B 1 124 ? 27.26800 121.94000 119.38000 1.000 36.22081 124 MET B N 1
ATOM 5236 C CA . MET B 1 124 ? 25.91400 121.36300 119.19600 1.000 34.49060 124 MET B CA 1
ATOM 5237 C C . MET B 1 124 ? 24.94200 122.36700 118.58800 1.000 31.68663 124 MET B C 1
ATOM 5238 O O . MET B 1 124 ? 25.02000 123.53500 118.92600 1.000 30.37604 124 MET B O 1
ATOM 5252 N N . GLN B 1 125 ? 24.05500 121.88700 117.73700 1.000 28.41664 125 GLN B N 1
ATOM 5253 C CA . GLN B 1 125 ? 22.96100 122.70200 117.19100 1.000 23.36239 125 GLN B CA 1
ATOM 5254 C C . GLN B 1 125 ? 21.67700 121.87000 117.24700 1.000 24.70136 125 GLN B C 1
ATOM 5255 O O . GLN B 1 125 ? 21.76800 120.65500 117.04800 1.000 24.43809 125 GLN B O 1
ATOM 5269 N N . LEU B 1 126 ? 20.54200 122.50600 117.48200 1.000 23.26499 126 LEU B N 1
ATOM 5270 C CA . LEU B 1 126 ? 19.24000 121.83300 117.34700 1.000 23.59902 126 LEU B CA 1
ATOM 5271 C C . LEU B 1 126 ? 18.88300 121.97500 115.87300 1.000 22.44556 126 LEU B C 1
ATOM 5272 O O . LEU B 1 126 ? 18.82800 123.10400 115.40900 1.000 24.02520 126 LEU B O 1
ATOM 5288 N N . LEU B 1 127 ? 18.66700 120.87600 115.17500 1.000 20.98592 127 LEU B N 1
ATOM 5289 C CA . LEU B 1 127 ? 18.35800 120.86400 113.72500 1.000 23.41722 127 LEU B CA 1
ATOM 5290 C C . LEU B 1 127 ? 16.85200 120.71900 113.49900 1.000 26.05095 127 LEU B C 1
ATOM 5291 O O . LEU B 1 127 ? 16.36000 121.28000 112.52900 1.000 28.61130 127 LEU B O 1
ATOM 5307 N N . ALA B 1 128 ? 16.16100 119.95600 114.33600 1.000 23.84855 128 ALA B N 1
ATOM 5308 C CA . ALA B 1 128 ? 14.71000 119.71600 114.18300 1.000 26.31799 128 ALA B CA 1
ATOM 5309 C C . ALA B 1 128 ? 14.03300 119.79700 115.54400 1.000 26.70797 128 ALA B C 1
ATOM 5310 O O . ALA B 1 128 ? 14.46800 119.12100 116.45600 1.000 25.97309 128 ALA B O 1
ATOM 5317 N N . GLU B 1 129 ? 12.99300 120.60300 115.62600 1.000 27.36791 129 GLU B N 1
ATOM 5318 C CA . GLU B 1 129 ? 12.21700 120.80500 116.85200 1.000 24.99804 129 GLU B CA 1
ATOM 5319 C C . GLU B 1 129 ? 11.15700 119.71700 116.95200 1.000 24.69925 129 GLU B C 1
ATOM 5320 O O . GLU B 1 129 ? 10.87000 119.09000 115.94600 1.000 25.12790 129 GLU B O 1
ATOM 5332 N N . THR B 1 130 ? 10.63800 119.47800 118.14400 1.000 26.92664 130 THR B N 1
ATOM 5333 C CA . THR B 1 130 ? 9.47500 118.59600 118.33100 1.000 24.58058 130 THR B CA 1
ATOM 5334 C C . THR B 1 130 ? 8.28200 119.22100 117.59500 1.000 24.85672 130 THR B C 1
ATOM 5335 O O . THR B 1 130 ? 8.25200 120.43300 117.48000 1.000 28.62884 130 THR B O 1
ATOM 5346 N N . GLN B 1 131 ? 7.33800 118.42600 117.11400 1.000 24.18895 131 GLN B N 1
ATOM 5347 C CA . GLN B 1 131 ? 6.08300 118.92100 116.48500 1.000 22.00758 131 GLN B CA 1
ATOM 5348 C C . GLN B 1 131 ? 4.95000 118.92700 117.52300 1.000 26.01918 131 GLN B C 1
ATOM 5349 O O . GLN B 1 131 ? 3.98100 119.62300 117.30700 1.000 26.44452 131 GLN B O 1
ATOM 5363 N N . PHE B 1 132 ? 5.06800 118.15600 118.60300 1.000 24.83991 132 PHE B N 1
ATOM 5364 C CA . PHE B 1 132 ? 4.04200 118.08800 119.67400 1.000 24.31023 132 PHE B CA 1
ATOM 5365 C C . PHE B 1 132 ? 3.95100 119.47100 120.33200 1.000 23.81765 132 PHE B C 1
ATOM 5366 O O . PHE B 1 132 ? 4.99800 120.07100 120.54800 1.000 27.69353 132 PHE B O 1
ATOM 5383 N N . LYS B 1 133 ? 2.74900 119.94400 120.62400 1.000 26.65416 133 LYS B N 1
ATOM 5384 C CA . LYS B 1 133 ? 2.51900 121.31800 121.14900 1.000 27.91378 133 LYS B CA 1
ATOM 5385 C C . LYS B 1 133 ? 1.64400 121.33800 122.41300 1.000 29.72285 133 LYS B C 1
ATOM 5386 O O . LYS B 1 133 ? 1.28700 122.43700 122.82300 1.000 31.82930 133 LYS B O 1
ATOM 5405 N N . ALA B 1 134 ? 1.32900 120.19500 123.01700 1.000 25.39790 134 ALA B N 1
ATOM 5406 C CA . ALA B 1 134 ? 0.44400 120.11700 124.20500 1.000 26.22605 134 ALA B CA 1
ATOM 5407 C C . ALA B 1 134 ? 1.10100 119.24300 125.28300 1.000 23.25556 134 ALA B C 1
ATOM 5408 O O . ALA B 1 134 ? 0.44100 118.36900 125.80200 1.000 25.13890 134 ALA B O 1
ATOM 5415 N N . LEU B 1 135 ? 2.35500 119.52400 125.61900 1.000 23.97964 135 LEU B N 1
ATOM 5416 C CA . LEU B 1 135 ? 3.11600 118.74600 126.63500 1.000 24.52834 135 LEU B CA 1
ATOM 5417 C C . LEU B 1 135 ? 3.00200 119.37300 128.04800 1.000 23.69342 135 LEU B C 1
ATOM 5418 O O . LEU B 1 135 ? 3.48200 118.76200 128.98700 1.000 22.32965 135 LEU B O 1
ATOM 5434 N N . ARG B 1 136 ? 2.38600 120.55100 128.17900 1.000 24.53219 136 ARG B N 1
ATOM 5435 C CA . ARG B 1 136 ? 2.22200 121.20500 129.50200 1.000 24.34075 136 ARG B CA 1
ATOM 5436 C C . ARG B 1 136 ? 1.53600 120.22000 130.45500 1.000 21.71688 136 ARG B C 1
ATOM 5437 O O . ARG B 1 136 ? 0.47600 119.75100 130.13200 1.000 22.70782 136 ARG B O 1
ATOM 5458 N N . GLY B 1 137 ? 2.15100 119.93800 131.60100 1.000 23.18480 137 GLY B N 1
ATOM 5459 C CA . GLY B 1 137 ? 1.52000 119.10300 132.63900 1.000 22.97156 137 GLY B CA 1
ATOM 5460 C C . GLY B 1 137 ? 1.49000 117.64400 132.26100 1.000 19.96167 137 GLY B C 1
ATOM 5461 O O . GLY B 1 137 ? 0.76100 116.91400 132.89300 1.000 21.31749 137 GLY B O 1
ATOM 5465 N N . LYS B 1 138 ? 2.26400 117.26100 131.25900 1.000 19.72259 138 LYS B N 1
ATOM 5466 C CA . LYS B 1 138 ? 2.36500 115.85600 130.82000 1.000 20.63223 138 LYS B CA 1
ATOM 5467 C C . LYS B 1 138 ? 3.63600 115.21100 131.36200 1.000 18.72414 138 LYS B C 1
ATOM 5468 O O . LYS B 1 138 ? 4.61400 115.90500 131.55000 1.000 19.26560 138 LYS B O 1
ATOM 5487 N N . HIS B 1 139 ? 3.58900 113.91400 131.60500 1.000 19.08783 139 HIS B N 1
ATOM 5488 C CA . HIS B 1 139 ? 4.79200 113.12800 131.92300 1.000 18.81279 139 HIS B CA 1
ATOM 5489 C C . HIS B 1 139 ? 5.53100 112.96000 130.59200 1.000 18.51752 139 HIS B C 1
ATOM 5490 O O . HIS B 1 139 ? 4.91300 112.50200 129.64400 1.000 18.68478 139 HIS B O 1
ATOM 5504 N N . VAL B 1 140 ? 6.79700 113.33700 130.55900 1.000 17.90889 140 VAL B N 1
ATOM 5505 C CA . VAL B 1 140 ? 7.65000 113.25800 129.34600 1.000 18.22579 140 VAL B CA 1
ATOM 5506 C C . VAL B 1 140 ? 8.88700 112.41100 129.65700 1.000 19.10385 140 VAL B C 1
ATOM 5507 O O . VAL B 1 140 ? 9.50400 112.63100 130.68500 1.000 18.02359 140 VAL B O 1
ATOM 5520 N N . LEU B 1 141 ? 9.22100 111.49200 128.76400 1.000 17.55691 141 LEU B N 1
ATOM 5521 C CA . LEU B 1 141 ? 10.39400 110.61200 128.90800 1.000 16.65468 141 LEU B CA 1
ATOM 5522 C C . LEU B 1 141 ? 11.26900 110.83200 127.67900 1.000 17.39625 141 LEU B C 1
ATOM 5523 O O . LEU B 1 141 ? 10.76000 110.68000 126.58400 1.000 17.58988 141 LEU B O 1
ATOM 5539 N N . ILE B 1 142 ? 12.53800 111.12600 127.88000 1.000 17.52617 142 ILE B N 1
ATOM 5540 C CA . ILE B 1 142 ? 13.50500 111.28900 126.76600 1.000 17.26712 142 ILE B CA 1
ATOM 5541 C C . ILE B 1 142 ? 14.17800 109.94000 126.51800 1.000 18.18109 142 ILE B C 1
ATOM 5542 O O . ILE B 1 142 ? 14.59200 109.34900 127.49300 1.000 18.32238 142 ILE B O 1
ATOM 5558 N N . LEU B 1 143 ? 14.24900 109.48100 125.26600 1.000 17.47415 143 LEU B N 1
ATOM 5559 C CA . LEU B 1 143 ? 15.02400 108.26500 124.91000 1.000 18.18134 143 LEU B CA 1
ATOM 5560 C C . LEU B 1 143 ? 16.30200 108.75100 124.20500 1.000 18.83146 143 LEU B C 1
ATOM 5561 O O . LEU B 1 143 ? 16.18700 109.42100 123.18100 1.000 18.73140 143 LEU B O 1
ATOM 5577 N N . GLU B 1 144 ? 17.46300 108.39400 124.74200 1.000 16.73331 144 GLU B N 1
ATOM 5578 C CA . GLU B 1 144 ? 18.77300 108.84000 124.21400 1.000 17.55613 144 GLU B CA 1
ATOM 5579 C C . GLU B 1 144 ? 19.71000 107.63100 124.11500 1.000 19.19912 144 GLU B C 1
ATOM 5580 O O . GLU B 1 144 ? 19.52900 106.67700 124.83400 1.000 18.02986 144 GLU B O 1
ATOM 5592 N N . ASP B 1 145 ? 20.69500 107.70100 123.24300 1.000 18.43442 145 ASP B N 1
ATOM 5593 C CA . ASP B 1 145 ? 21.62000 106.56900 122.98300 1.000 18.12802 145 ASP B CA 1
ATOM 5594 C C . ASP B 1 145 ? 22.60600 106.35600 124.13700 1.000 18.33956 145 ASP B C 1
ATOM 5595 O O . ASP B 1 145 ? 22.72700 105.24600 124.61500 1.000 18.02605 145 ASP B O 1
ATOM 5604 N N . ILE B 1 146 ? 23.29200 107.40500 124.56800 1.000 18.61240 146 ILE B N 1
ATOM 5605 C CA . ILE B 1 146 ? 24.36500 107.25700 125.58900 1.000 19.48647 146 ILE B CA 1
ATOM 5606 C C . ILE B 1 146 ? 24.57900 108.54200 126.38300 1.000 21.39702 146 ILE B C 1
ATOM 5607 O O . ILE B 1 146 ? 24.43100 109.60500 125.80800 1.000 23.49443 146 ILE B O 1
ATOM 5623 N N . VAL B 1 147 ? 24.89900 108.40600 127.65900 1.000 19.62198 147 VAL B N 1
ATOM 5624 C CA . VAL B 1 147 ? 25.32700 109.55400 128.50500 1.000 20.34369 147 VAL B CA 1
ATOM 5625 C C . VAL B 1 147 ? 26.83300 109.31000 128.71700 1.000 19.29298 147 VAL B C 1
ATOM 5626 O O . VAL B 1 147 ? 27.19900 108.22400 129.14100 1.000 19.08932 147 VAL B O 1
ATOM 5639 N N . ASP B 1 148 ? 27.66700 110.26100 128.33600 1.000 20.68789 148 ASP B N 1
ATOM 5640 C CA . ASP B 1 148 ? 29.14000 110.15800 128.44000 1.000 20.08695 148 ASP B CA 1
ATOM 5641 C C . ASP B 1 148 ? 29.57300 111.33800 129.32900 1.000 21.84041 148 ASP B C 1
ATOM 5642 O O . ASP B 1 148 ? 29.61600 111.16700 130.53400 1.000 23.88285 148 ASP B O 1
ATOM 5651 N N . SER B 1 149 ? 29.80600 112.51000 128.74900 1.000 23.45021 149 SER B N 1
ATOM 5652 C CA . SER B 1 149 ? 30.12300 113.74600 129.51600 1.000 25.45169 149 SER B CA 1
ATOM 5653 C C . SER B 1 149 ? 28.87500 114.24700 130.26900 1.000 26.93794 149 SER B C 1
ATOM 5654 O O . SER B 1 149 ? 29.03600 114.78700 131.35400 1.000 25.81416 149 SER B O 1
ATOM 5662 N N . GLY B 1 150 ? 27.68200 114.06100 129.69900 1.000 23.73306 150 GLY B N 1
ATOM 5663 C CA . GLY B 1 150 ? 26.41200 114.53100 130.28700 1.000 21.98302 150 GLY B CA 1
ATOM 5664 C C . GLY B 1 150 ? 25.98000 115.86600 129.69300 1.000 20.15661 150 GLY B C 1
ATOM 5665 O O . GLY B 1 150 ? 24.87200 116.27000 129.92300 1.000 21.94149 150 GLY B O 1
ATOM 5669 N N . LYS B 1 151 ? 26.83300 116.50400 128.90400 1.000 23.52807 151 LYS B N 1
ATOM 5670 C CA . LYS B 1 151 ? 26.56500 117.87500 128.38000 1.000 24.21577 151 LYS B CA 1
ATOM 5671 C C . LYS B 1 151 ? 25.39700 117.86500 127.39500 1.000 23.71994 151 LYS B C 1
ATOM 5672 O O . LYS B 1 151 ? 24.57500 118.75500 127.45700 1.000 25.37084 151 LYS B O 1
ATOM 5691 N N . THR B 1 152 ? 25.31400 116.85900 126.54300 1.000 25.33543 152 THR B N 1
ATOM 5692 C CA . THR B 1 152 ? 24.25200 116.80200 125.50400 1.000 25.06593 152 THR B CA 1
ATOM 5693 C C . THR B 1 152 ? 22.89200 116.69900 126.21300 1.000 22.59856 152 THR B C 1
ATOM 5694 O O . THR B 1 152 ? 21.97200 117.42600 125.86600 1.000 23.13931 152 THR B O 1
ATOM 5705 N N . LEU B 1 153 ? 22.78600 115.82300 127.20500 1.000 22.53257 153 LEU B N 1
ATOM 5706 C CA . LEU B 1 153 ? 21.48500 115.59500 127.87700 1.000 24.20266 153 LEU B CA 1
ATOM 5707 C C . LEU B 1 153 ? 21.11300 116.82700 128.72700 1.000 22.53019 153 LEU B C 1
ATOM 5708 O O . LEU B 1 153 ? 19.94100 117.14200 128.80900 1.000 22.65860 153 LEU B O 1
ATOM 5724 N N . ARG B 1 154 ? 22.09300 117.48600 129.34600 1.000 23.18884 154 ARG B N 1
ATOM 5725 C CA . ARG B 1 154 ? 21.80100 118.71500 130.13800 1.000 24.40719 154 ARG B CA 1
ATOM 5726 C C . ARG B 1 154 ? 21.20200 119.77000 129.19100 1.000 24.72935 154 ARG B C 1
ATOM 5727 O O . ARG B 1 154 ? 20.23100 120.42300 129.57600 1.000 27.45421 154 ARG B O 1
ATOM 5748 N N . TYR B 1 155 ? 21.73300 119.89100 127.98200 1.000 25.80783 155 TYR B N 1
ATOM 5749 C CA . TYR B 1 155 ? 21.23200 120.84600 126.95200 1.000 26.96944 155 TYR B CA 1
ATOM 5750 C C . TYR B 1 155 ? 19.79600 120.46800 126.56800 1.000 27.10145 155 TYR B C 1
ATOM 5751 O O . TYR B 1 155 ? 18.90800 121.31100 126.58800 1.000 28.72678 155 TYR B O 1
ATOM 5769 N N . ILE B 1 156 ? 19.56100 119.18600 126.28100 1.000 24.51077 156 ILE B N 1
ATOM 5770 C CA . ILE B 1 156 ? 18.22100 118.71100 125.82400 1.000 26.56582 156 ILE B CA 1
ATOM 5771 C C . ILE B 1 156 ? 17.18700 118.91300 126.94500 1.000 26.92870 156 ILE B C 1
ATOM 5772 O O . ILE B 1 156 ? 16.11400 119.41200 126.66800 1.000 27.03649 156 ILE B O 1
ATOM 5788 N N . LEU B 1 157 ? 17.51400 118.52700 128.17200 1.000 26.24710 157 LEU B N 1
ATOM 5789 C CA . LEU B 1 157 ? 16.55900 118.59000 129.30300 1.000 26.42624 157 LEU B CA 1
ATOM 5790 C C . LEU B 1 157 ? 16.14000 120.05000 129.52000 1.000 24.61218 157 LEU B C 1
ATOM 5791 O O . LEU B 1 157 ? 14.96600 120.30900 129.66000 1.000 27.10574 157 LEU B O 1
ATOM 5807 N N . ASP B 1 158 ? 17.10800 120.94900 129.56400 1.000 25.49702 158 ASP B N 1
ATOM 5808 C CA . ASP B 1 158 ? 16.82300 122.38400 129.82200 1.000 28.83515 158 ASP B CA 1
ATOM 5809 C C . ASP B 1 158 ? 15.86100 122.89600 128.74600 1.000 29.32502 158 ASP B C 1
ATOM 5810 O O . ASP B 1 158 ? 14.86800 123.53400 129.08500 1.000 30.70998 158 ASP B O 1
ATOM 5819 N N . LYS B 1 159 ? 16.15600 122.60700 127.49400 1.000 28.53192 159 LYS B N 1
ATOM 5820 C CA . LYS B 1 159 ? 15.32700 123.05300 126.35100 1.000 28.49541 159 LYS B CA 1
ATOM 5821 C C . LYS B 1 159 ? 13.90000 122.51100 126.48100 1.000 28.83917 159 LYS B C 1
ATOM 5822 O O . LYS B 1 159 ? 12.95900 123.29900 126.41900 1.000 30.28407 159 LYS B O 1
ATOM 5841 N N . VAL B 1 160 ? 13.75700 121.20500 126.67500 1.000 28.90324 160 VAL B N 1
ATOM 5842 C CA . VAL B 1 160 ? 12.42000 120.54700 126.72600 1.000 27.13751 160 VAL B CA 1
ATOM 5843 C C . VAL B 1 160 ? 11.64400 121.15000 127.90500 1.000 27.59045 160 VAL B C 1
ATOM 5844 O O . VAL B 1 160 ? 10.49300 121.49200 127.73200 1.000 26.58003 160 VAL B O 1
ATOM 5857 N N . GLN B 1 161 ? 12.28700 121.32600 129.05300 1.000 26.01746 161 GLN B N 1
ATOM 5858 C CA . GLN B 1 161 ? 11.58900 121.83400 130.25600 1.000 29.56998 161 GLN B CA 1
ATOM 5859 C C . GLN B 1 161 ? 11.08600 123.26200 129.99300 1.000 27.46199 161 GLN B C 1
ATOM 5860 O O . GLN B 1 161 ? 9.93700 123.54200 130.29800 1.000 28.14689 161 GLN B O 1
ATOM 5874 N N . ARG B 1 162 ? 11.92800 124.12200 129.43900 1.000 29.61137 162 ARG B N 1
ATOM 5875 C CA . ARG B 1 162 ? 11.58000 125.56100 129.28300 1.000 31.58622 162 ARG B CA 1
ATOM 5876 C C . ARG B 1 162 ? 10.49400 125.73000 128.22400 1.000 33.44207 162 ARG B C 1
ATOM 5877 O O . ARG B 1 162 ? 9.65600 126.60600 128.38100 1.000 37.70820 162 ARG B O 1
ATOM 5898 N N . GLU B 1 163 ? 10.50700 124.92400 127.18500 1.000 27.80886 163 GLU B N 1
ATOM 5899 C CA . GLU B 1 163 ? 9.55700 125.09900 126.06100 1.000 29.73061 163 GLU B CA 1
ATOM 5900 C C . GLU B 1 163 ? 8.24400 124.36400 126.31600 1.000 29.14854 163 GLU B C 1
ATOM 5901 O O . GLU B 1 163 ? 7.22200 124.85900 125.84900 1.000 31.39440 163 GLU B O 1
ATOM 5913 N N . HIS B 1 164 ? 8.25400 123.26000 127.06400 1.000 28.64454 164 HIS B N 1
ATOM 5914 C CA . HIS B 1 164 ? 7.05200 122.39200 127.21600 1.000 26.76696 164 HIS B CA 1
ATOM 5915 C C . HIS B 1 164 ? 6.43800 122.36900 128.61900 1.000 29.10299 164 HIS B C 1
ATOM 5916 O O . HIS B 1 164 ? 5.30000 121.93600 128.71700 1.000 28.63597 164 HIS B O 1
ATOM 5930 N N . GLN B 1 165 ? 7.15300 122.80600 129.64600 1.000 27.57087 165 GLN B N 1
ATOM 5931 C CA . GLN B 1 165 ? 6.63900 122.82700 131.04400 1.000 23.97214 165 GLN B CA 1
ATOM 5932 C C . GLN B 1 165 ? 5.99400 121.46100 131.38600 1.000 23.38218 165 GLN B C 1
ATOM 5933 O O . GLN B 1 165 ? 4.85500 121.42300 131.83700 1.000 24.50676 165 GLN B O 1
ATOM 5947 N N . PRO B 1 166 ? 6.71400 120.33500 131.24200 1.000 21.71959 166 PRO B N 1
ATOM 5948 C CA . PRO B 1 166 ? 6.11200 119.05400 131.56100 1.000 23.46071 166 PRO B CA 1
ATOM 5949 C C . PRO B 1 166 ? 5.87000 118.86000 133.06800 1.000 22.62548 166 PRO B C 1
ATOM 5950 O O . PRO B 1 166 ? 6.47400 119.52300 133.84400 1.000 25.34396 166 PRO B O 1
ATOM 5961 N N . ALA B 1 167 ? 4.95600 117.97700 133.42600 1.000 21.45292 167 ALA B N 1
ATOM 5962 C CA . ALA B 1 167 ? 4.68400 117.62900 134.84000 1.000 22.09354 167 ALA B CA 1
ATOM 5963 C C . ALA B 1 167 ? 5.97100 117.02500 135.39900 1.000 23.80249 167 ALA B C 1
ATOM 5964 O O . ALA B 1 167 ? 6.39100 117.41900 136.47600 1.000 25.73258 167 ALA B O 1
ATOM 5971 N N . THR B 1 168 ? 6.53200 116.05200 134.68400 1.000 21.62584 168 THR B N 1
ATOM 5972 C CA . THR B 1 168 ? 7.81100 115.41200 135.04600 1.000 22.06147 168 THR B CA 1
ATOM 5973 C C . THR B 1 168 ? 8.61100 115.14600 133.76800 1.000 21.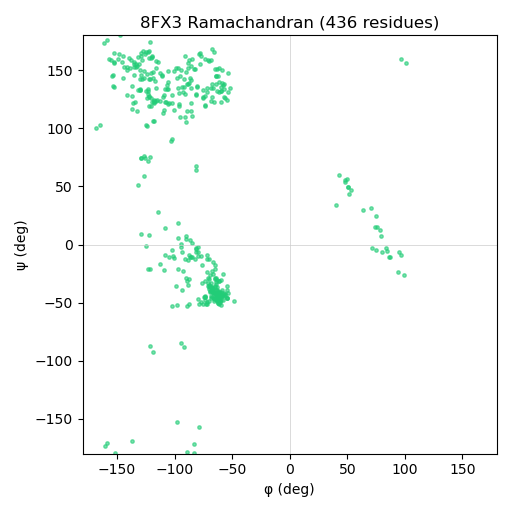85794 168 THR B C 1
ATOM 5974 O O . THR B 1 168 ? 8.00700 114.98300 132.72100 1.000 20.03367 168 THR B O 1
ATOM 5985 N N . LEU B 1 169 ? 9.92900 115.16800 133.87800 1.000 20.96707 169 LEU B N 1
ATOM 5986 C CA . LEU B 1 169 ? 10.83300 114.94800 132.72400 1.000 19.64151 169 LEU B CA 1
ATOM 5987 C C . LEU B 1 169 ? 11.89300 113.93900 133.18000 1.000 20.63932 169 LEU B C 1
ATOM 5988 O O . LEU B 1 169 ? 12.62900 114.26500 134.10500 1.000 23.77464 169 LEU B O 1
ATOM 6004 N N . LYS B 1 170 ? 11.91500 112.75200 132.58500 1.000 20.28162 170 LYS B N 1
ATOM 6005 C CA . LYS B 1 170 ? 12.88800 111.69500 132.92400 1.000 18.40150 170 LYS B CA 1
ATOM 6006 C C . LYS B 1 170 ? 13.65000 111.28700 131.66800 1.000 18.14537 170 LYS B C 1
ATOM 6007 O O . LYS B 1 170 ? 13.22100 111.66000 130.58600 1.000 19.15900 170 LYS B O 1
ATOM 6026 N N . VAL B 1 171 ? 14.74800 110.56700 131.85400 1.000 19.49513 171 VAL B N 1
ATOM 6027 C CA . VAL B 1 171 ? 15.62600 110.14400 130.74500 1.000 17.89345 171 VAL B CA 1
ATOM 6028 C C . VAL B 1 171 ? 15.89600 108.65400 130.84500 1.000 18.96762 171 VAL B C 1
ATOM 6029 O O . VAL B 1 171 ? 16.19100 108.19500 131.93300 1.000 19.06394 171 VAL B O 1
ATOM 6042 N N . CYS B 1 172 ? 15.76600 107.94700 129.73600 1.000 17.12484 172 CYS B N 1
ATOM 6043 C CA . CYS B 1 172 ? 16.17000 106.54200 129.61600 1.000 17.47908 172 CYS B CA 1
ATOM 6044 C C . CYS B 1 172 ? 17.28900 106.50300 128.57300 1.000 18.14643 172 CYS B C 1
ATOM 6045 O O . CYS B 1 172 ? 17.06200 107.00900 127.47800 1.000 18.08317 172 CYS B O 1
ATOM 6053 N N . VAL B 1 173 ? 18.46100 105.98100 128.92000 1.000 17.78935 173 VAL B N 1
ATOM 6054 C CA . VAL B 1 173 ? 19.57000 105.81500 127.94700 1.000 17.35245 173 VAL B CA 1
ATOM 6055 C C . VAL B 1 173 ? 19.77800 104.32600 127.67500 1.000 17.86006 173 VAL B C 1
ATOM 6056 O O . VAL B 1 173 ? 19.57000 103.51900 128.57600 1.000 18.23699 173 VAL B O 1
ATOM 6069 N N . LEU B 1 174 ? 20.15800 104.00000 126.45900 1.000 16.14930 174 LEU B N 1
ATOM 6070 C CA . LEU B 1 174 ? 20.58000 102.62700 126.13100 1.000 16.66397 174 LEU B CA 1
ATOM 6071 C C . LEU B 1 174 ? 21.87500 102.37500 126.91600 1.000 17.59514 174 LEU B C 1
ATOM 6072 O O . LEU B 1 174 ? 21.97100 101.36600 127.56000 1.000 17.81521 174 LEU B O 1
ATOM 6088 N N . ALA B 1 175 ? 22.81000 103.31700 126.89600 1.000 16.73592 175 ALA B N 1
ATOM 6089 C CA . ALA B 1 175 ? 24.15600 103.11600 127.48400 1.000 16.25634 175 ALA B CA 1
ATOM 6090 C C . ALA B 1 175 ? 24.56900 104.23000 128.45000 1.000 17.81404 175 ALA B C 1
ATOM 6091 O O . ALA B 1 175 ? 24.26600 105.38200 128.22100 1.000 17.81724 175 ALA B O 1
ATOM 6098 N N . ASP B 1 176 ? 25.24700 103.83800 129.51200 1.000 19.11723 176 ASP B N 1
ATOM 6099 C CA . ASP B 1 176 ? 25.86200 104.76200 130.48200 1.000 18.26539 176 ASP B CA 1
ATOM 6100 C C . ASP B 1 176 ? 27.37300 104.49600 130.44300 1.000 18.01420 176 ASP B C 1
ATOM 6101 O O . ASP B 1 176 ? 27.74300 103.34400 130.58600 1.000 19.37927 176 ASP B O 1
ATOM 6110 N N . LYS B 1 177 ? 28.18200 105.49600 130.13500 1.000 18.22695 177 LYS B N 1
ATOM 6111 C CA . LYS B 1 177 ? 29.65900 105.43200 130.24700 1.000 19.35942 177 LYS B CA 1
ATOM 6112 C C . LYS B 1 177 ? 29.97400 106.22600 131.51900 1.000 21.572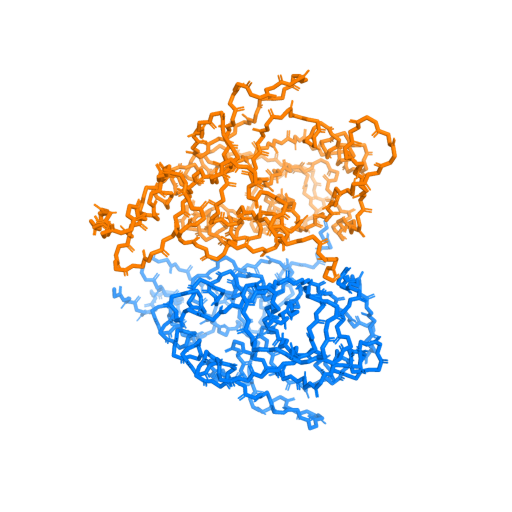42 177 LYS B C 1
ATOM 6113 O O . LYS B 1 177 ? 30.16300 107.42400 131.42400 1.000 23.40506 177 LYS B O 1
ATOM 6132 N N . PRO B 1 178 ? 30.00200 105.60600 132.71900 1.000 21.38925 178 PRO B N 1
ATOM 6133 C CA . PRO B 1 178 ? 30.10700 106.39600 133.96000 1.000 24.10355 178 PRO B CA 1
ATOM 6134 C C . PRO B 1 178 ? 31.42500 107.17700 134.10900 1.000 26.52090 178 PRO B C 1
ATOM 6135 O O . PRO B 1 178 ? 31.41400 108.21000 134.70300 1.000 33.36612 178 PRO B O 1
ATOM 6146 N N . GLY B 1 179 ? 32.50300 106.68400 133.52400 1.000 25.77041 179 GLY B N 1
ATOM 6147 C CA . GLY B 1 179 ? 33.84000 107.29200 133.68100 1.000 28.85055 179 GLY B CA 1
ATOM 6148 C C . GLY B 1 179 ? 34.07800 108.47900 132.77500 1.000 33.53318 179 GLY B C 1
ATOM 6149 O O . GLY B 1 179 ? 35.13800 109.08600 132.90200 1.000 32.87973 179 GLY B O 1
ATOM 6153 N N . GLY B 1 180 ? 33.13700 108.81200 131.89400 1.000 28.94127 180 GLY B N 1
ATOM 6154 C CA . GLY B 1 180 ? 33.26300 109.98500 131.01200 1.000 29.65871 180 GLY B CA 1
ATOM 6155 C C . GLY B 1 180 ? 32.60500 111.24800 131.55600 1.000 28.91146 180 GLY B C 1
ATOM 6156 O O . GLY B 1 180 ? 32.77500 112.27800 130.93900 1.000 29.41131 180 GLY B O 1
ATOM 6160 N N . ARG B 1 181 ? 31.94400 111.21700 132.70600 1.000 29.46813 181 ARG B N 1
ATOM 6161 C CA . ARG B 1 181 ? 31.14300 112.39000 133.17800 1.000 32.19073 181 ARG B CA 1
ATOM 6162 C C . ARG B 1 181 ? 31.97000 113.66300 133.36300 1.000 42.34225 181 ARG B C 1
ATOM 6163 O O . ARG B 1 181 ? 33.04100 113.56000 133.96300 1.000 40.41329 181 ARG B O 1
ATOM 6184 N N . ARG B 1 182 ? 31.46700 114.80300 132.90200 1.000 35.68922 182 ARG B N 1
ATOM 6185 C CA . ARG B 1 182 ? 32.08600 116.13300 133.12100 1.000 33.48810 182 ARG B CA 1
ATOM 6186 C C . ARG B 1 182 ? 31.08100 117.04200 133.85200 1.000 41.29232 182 ARG B C 1
ATOM 6187 O O . ARG B 1 182 ? 31.53600 118.01100 134.45500 1.000 44.48471 182 ARG B O 1
ATOM 6208 N N . VAL B 1 183 ? 29.77600 116.76300 133.80700 1.000 35.47768 183 VAL B N 1
ATOM 6209 C CA . VAL B 1 183 ? 28.68900 117.55600 134.45300 1.000 30.80418 183 VAL B CA 1
ATOM 6210 C C . VAL B 1 183 ? 27.74200 116.55300 135.12500 1.000 32.16636 183 VAL B C 1
ATOM 6211 O O . VAL B 1 183 ? 27.71200 115.41500 134.68200 1.000 32.26483 183 VAL B O 1
ATOM 6224 N N . THR B 1 184 ? 26.98100 116.96300 136.12900 1.000 32.03742 184 THR B N 1
ATOM 6225 C CA . THR B 1 184 ? 26.03600 116.06800 136.83700 1.000 34.27386 184 THR B CA 1
ATOM 6226 C C . THR B 1 184 ? 24.93800 115.65800 135.84300 1.000 31.03444 184 THR B C 1
ATOM 6227 O O . THR B 1 184 ? 24.30500 116.53000 135.29000 1.000 33.78676 184 THR B O 1
ATOM 6238 N N . MET B 1 185 ? 24.75500 114.36900 135.63100 1.000 28.30431 185 MET B N 1
ATOM 6239 C CA . MET B 1 185 ? 23.69700 113.83700 134.74100 1.000 24.48561 185 MET B CA 1
ATOM 6240 C C . MET B 1 185 ? 23.55000 112.34200 135.04000 1.000 23.61815 185 MET B C 1
ATOM 6241 O O . MET B 1 185 ? 24.41500 111.59300 134.62300 1.000 25.68268 185 MET B O 1
ATOM 6255 N N . GLN B 1 186 ? 22.51600 111.94000 135.76700 1.000 22.16517 186 GLN B N 1
ATOM 6256 C CA . GLN B 1 186 ? 22.24500 110.51600 136.07800 1.000 25.80634 186 GLN B CA 1
ATOM 6257 C C . GLN B 1 186 ? 20.89200 110.17500 135.46200 1.000 24.56889 186 GLN B C 1
ATOM 6258 O O . GLN B 1 186 ? 19.89600 110.67400 135.95000 1.000 24.24175 186 GLN B O 1
ATOM 6272 N N . PRO B 1 187 ? 20.85100 109.42200 134.35100 1.000 21.36314 187 PRO B N 1
ATOM 6273 C CA . PRO B 1 187 ? 19.58100 109.01800 133.79900 1.000 23.55635 187 PRO B CA 1
ATOM 6274 C C . PRO B 1 187 ? 18.75000 108.20300 134.79000 1.000 22.50481 187 PRO B C 1
ATOM 6275 O O . PRO B 1 187 ? 19.30000 107.49900 135.57100 1.000 22.71751 187 PRO B O 1
ATOM 6286 N N . ASP B 1 188 ? 17.43600 108.29300 134.66900 1.000 21.80926 188 ASP B N 1
ATOM 6287 C CA . ASP B 1 188 ? 16.49300 107.57100 135.55400 1.000 22.70262 188 ASP B CA 1
ATOM 6288 C C . ASP B 1 188 ? 16.47500 106.07600 135.20100 1.000 23.90629 188 ASP B C 1
ATOM 6289 O O . ASP B 1 188 ? 16.21300 105.27800 136.07700 1.000 23.08292 188 ASP B O 1
ATOM 6298 N N . PHE B 1 189 ? 16.68600 105.73300 133.93300 1.000 18.68363 189 PHE B N 1
ATOM 6299 C CA . PHE B 1 189 ? 16.66200 104.34100 133.42300 1.000 20.17113 189 PHE B CA 1
ATOM 6300 C C . PHE B 1 189 ? 17.90800 104.12600 132.56100 1.000 18.54395 189 PHE B C 1
ATOM 6301 O O . PHE B 1 189 ? 18.20300 104.99200 131.75000 1.000 19.14951 189 PHE B O 1
ATOM 6318 N N . VAL B 1 190 ? 18.61300 103.02400 132.76300 1.000 18.91196 190 VAL B N 1
ATOM 6319 C CA . VAL B 1 190 ? 19.87700 102.69100 132.04800 1.000 18.57469 190 VAL B CA 1
ATOM 6320 C C . VAL B 1 190 ? 19.78600 101.21500 131.65200 1.000 17.32335 190 VAL B C 1
ATOM 6321 O O . VAL B 1 190 ? 19.64200 100.38800 132.52000 1.000 18.94644 190 VAL B O 1
ATOM 6334 N N . CYS B 1 191 ? 19.89200 100.92600 130.35900 1.000 17.85245 191 CYS B N 1
ATOM 6335 C CA . CYS B 1 191 ? 19.79500 99.53600 129.85900 1.000 17.76424 191 CYS B CA 1
ATOM 6336 C C . CYS B 1 191 ? 21.11000 98.81100 130.14200 1.000 19.69095 191 CYS B C 1
ATOM 6337 O O . CYS B 1 191 ? 21.06000 97.70800 130.64700 1.000 18.59400 191 CYS B O 1
ATOM 6345 N N . LEU B 1 192 ? 22.23200 99.42400 129.78400 1.000 17.93785 192 LEU B N 1
ATOM 6346 C CA . LEU B 1 192 ? 23.54700 98.76200 129.97000 1.000 18.85624 192 LEU B CA 1
ATOM 6347 C C . LEU B 1 192 ? 24.66600 99.77100 130.24100 1.000 17.50694 192 LEU B C 1
ATOM 6348 O O . LEU B 1 192 ? 24.50200 100.93900 129.96600 1.000 17.77807 192 LEU B O 1
ATOM 6364 N N . THR B 1 193 ? 25.74600 99.28100 130.81700 1.000 18.78257 193 THR B N 1
ATOM 6365 C CA . THR B 1 193 ? 26.93100 100.09500 131.14500 1.000 19.90391 193 THR B CA 1
ATOM 6366 C C . THR B 1 193 ? 28.01300 99.70000 130.14000 1.000 17.62271 193 THR B C 1
ATOM 6367 O O . THR B 1 193 ? 28.14400 98.53200 129.86100 1.000 20.61947 193 THR B O 1
ATOM 6378 N N . VAL B 1 194 ? 28.73700 100.68300 129.61800 1.000 17.78157 194 VAL B N 1
ATOM 6379 C CA . VAL B 1 194 ? 29.78500 100.43500 128.59800 1.000 19.86886 194 VAL B CA 1
ATOM 6380 C C . VAL B 1 194 ? 31.13800 100.79400 129.18500 1.000 21.04144 194 VAL B C 1
ATOM 6381 O O . VAL B 1 194 ? 31.18900 101.58100 130.11400 1.000 19.24414 194 VAL B O 1
ATOM 6394 N N . PRO B 1 195 ? 32.22400 100.22300 128.64700 1.000 20.03954 195 PRO B N 1
ATOM 6395 C CA . PRO B 1 195 ? 33.56000 100.57800 129.09100 1.000 20.82455 195 PRO B CA 1
ATOM 6396 C C . PRO B 1 195 ? 33.89000 102.02300 128.70200 1.000 20.54553 195 PRO B C 1
ATOM 6397 O O . PRO B 1 195 ? 33.16800 102.60700 127.94100 1.000 19.35213 195 PRO B O 1
ATOM 6408 N N . ASN B 1 196 ? 34.97600 102.55700 129.25200 1.000 20.62606 196 ASN B N 1
ATOM 6409 C CA . ASN B 1 196 ? 35.40900 103.95600 129.00100 1.000 20.98285 196 ASN B CA 1
ATOM 6410 C C . ASN B 1 196 ? 36.16200 103.96000 127.67200 1.000 22.58224 196 ASN B C 1
ATOM 6411 O O . ASN B 1 196 ? 37.36400 104.24500 127.66700 1.000 23.38792 196 ASN B O 1
ATOM 6422 N N . LYS B 1 197 ? 35.45900 103.64600 126.59600 1.000 20.13902 197 LYS B N 1
ATOM 6423 C CA . LYS B 1 197 ? 36.02400 103.54600 125.24000 1.000 19.45982 197 LYS B CA 1
ATOM 6424 C C . LYS B 1 197 ? 34.96200 104.04500 124.26900 1.000 17.97185 197 LYS B C 1
ATOM 6425 O O . LYS B 1 197 ? 33.80400 104.06900 124.62600 1.000 18.76056 197 LYS B O 1
ATOM 6444 N N . TYR B 1 198 ? 35.37100 104.38500 123.06800 1.000 19.25755 198 TYR B N 1
ATOM 6445 C CA . TYR B 1 198 ? 34.43500 104.82800 122.02000 1.000 18.38943 198 TYR B CA 1
ATOM 6446 C C . TYR B 1 198 ? 33.69800 103.57900 121.54700 1.000 17.16182 198 TYR B C 1
ATOM 6447 O O . TYR B 1 198 ? 34.33900 102.69200 121.01800 1.000 19.20160 198 TYR B O 1
ATOM 6465 N N . VAL B 1 199 ? 32.38100 103.54600 121.69600 1.000 16.36702 199 VAL B N 1
ATOM 6466 C CA . VAL B 1 199 ? 31.57100 102.36000 121.29700 1.000 18.97806 199 VAL B CA 1
ATOM 6467 C C . VAL B 1 199 ? 30.96000 102.56300 119.90700 1.000 18.25722 199 VAL B C 1
ATOM 6468 O O . VAL B 1 199 ? 30.70300 103.67100 119.52100 1.000 17.34475 199 VAL B O 1
ATOM 6481 N N . ILE B 1 200 ? 30.72600 101.47900 119.19800 1.000 15.99985 200 ILE B N 1
ATOM 6482 C CA . ILE B 1 200 ? 30.13400 101.48400 117.83600 1.000 18.32337 200 ILE B CA 1
ATOM 6483 C C . ILE B 1 200 ? 29.15200 100.31600 117.77400 1.000 17.11996 200 ILE B C 1
ATOM 6484 O O . ILE B 1 200 ? 29.27100 99.39900 118.57200 1.000 16.46916 200 ILE B O 1
ATOM 6500 N N . GLY B 1 201 ? 28.24100 100.36000 116.82400 1.000 16.26335 201 GLY B N 1
ATOM 6501 C CA . GLY B 1 201 ? 27.25000 99.29000 116.66700 1.000 17.81738 201 GLY B CA 1
ATOM 6502 C C . GLY B 1 201 ? 25.93500 99.62400 117.34200 1.000 17.42962 201 GLY B C 1
ATOM 6503 O O . GLY B 1 201 ? 25.92600 100.46100 118.21500 1.000 17.98219 201 GLY B O 1
ATOM 6507 N N . TYR B 1 202 ? 24.87000 98.95300 116.93200 1.000 17.84937 202 TYR B N 1
ATOM 6508 C CA . TYR B 1 202 ? 23.51100 99.14400 117.49900 1.000 17.12938 202 TYR B CA 1
ATOM 6509 C C . TYR B 1 202 ? 23.22700 100.64300 117.69800 1.000 17.68387 202 TYR B C 1
ATOM 6510 O O . TYR B 1 202 ? 22.97700 101.06000 118.82200 1.000 19.16011 202 TYR B O 1
ATOM 6528 N N . GLY B 1 203 ? 23.26200 101.41000 116.60800 1.000 17.78132 203 GLY B N 1
ATOM 6529 C CA . GLY B 1 203 ? 22.95200 102.85300 116.61200 1.000 18.15943 203 GLY B CA 1
ATOM 6530 C C . GLY B 1 203 ? 24.18800 103.72600 116.75900 1.000 18.26705 203 GLY B C 1
ATOM 6531 O O . GLY B 1 203 ? 24.11200 104.87600 116.38600 1.000 21.47170 203 GLY B O 1
ATOM 6535 N N . PHE B 1 204 ? 25.27100 103.19800 117.32300 1.000 17.50020 204 PHE B N 1
ATOM 6536 C CA . PHE B 1 204 ? 26.50200 103.97200 117.60200 1.000 17.99279 204 PHE B CA 1
ATOM 6537 C C . PHE B 1 204 ? 27.32600 104.05800 116.31700 1.000 19.43102 204 PHE B C 1
ATOM 6538 O O . PHE B 1 204 ? 27.64100 103.02400 115.73100 1.000 19.25685 204 PHE B O 1
ATOM 6555 N N . GLU B 1 205 ? 27.71200 105.26700 115.94800 1.000 17.63279 205 GLU B N 1
ATOM 6556 C CA . GLU B 1 205 ? 28.32400 105.51200 114.63000 1.000 19.10287 205 GLU B CA 1
ATOM 6557 C C . GLU B 1 205 ? 29.73500 106.08300 114.59800 1.000 19.46905 205 GLU B C 1
ATOM 6558 O O . GLU B 1 205 ? 30.20600 106.52600 115.63900 1.000 19.93978 205 GLU B O 1
ATOM 6570 N N . VAL B 1 206 ? 30.38600 105.95400 113.44000 1.000 19.10974 206 VAL B N 1
ATOM 6571 C CA . VAL B 1 206 ? 31.58400 106.74400 113.06100 1.000 21.07746 206 VAL B CA 1
ATOM 6572 C C . VAL B 1 206 ? 31.14500 107.38000 111.72400 1.000 19.07461 206 VAL B C 1
ATOM 6573 O O . VAL B 1 206 ? 31.04900 106.66500 110.75700 1.000 20.38611 206 VAL B O 1
ATOM 6586 N N . ASN B 1 207 ? 30.76800 108.64900 111.72000 1.000 20.05032 207 ASN B N 1
ATOM 6587 C CA . ASN B 1 207 ? 30.27700 109.36300 110.49800 1.000 20.63284 207 ASN B CA 1
ATOM 6588 C C . ASN B 1 207 ? 29.17000 108.52600 109.83100 1.000 21.09022 207 ASN B C 1
ATOM 6589 O O . ASN B 1 207 ? 29.26400 108.29100 108.63300 1.000 19.18977 207 ASN B O 1
ATOM 6600 N N . ASP B 1 208 ? 28.18000 108.07600 110.60200 1.000 20.42354 208 ASP B N 1
ATOM 6601 C CA . ASP B 1 208 ? 26.97400 107.31600 110.13300 1.000 19.75440 208 ASP B CA 1
ATOM 6602 C C . ASP B 1 208 ? 27.27400 105.85400 109.77600 1.000 18.48201 208 ASP B C 1
ATOM 6603 O O . ASP B 1 208 ? 26.33500 105.13000 109.54100 1.000 20.12666 208 ASP B O 1
ATOM 6612 N N . ARG B 1 209 ? 28.52400 105.43200 109.80800 1.000 19.37737 209 ARG B N 1
ATOM 6613 C CA . ARG B 1 209 ? 28.88600 104.01100 109.57300 1.000 19.10707 209 ARG B CA 1
ATOM 6614 C C . ARG B 1 209 ? 28.73200 103.20200 110.86900 1.000 18.23059 209 ARG B C 1
ATOM 6615 O O . ARG B 1 209 ? 28.81900 103.82300 111.90700 1.000 19.93407 209 ARG B O 1
ATOM 6636 N N . PHE B 1 210 ? 28.44200 101.90400 110.77800 1.000 18.11711 210 PHE B N 1
ATOM 6637 C CA . PHE B 1 210 ? 28.42100 100.92300 111.91200 1.000 18.88403 210 PHE B CA 1
ATOM 6638 C C . PHE B 1 210 ? 27.10200 100.92600 112.70800 1.000 17.67287 210 PHE B C 1
ATOM 6639 O O . PHE B 1 210 ? 26.97500 100.10700 113.57700 1.000 19.94554 210 PHE B O 1
ATOM 6656 N N . ARG B 1 211 ? 26.14600 101.79400 112.39000 1.000 17.66035 211 ARG B N 1
ATOM 6657 C CA . ARG B 1 211 ? 24.89300 101.89000 113.18100 1.000 17.22061 211 ARG B CA 1
ATOM 6658 C C . ARG B 1 211 ? 24.09900 100.58600 113.05800 1.000 17.66720 211 ARG B C 1
ATOM 6659 O O . ARG B 1 211 ? 23.40900 100.25000 113.99400 1.000 18.72610 211 ARG B O 1
ATOM 6680 N N . CYS B 1 212 ? 24.21000 99.87700 111.93600 1.000 16.52680 212 CYS B N 1
ATOM 6681 C CA . CYS B 1 212 ? 23.36400 98.68500 111.63200 1.000 18.16195 212 CYS B CA 1
ATOM 6682 C C . CYS B 1 212 ? 23.84900 97.40300 112.30500 1.000 16.91134 212 CYS B C 1
ATOM 6683 O O . CYS B 1 212 ? 23.16500 96.42900 112.21000 1.000 19.34486 212 CYS B O 1
ATOM 6691 N N . PHE B 1 213 ? 24.99700 97.43200 112.96000 1.000 17.70705 213 PHE B N 1
ATOM 6692 C CA . PHE B 1 213 ? 25.52200 96.22900 113.65500 1.000 17.73805 213 PHE B CA 1
ATOM 6693 C C . PHE B 1 213 ? 24.52300 95.81900 114.75300 1.000 16.55330 213 PHE B C 1
ATOM 6694 O O . PHE B 1 213 ? 23.98900 96.68500 115.41100 1.000 17.36445 213 PHE B O 1
ATOM 6711 N N . ARG B 1 214 ? 24.29800 94.52100 114.92600 1.000 17.67423 214 ARG B N 1
ATOM 6712 C CA . ARG B 1 214 ? 23.35000 93.97600 115.93400 1.000 16.84558 214 ARG B CA 1
ATOM 6713 C C . ARG B 1 214 ? 24.02800 93.90900 117.30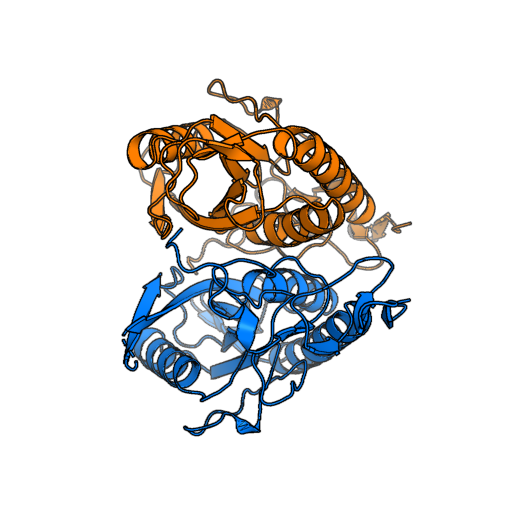800 1.000 17.79620 214 ARG B C 1
ATOM 6714 O O . ARG B 1 214 ? 23.34000 93.67200 118.27000 1.000 18.56581 214 ARG B O 1
ATOM 6735 N N . HIS B 1 215 ? 25.34100 94.08400 117.35000 1.000 15.73966 215 HIS B N 1
ATOM 6736 C CA . HIS B 1 215 ? 26.14600 94.03600 118.58800 1.000 16.90381 215 HIS B CA 1
ATOM 6737 C C . HIS B 1 215 ? 26.86600 95.36900 118.81800 1.000 15.67313 215 HIS B C 1
ATOM 6738 O O . HIS B 1 215 ? 27.03400 96.11600 117.86400 1.000 17.63054 215 HIS B O 1
ATOM 6752 N N . ILE B 1 216 ? 27.29900 95.61100 120.05100 1.000 15.78272 216 ILE B N 1
ATOM 6753 C CA . ILE B 1 216 ? 28.07900 96.82400 120.41100 1.000 15.52804 216 ILE B CA 1
ATOM 6754 C C . ILE B 1 216 ? 29.53400 96.40500 120.61100 1.000 15.81291 216 ILE B C 1
ATOM 6755 O O . ILE B 1 216 ? 29.76500 95.40900 121.27800 1.000 16.98470 216 ILE B O 1
ATOM 6771 N N . PHE B 1 217 ? 30.44400 97.16000 120.03700 1.000 15.95906 217 PHE B N 1
ATOM 6772 C CA . PHE B 1 217 ? 31.89400 96.92400 120.13200 1.000 16.62520 217 PHE B CA 1
ATOM 6773 C C . PHE B 1 217 ? 32.59300 98.21300 120.56500 1.000 16.70697 217 PHE B C 1
ATOM 6774 O O . PHE B 1 217 ? 31.97600 99.25700 120.51800 1.000 17.27609 217 PHE B O 1
ATOM 6791 N N . THR B 1 218 ? 33.84100 98.10800 120.98900 1.000 17.32550 218 THR B N 1
ATOM 6792 C CA . THR B 1 218 ? 34.70500 99.29000 121.19000 1.000 17.70607 218 THR B CA 1
ATOM 6793 C C . THR B 1 218 ? 35.41100 99.48900 119.84200 1.000 17.86188 218 THR B C 1
ATOM 6794 O O . THR B 1 218 ? 35.65600 98.50200 119.15900 1.000 17.66125 218 THR B O 1
ATOM 6805 N N . LEU B 1 219 ? 35.71500 100.72800 119.48800 1.000 18.03978 219 LEU B N 1
ATOM 6806 C CA . LEU B 1 219 ? 36.37700 101.07500 118.20800 1.000 17.77006 219 LEU B CA 1
ATOM 6807 C C . LEU B 1 219 ? 37.89700 101.01700 118.39400 1.000 18.20772 219 LEU B C 1
ATOM 6808 O O . LEU B 1 219 ? 38.38700 101.49000 119.39000 1.000 19.51390 219 LEU B O 1
ATOM 6824 N N . ARG B 1 220 ? 38.60900 100.47400 117.42100 1.000 18.29956 220 ARG B N 1
ATOM 6825 C CA . ARG B 1 220 ? 40.09100 100.49300 117.47100 1.000 20.57480 220 ARG B CA 1
ATOM 6826 C C . ARG B 1 220 ? 40.55800 101.95900 117.55600 1.000 20.25427 220 ARG B C 1
ATOM 6827 O O . ARG B 1 220 ? 40.01000 102.78500 116.86400 1.000 22.96755 220 ARG B O 1
ATOM 6848 N N . PRO B 1 221 ? 41.55800 102.26300 118.40400 1.000 24.03758 221 PRO B N 1
ATOM 6849 C CA . PRO B 1 221 ? 42.04800 103.63200 118.57900 1.000 30.77342 221 PRO B CA 1
ATOM 6850 C C . PRO B 1 221 ? 42.40200 104.32000 117.25000 1.000 29.94793 221 PRO B C 1
ATOM 6851 O O . PRO B 1 221 ? 42.97700 103.69100 116.40600 1.000 24.99723 221 PRO B O 1
ATOM 6862 N N . GLY B 1 222 ? 41.97600 105.57000 117.06800 1.000 29.91384 222 GLY B N 1
ATOM 6863 C CA . GLY B 1 222 ? 42.31500 106.38500 115.88300 1.000 29.68676 222 GLY B CA 1
ATOM 6864 C C . GLY B 1 222 ? 41.36800 106.20200 114.71800 1.000 32.71437 222 GLY B C 1
ATOM 6865 O O . GLY B 1 222 ? 41.43600 107.01500 113.78800 1.000 35.54419 222 GLY B O 1
ATOM 6869 N N . GLU B 1 223 ? 40.47700 105.20600 114.76700 1.000 34.93909 223 GLU B N 1
ATOM 6870 C CA . GLU B 1 223 ? 39.59200 104.87200 113.61400 1.000 32.71353 223 GLU B CA 1
ATOM 6871 C C . GLU B 1 223 ? 38.38300 105.80500 113.57600 1.000 29.40233 223 GLU B C 1
ATOM 6872 O O . GLU B 1 223 ? 37.66800 105.73500 112.61700 1.000 31.68722 223 GLU B O 1
ATOM 6884 N N . ALA B 1 224 ? 38.22500 106.69900 114.54200 1.000 29.53865 224 ALA B N 1
ATOM 6885 C CA . ALA B 1 224 ? 37.10600 107.67100 114.57100 1.000 34.44634 224 ALA B CA 1
ATOM 6886 C C . ALA B 1 224 ? 37.31200 108.70200 113.44700 1.000 31.32051 224 ALA B C 1
ATOM 6887 O O . ALA B 1 224 ? 36.36300 109.41500 113.17000 1.000 33.80815 224 ALA B O 1
ATOM 6894 N N . ARG B 1 225 ? 38.49600 108.75000 112.83100 1.000 34.34939 225 ARG B N 1
ATOM 6895 C CA . ARG B 1 225 ? 38.83600 109.69100 111.72400 1.000 32.00580 225 ARG B CA 1
ATOM 6896 C C . ARG B 1 225 ? 38.92900 108.92700 110.38800 1.000 31.03395 225 ARG B C 1
ATOM 6897 O O . ARG B 1 225 ? 39.38800 109.52700 109.41700 1.000 32.58630 225 ARG B O 1
ATOM 6918 N N . ARG B 1 226 ? 38.43900 107.69000 110.30500 1.000 30.69550 226 ARG B N 1
ATOM 6919 C CA . ARG B 1 226 ? 38.53000 106.80900 109.10500 1.000 32.17586 226 ARG B CA 1
ATOM 6920 C C . ARG B 1 226 ? 37.75200 107.38500 107.91200 1.000 29.72906 226 ARG B C 1
ATOM 6921 O O . ARG B 1 226 ? 38.18000 107.13400 106.78900 1.000 30.47303 226 ARG B O 1
ATOM 6942 N N . TYR B 1 227 ? 36.64900 108.09400 108.14500 1.000 24.52760 227 TYR B N 1
ATOM 6943 C CA . TYR B 1 227 ? 35.74400 108.62400 107.08600 1.000 25.95156 227 TYR B CA 1
ATOM 6944 C C . TYR B 1 227 ? 35.65400 110.14500 107.21300 1.000 26.92026 227 TYR B C 1
ATOM 6945 O O . TYR B 1 227 ? 34.63600 110.66000 107.64100 1.000 26.90013 227 TYR B O 1
ATOM 6963 N N . PRO B 1 228 ? 36.68900 110.89900 106.79900 1.000 26.79387 228 PRO B N 1
ATOM 6964 C CA . PRO B 1 228 ? 36.69300 112.34400 106.99700 1.000 29.20230 228 PRO B CA 1
ATOM 6965 C C . PRO B 1 228 ? 35.71900 113.14300 106.11100 1.000 26.95889 228 PRO B C 1
ATOM 6966 O O . PRO B 1 228 ? 35.37400 114.23200 106.46200 1.000 31.14521 228 PRO B O 1
ATOM 6977 N N . ALA B 1 229 ? 35.32700 112.60100 104.97000 1.000 27.20713 229 ALA B N 1
ATOM 6978 C CA . ALA B 1 229 ? 34.50100 113.35100 103.99100 1.000 26.85047 229 ALA B CA 1
ATOM 6979 C C . ALA B 1 229 ? 33.09400 113.58700 104.55800 1.000 27.09900 229 ALA B C 1
ATOM 6980 O O . ALA B 1 229 ? 32.49800 112.65400 105.07100 1.000 26.69084 229 ALA B O 1
ATOM 6987 N N . HIS B 1 230 ? 32.57900 114.80000 104.42300 1.000 29.37568 230 HIS B N 1
ATOM 6988 C CA . HIS B 1 230 ? 31.22600 115.15400 104.90600 1.000 29.07285 230 HIS B CA 1
ATOM 6989 C C . HIS B 1 230 ? 30.21300 114.47300 103.98400 1.000 28.52144 230 HIS B C 1
ATOM 6990 O O . HIS B 1 230 ? 30.42100 114.49800 102.78700 1.000 29.34623 230 HIS B O 1
ATOM 7004 N N . LEU B 1 231 ? 29.18400 113.85400 104.54100 1.000 27.87964 231 LEU B N 1
ATOM 7005 C CA . LEU B 1 231 ? 28.12800 113.16100 103.75900 1.000 27.12646 231 LEU B CA 1
ATOM 7006 C C . LEU B 1 231 ? 27.15200 114.21500 103.20300 1.000 29.46190 231 LEU B C 1
ATOM 7007 O O . LEU B 1 231 ? 27.13400 115.28500 103.78500 1.000 33.35542 231 LEU B O 1
#

B-factor: mean 28.08, std 9.43, range [15.23, 74.03]

Secondary structure (DSSP, 8-state):
---EEE-TTS-EEETTEEETTEEEEEE-HHHHHHHHHHHHHHHHHHHTT-EEE-SSSS-SEEESSSSSPEEEEEEETTTHHHHHHHHHHHHHTT--EEEEEEEEEE---EEEEE-------TT-EEEEEEEEESSSHHHHHHHHHHHHHH--SEEEEEEEEE-GGG-SS----SEEEEE--SS-EEBTTB-BTTBTTT-SSEEEEPGGGTTS--S--/---EEE-TTS-EEETTEEETTEEEEEE-HHHHHHHHHHHHHHHHHHHTT-EEE--SS--SEEESSSSSPEEEEEEETTTHHHHHHHHHHHHHTT--EEEEEEEEEEE--SSSS-EEEEEE-------TT-EEEEEEEEESSSHHHHHHHHHHHHHH--SEEEEEEEEE-GGG-SS----SEEEEE--SS-EEBTTB-BTTBTTT-SSEEEEPTTGGGS--S--

Foldseek 3Di:
DWDWDADPVRFIAIPNRTDNQFPFFWWFLVLLLVLLLVLLLVVCVVQQADWWQQPQVNDGIDHQDLNAHAEEEEEPDLCPLVCVSNVVSNVVSPHGYDYWYWYWCPPVPIDTPGDTPDDAQAGHHYEYEEAEQFQNPHVVVVQVCCCVRRVHVYYFYAYSEYAPVRHNDDDDGPHYRYYGHNAQKAACSRDQLPPRVPHSTIGGGDVVCSCVDVDHD/DWDWDADPVRFIAINNRTDNQFPFFWWFLVLLLVLLLVLLLVVQVVQQPDWWQQPQVRDGIDHADLNAAAEEEEEPDQCPLVCVSNVVSNVVNPGRYDYWYWYKDWADDPDPGTDIDTPGDTPDQAQAGHHYEYEEAEQFQNVVVVVVQVVCCVRRVHVHYFYAYSEYAPVRHNDDHDGPHYSYYGYNAQKAACSRDLLPPRVPHSGIGGGDPPCSCVDVDHD

Solvent-accessible surface area: 19094 Å² total; per-residue (Å²): 181,41,103,65,56,119,57,104,138,31,18,6,27,1,78,74,75,50,9,70,20,0,56,96,44,41,6,16,40,41,59,0,34,157,24,0,87,51,5,0,102,94,0,0,67,82,0,115,100,56,55,6,106,22,42,71,54,71,41,56,119,22,88,12,30,53,52,3,3,0,2,0,0,0,5,14,23,10,0,3,0,0,0,0,11,0,1,12,30,0,9,66,61,42,5,30,20,1,7,1,4,4,26,19,40,66,160,158,139,37,107,41,79,25,68,8,54,10,164,34,3,134,18,7,13,0,0,0,0,9,24,34,2,53,24,4,95,53,2,98,58,1,17,54,37,5,88,155,85,24,94,11,58,48,36,46,3,0,0,0,0,10,15,70,44,5,52,165,58,132,14,120,8,78,18,43,16,20,92,4,59,91,112,114,7,0,0,2,1,10,53,9,52,16,12,14,26,19,21,52,9,0,0,3,10,86,102,60,28,52,190,115,14,104,33,131,24,187,42,100,75,54,118,56,119,152,35,13,4,20,1,80,71,72,47,7,68,19,0,80,92,43,43,10,19,40,63,88,0,34,200,19,0,90,52,5,0,104,91,0,2,87,82,0,134,101,51,53,4,92,22,45,70,62,66,44,54,122,22,87,11,30,59,58,4,4,0,2,0,0,0,3,5,18,15,0,3,0,4,0,0,9,0,2,12,31,0,6,68,59,34,5,28,19,1,9,0,4,1,22,23,23,75,100,144,44,153,58,126,77,84,102,61,98,49,52,28,59,4,77,12,157,20,2,157,20,6,14,0,0,0,0,8,26,37,2,51,26,5,81,51,3,120,83,1,34,72,32,2,84,168,94,21,90,21,55,47,40,49,2,0,0,1,0,13,17,72,59,18,66,183,54,119,18,122,4,76,16,44,16,23,90,5,58,103,125,104,8,0,0,3,5,14,60,4,51,14,9,11,22,19,20,53,9,0,0,7,14,75,112,70,40,50,167,98,9,95,31,139,27